Protein AF-A0A7K4D0A2-F1 (afdb_monomer)

Secondary structure (DSSP, 8-state):
-HHHHHHHHHHHHHHHHHHHHHHHHHHHHHTT--HHHHHS----HHHHHHHHHHHHHHHHHHHHHHHHHHHHHHHHHHHSTTHHHHHHHHHHHHHHHHHHTTTHHHHHHHHHHHHHHHHTT-HHHHHHHHHHHHHHHHHHHHHHHHHHHHHHHHHHHHHHHHH-GGGHHHHHHHHHHHHHHHHHHHH-SS-GGGGT-HHHHHHHHHHHHHHHHHHHHHHHHTS-----HHHHHHTTHHHHHHHHHHHHHHIIIII----GGGTHIIIIIHHHHHHHHHHHHHHHIIIIIHHHHHHHH-HHHHHHHHHHIIIIIHIIIIIHHHHHHTT---HHHHHHHHHHHHH-GGGHHHHHHHHHHHHHHHHH-TTTTSSPPTTHHHHHHHHHHHHHHHHHHHHHHHHHHH--

Foldseek 3Di:
DVVVVVVVVVVVVVVVVVVVQVVVQVVQVVVVHGPVNVVDDPDDVVNVVVVVVLVVVQPVLVVLLVVLVVVLVVVCVVQPPPVVLVVVLQVVLCVLLVQLQPLVVLQVVLLLVLLLCQLVVNQLLNLVSLLVSLLSNLLSSLLSLLVSVLCLVLCVVVCCVPPNPSNVVSSVCNNLLNVVSNLVSQLASHDCSSNVNSVVVSVLSNVLSVVLSVLSVCCCPPVVPSDDVSCVSCSSVVSSVVSSVVNVVCCCPPRHNRDCVLRCCLRPVLQCVLSVVLSVVSNCCSVPVLVVQCVPPNSVVSSVVVVCCSPQPCLLQRRLLSSLQSQSDAPLNLVVLVVVLVVVPPCNVRSVSSSVSNVVNNVVHPCNHVRDRPCSVVSVVSVVVSVVVVVVVVVVVVVVVVVD

Mean predicted aligned error: 8.61 Å

Radius of gyration: 24.45 Å; Cα contacts (8 Å, |Δi|>4): 359; chains: 1; bounding box: 59×52×66 Å

Solvent-accessible surface area (backbone atoms only — not comparable to full-atom values): 21238 Å² total; per-residue (Å²): 115,67,68,62,52,54,53,49,51,54,51,49,55,52,51,51,48,53,51,50,49,54,55,48,40,58,53,32,52,75,73,77,41,53,64,68,62,71,76,54,68,88,67,53,68,67,58,54,52,50,52,48,53,51,51,61,66,57,43,58,36,56,54,51,41,50,52,50,51,51,53,50,46,55,57,47,58,76,68,37,83,63,44,69,59,51,50,51,30,49,54,57,23,42,63,61,32,48,58,27,40,55,43,55,58,54,51,70,62,45,36,56,58,33,21,55,29,46,78,69,70,31,56,56,36,25,51,49,49,44,44,52,50,46,23,53,29,42,52,50,23,51,53,41,40,49,51,50,60,57,41,44,68,57,50,46,58,48,42,43,74,75,70,34,77,83,50,53,65,24,63,68,40,31,70,65,58,33,49,60,44,63,54,51,64,60,40,62,82,63,56,40,54,62,59,82,35,43,68,60,45,41,52,49,50,40,50,51,40,51,51,50,49,52,50,52,50,42,42,47,75,72,66,57,49,80,75,43,71,66,54,66,64,53,64,54,46,66,51,49,56,51,50,18,52,51,46,53,50,47,37,37,77,73,74,50,78,71,63,61,80,45,34,41,54,38,30,53,56,42,47,48,57,31,50,48,54,48,46,52,50,51,47,52,40,54,71,58,48,44,62,52,42,23,72,72,67,34,48,63,62,38,47,55,53,46,53,52,36,61,73,60,47,42,43,32,71,48,38,33,21,38,33,12,39,63,10,46,41,27,73,67,56,50,51,50,48,53,55,48,32,75,67,38,68,92,53,25,70,58,46,42,46,30,48,52,33,18,49,58,26,27,76,70,22,93,35,52,62,73,44,49,58,68,56,54,69,58,16,52,51,49,49,52,55,50,51,52,51,47,55,55,51,52,55,48,51,52,53,49,61,75,75,105

Nearest PDB structures (foldseek):
  5xjj-assembly1_A  TM=4.652E-01  e=1.166E-01  Camelina sativa
  7p5j-assembly1_B  TM=1.689E-01  e=1.251E+00  Homo sapiens
  3zx6-assembly1_B  TM=1.906E-01  e=3.285E+00  Archaeoglobus fulgidus DSM 4304
  3ja6-assembly1_I  TM=1.483E-01  e=9.349E+00  Escherichia coli

pLDDT: mean 83.58, std 8.36, range [47.5, 94.0]

Structure (mmCIF, N/CA/C/O backbone):
data_AF-A0A7K4D0A2-F1
#
_entry.id   AF-A0A7K4D0A2-F1
#
loop_
_atom_site.group_PDB
_atom_site.id
_atom_site.type_symbol
_atom_site.label_atom_id
_atom_site.label_alt_id
_atom_site.label_comp_id
_atom_site.label_asym_id
_atom_site.label_entity_id
_atom_site.label_seq_id
_atom_site.pdbx_PDB_ins_code
_atom_site.Cartn_x
_atom_site.Cartn_y
_atom_site.Cartn_z
_atom_site.occupancy
_atom_site.B_iso_or_equiv
_atom_site.auth_seq_id
_atom_site.auth_comp_id
_atom_site.auth_asym_id
_atom_site.auth_atom_id
_atom_site.pdbx_PDB_model_num
ATOM 1 N N . MET A 1 1 ? 16.036 22.983 -16.329 1.00 47.50 1 MET A N 1
ATOM 2 C CA . MET A 1 1 ? 14.743 22.277 -16.154 1.00 47.50 1 MET A CA 1
ATOM 3 C C . MET A 1 1 ? 14.294 22.188 -14.694 1.00 47.50 1 MET A C 1
ATOM 5 O O . MET A 1 1 ? 13.109 22.342 -14.450 1.00 47.50 1 MET A O 1
ATOM 9 N N . SER A 1 2 ? 15.194 22.014 -13.720 1.00 48.12 2 SER A N 1
ATOM 10 C CA . SER A 1 2 ? 14.838 21.781 -12.307 1.00 48.12 2 SER A CA 1
ATOM 11 C C . SER A 1 2 ? 14.124 22.952 -11.613 1.00 48.12 2 SER A C 1
ATOM 13 O O . SER A 1 2 ? 13.188 22.726 -10.860 1.00 48.12 2 SER A O 1
ATOM 15 N N . VAL A 1 3 ? 14.497 24.205 -11.907 1.00 61.94 3 VAL A N 1
ATOM 16 C CA . VAL A 1 3 ? 13.876 25.399 -11.290 1.00 61.94 3 VAL A CA 1
ATOM 17 C C . VAL A 1 3 ? 12.407 25.566 -11.700 1.00 61.94 3 VAL A C 1
ATOM 19 O O . VAL A 1 3 ? 11.573 25.885 -10.861 1.00 61.94 3 VAL A O 1
ATOM 22 N N . GLY A 1 4 ? 12.069 25.296 -12.966 1.00 61.69 4 GLY A N 1
ATOM 23 C CA . GLY A 1 4 ? 10.687 25.384 -13.454 1.00 61.69 4 GLY A CA 1
ATOM 24 C C . GLY A 1 4 ? 9.774 24.307 -12.865 1.00 61.69 4 GLY A C 1
ATOM 25 O O . GLY A 1 4 ? 8.624 24.590 -12.556 1.00 61.69 4 GLY A O 1
ATOM 26 N N . LEU A 1 5 ? 10.303 23.098 -12.642 1.00 58.91 5 LEU A N 1
ATOM 27 C CA . LEU A 1 5 ? 9.568 22.016 -11.982 1.00 58.91 5 LEU A CA 1
ATOM 28 C C . LEU A 1 5 ? 9.328 22.333 -10.500 1.00 58.91 5 LEU A C 1
ATOM 30 O O . LEU A 1 5 ? 8.214 22.167 -10.021 1.00 58.91 5 LEU A O 1
ATOM 34 N N . VAL A 1 6 ? 10.338 22.861 -9.799 1.00 70.44 6 VAL A N 1
ATOM 35 C CA . VAL A 1 6 ? 10.196 23.288 -8.397 1.00 70.44 6 VAL A CA 1
ATOM 36 C C . VAL A 1 6 ? 9.172 24.417 -8.267 1.00 70.44 6 VAL A C 1
ATOM 38 O O . VAL A 1 6 ? 8.282 24.328 -7.431 1.00 70.44 6 VAL A O 1
ATOM 41 N N . LEU A 1 7 ? 9.239 25.447 -9.117 1.00 66.31 7 LEU A N 1
ATOM 42 C CA . LEU A 1 7 ? 8.245 26.527 -9.125 1.00 66.31 7 LEU A CA 1
ATOM 43 C C . LEU A 1 7 ? 6.837 26.018 -9.460 1.00 66.31 7 LEU A C 1
ATOM 45 O O . LEU A 1 7 ? 5.875 26.453 -8.835 1.00 66.31 7 LEU A O 1
ATOM 49 N N . GLY A 1 8 ? 6.717 25.082 -10.406 1.00 74.62 8 GLY A N 1
ATOM 50 C CA . GLY A 1 8 ? 5.446 24.444 -10.747 1.00 74.62 8 GLY A CA 1
ATOM 51 C C . GLY A 1 8 ? 4.827 23.690 -9.569 1.00 74.62 8 GLY A C 1
ATOM 52 O O . GLY A 1 8 ? 3.644 23.874 -9.303 1.00 74.62 8 GLY A O 1
ATOM 53 N N . LEU A 1 9 ? 5.628 22.915 -8.828 1.00 68.69 9 LEU A N 1
ATOM 54 C CA . LEU A 1 9 ? 5.176 22.215 -7.618 1.00 68.69 9 LEU A CA 1
ATOM 55 C C . LEU A 1 9 ? 4.719 23.191 -6.525 1.00 68.69 9 LEU A C 1
ATOM 57 O O . LEU A 1 9 ? 3.661 22.997 -5.942 1.00 68.69 9 LEU A O 1
ATOM 61 N N . TYR A 1 10 ? 5.454 24.285 -6.298 1.00 76.69 10 TYR A N 1
ATOM 62 C CA . TYR A 1 10 ? 5.036 25.301 -5.325 1.00 76.69 10 TYR A CA 1
ATOM 63 C C . TYR A 1 10 ? 3.713 25.976 -5.702 1.00 76.69 10 TYR A C 1
ATOM 65 O O . TYR A 1 10 ? 2.901 26.257 -4.825 1.00 76.69 10 TYR A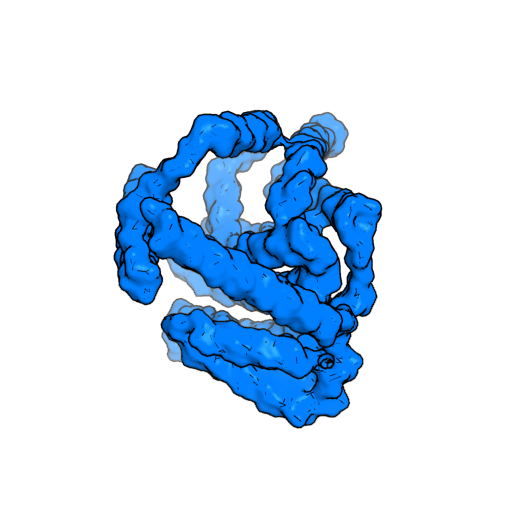 O 1
ATOM 73 N N . ILE A 1 11 ? 3.494 26.258 -6.991 1.00 81.00 11 ILE A N 1
ATOM 74 C CA . ILE A 1 11 ? 2.233 26.839 -7.468 1.00 81.00 11 ILE A CA 1
ATOM 75 C C . ILE A 1 11 ? 1.082 25.840 -7.293 1.00 81.00 11 ILE A C 1
ATOM 77 O O . ILE A 1 11 ? 0.007 26.248 -6.855 1.00 81.00 11 ILE A O 1
ATOM 81 N N . ASP A 1 12 ? 1.304 24.557 -7.596 1.00 79.06 12 ASP A N 1
ATOM 82 C CA . ASP A 1 12 ? 0.323 23.485 -7.384 1.00 79.06 12 ASP A CA 1
ATOM 83 C C . ASP A 1 12 ? -0.075 23.373 -5.906 1.00 79.06 12 ASP A C 1
ATOM 85 O O . ASP A 1 12 ? -1.257 23.481 -5.581 1.00 79.06 12 ASP A O 1
ATOM 89 N N . ASP A 1 13 ? 0.903 23.316 -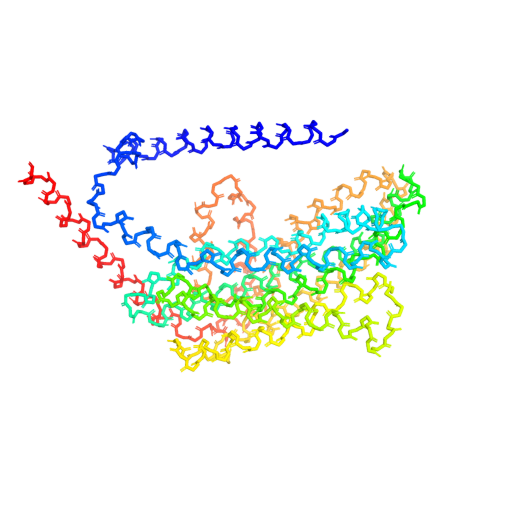4.998 1.00 73.31 13 ASP A N 1
ATOM 90 C CA . ASP A 1 13 ? 0.666 23.286 -3.550 1.00 73.31 13 ASP A CA 1
ATOM 91 C C . ASP A 1 13 ? -0.123 24.516 -3.072 1.00 73.31 13 ASP A C 1
ATOM 93 O O . ASP A 1 13 ? -1.029 24.408 -2.241 1.00 73.31 13 ASP A O 1
ATOM 97 N N . PHE A 1 14 ? 0.170 25.699 -3.621 1.00 81.75 14 PHE A N 1
ATOM 98 C CA . PHE A 1 14 ? -0.532 26.932 -3.262 1.00 81.75 14 PHE A CA 1
ATOM 99 C C . PHE A 1 14 ? -1.980 26.947 -3.770 1.00 81.75 14 PHE A C 1
ATOM 101 O O . PHE A 1 14 ? -2.896 27.359 -3.053 1.00 81.75 14 PHE A O 1
ATOM 108 N N . LEU A 1 15 ? -2.215 26.481 -5.000 1.00 80.38 15 LEU A N 1
ATOM 109 C CA . LEU A 1 15 ? -3.557 26.359 -5.572 1.00 80.38 15 LEU A CA 1
ATOM 110 C C . LEU A 1 15 ? -4.378 25.297 -4.838 1.00 80.38 15 LEU A C 1
ATOM 112 O O . LEU A 1 15 ? -5.542 25.547 -4.511 1.00 80.38 15 LEU A O 1
ATOM 116 N N . ALA A 1 16 ? -3.767 24.153 -4.527 1.00 79.44 16 ALA A N 1
ATOM 117 C CA . ALA A 1 16 ? -4.362 23.099 -3.720 1.00 79.44 16 ALA A CA 1
ATOM 118 C C . ALA A 1 16 ? -4.723 23.616 -2.323 1.00 79.44 16 ALA A C 1
ATOM 120 O O . ALA A 1 16 ? -5.842 23.387 -1.864 1.00 79.44 16 ALA A O 1
ATOM 121 N N . PHE A 1 17 ? -3.842 24.394 -1.683 1.00 80.31 17 PHE A N 1
ATOM 122 C CA . PHE A 1 17 ? -4.120 25.040 -0.400 1.00 80.31 17 PHE A CA 1
ATOM 123 C C . PHE A 1 17 ? -5.322 25.987 -0.480 1.00 80.31 17 PHE A C 1
ATOM 125 O O . PHE A 1 17 ? -6.214 25.917 0.363 1.00 80.31 17 PHE A O 1
A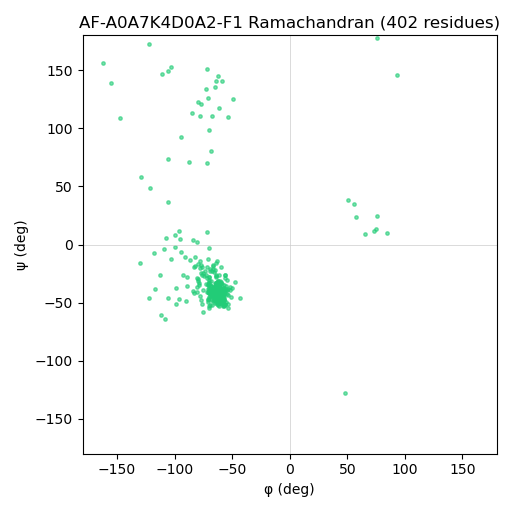TOM 132 N N . ILE A 1 18 ? -5.404 26.836 -1.509 1.00 80.81 18 ILE A N 1
ATOM 133 C CA . ILE A 1 18 ? -6.535 27.760 -1.692 1.00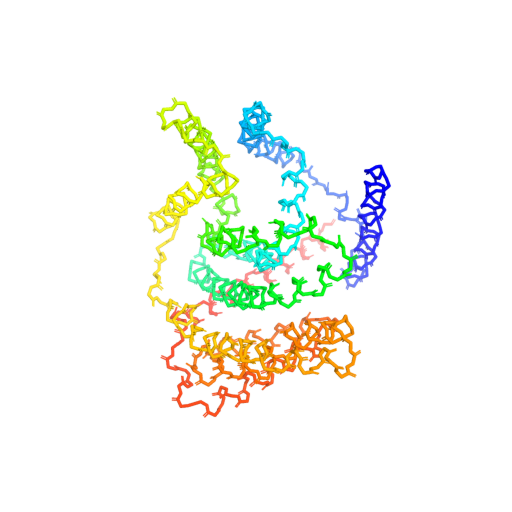 80.81 18 ILE A CA 1
ATOM 134 C C . ILE A 1 18 ? -7.845 26.995 -1.928 1.00 80.81 18 ILE A C 1
ATOM 136 O O . ILE A 1 18 ? -8.882 27.351 -1.362 1.00 80.81 18 ILE A O 1
ATOM 140 N N . LEU A 1 19 ? -7.822 25.952 -2.761 1.00 81.19 19 LEU A N 1
ATOM 141 C CA . LEU A 1 19 ? -8.987 25.105 -3.027 1.00 81.19 19 LEU A CA 1
ATOM 142 C C . LEU A 1 19 ? -9.444 24.365 -1.769 1.00 81.19 19 LEU A C 1
ATOM 144 O O . LEU A 1 19 ? -10.634 24.388 -1.448 1.00 81.19 19 LEU A O 1
ATOM 148 N N . ALA A 1 20 ? -8.505 23.771 -1.034 1.00 77.75 20 ALA A N 1
ATOM 149 C CA . ALA A 1 20 ? -8.765 23.101 0.231 1.00 77.75 20 ALA A CA 1
ATOM 150 C C . ALA A 1 20 ? -9.334 24.081 1.261 1.00 77.75 20 ALA A C 1
ATOM 152 O O . ALA A 1 20 ? -10.364 23.792 1.862 1.00 77.75 20 ALA A O 1
ATOM 153 N N . ALA A 1 21 ? -8.744 25.272 1.398 1.00 78.00 21 ALA A N 1
ATOM 154 C CA . ALA A 1 21 ? -9.234 26.316 2.289 1.00 78.00 21 ALA A CA 1
ATOM 155 C C . ALA A 1 21 ? -10.657 26.753 1.918 1.00 78.00 21 ALA A C 1
ATOM 157 O O . ALA A 1 21 ? -11.504 26.862 2.795 1.00 78.00 21 ALA A O 1
ATOM 158 N N . LYS A 1 22 ? -10.977 26.937 0.631 1.00 80.88 22 LYS A N 1
ATOM 159 C CA . LYS A 1 22 ? -12.343 27.284 0.197 1.00 80.88 22 LYS A CA 1
ATOM 160 C C . LYS A 1 22 ? -13.361 26.179 0.482 1.00 80.88 22 LYS A C 1
ATOM 162 O O . LYS A 1 22 ? -14.475 26.472 0.915 1.00 80.88 22 LYS A O 1
ATOM 167 N N . LEU A 1 23 ? -13.004 24.921 0.225 1.00 81.25 23 LEU A N 1
ATOM 168 C CA . LEU A 1 23 ? -13.862 23.774 0.534 1.00 81.25 23 LEU A CA 1
ATOM 169 C C . LEU A 1 23 ? -14.070 23.636 2.046 1.00 81.25 23 LEU A C 1
ATOM 171 O O . LEU A 1 23 ? -15.195 23.425 2.495 1.00 81.25 23 LEU A O 1
ATOM 175 N N . PHE A 1 24 ? -13.005 23.829 2.821 1.00 79.44 24 PHE A N 1
ATOM 176 C CA . PHE A 1 24 ? -13.026 23.784 4.276 1.00 79.44 24 PHE A CA 1
ATOM 177 C C . PHE A 1 24 ? -13.858 24.924 4.878 1.00 79.44 24 PHE A C 1
ATOM 179 O O . PHE A 1 24 ? -14.700 24.664 5.731 1.00 79.44 24 PHE A O 1
ATOM 186 N N . ASP A 1 25 ? -13.726 26.156 4.370 1.00 79.62 25 ASP A N 1
ATOM 187 C CA . ASP A 1 25 ? -14.543 27.311 4.778 1.00 79.62 25 ASP A CA 1
ATOM 188 C C . ASP A 1 25 ? -16.035 27.039 4.580 1.00 79.62 25 ASP A C 1
ATOM 190 O O . ASP A 1 25 ? -16.859 27.349 5.436 1.00 79.62 25 ASP A O 1
ATOM 194 N N . LYS A 1 26 ? -16.391 26.428 3.444 1.00 80.31 26 LYS A N 1
ATOM 195 C CA . LYS A 1 26 ? -17.780 26.109 3.111 1.00 80.31 26 LYS A CA 1
ATOM 196 C C . LYS A 1 26 ? -18.383 25.104 4.094 1.00 80.31 26 LYS A C 1
ATOM 198 O O . LYS A 1 26 ? -19.547 25.246 4.458 1.00 80.31 26 LYS A O 1
ATOM 203 N N . ILE A 1 27 ? -17.602 24.110 4.518 1.00 77.62 27 ILE A N 1
ATOM 204 C CA . ILE A 1 27 ? -18.029 23.119 5.513 1.00 77.62 27 ILE A CA 1
ATOM 205 C C . ILE A 1 27 ? -18.129 23.771 6.896 1.00 77.62 27 ILE A C 1
ATOM 207 O O . ILE A 1 27 ? -19.158 23.637 7.551 1.00 77.62 27 ILE A O 1
ATOM 211 N N . LEU A 1 28 ? -17.108 24.526 7.313 1.00 74.69 28 LEU A N 1
ATOM 212 C CA . LEU A 1 28 ? -17.071 25.196 8.617 1.00 74.69 28 LEU A CA 1
ATOM 213 C C . LEU A 1 28 ? -18.213 26.198 8.797 1.00 74.69 28 LEU A C 1
ATOM 215 O O . LEU A 1 28 ? -18.864 26.197 9.841 1.00 74.69 28 LEU A O 1
ATOM 219 N N . LYS A 1 29 ? -18.528 26.982 7.759 1.00 78.00 29 LYS A N 1
ATOM 220 C CA . LYS A 1 29 ? -19.689 27.883 7.755 1.00 78.00 29 LYS A CA 1
ATOM 221 C C . LYS A 1 29 ? -21.007 27.137 7.951 1.00 78.00 29 LYS A C 1
ATOM 223 O O . LYS A 1 29 ? -21.906 27.672 8.589 1.00 78.00 29 LYS A O 1
ATOM 228 N N . GLY A 1 30 ? -21.110 25.898 7.464 1.00 72.31 30 GLY A N 1
ATOM 229 C CA . GLY A 1 30 ? -22.259 25.022 7.715 1.00 72.31 30 GLY A CA 1
ATOM 230 C C . GLY A 1 30 ? -22.405 24.583 9.177 1.00 72.31 30 GLY A C 1
ATOM 231 O O . GLY A 1 30 ? -23.492 24.190 9.580 1.00 72.31 30 GLY A O 1
ATOM 232 N N . ILE A 1 31 ? -21.336 24.686 9.972 1.00 72.12 31 ILE A N 1
ATOM 233 C CA . ILE A 1 31 ? -21.274 24.315 11.397 1.00 72.12 31 ILE A CA 1
ATOM 234 C C . ILE A 1 31 ? -21.212 25.583 12.285 1.00 72.12 31 ILE A C 1
ATOM 236 O O . ILE A 1 31 ? -21.057 25.504 13.498 1.00 72.12 31 ILE A O 1
ATOM 240 N N . GLY A 1 32 ? -21.341 26.783 11.700 1.00 74.69 32 GLY A N 1
ATOM 241 C CA . GLY A 1 32 ? -21.268 28.057 12.430 1.00 74.69 32 GLY A CA 1
ATOM 242 C C . GLY A 1 32 ? -19.850 28.472 12.849 1.00 74.69 32 GLY A C 1
ATOM 243 O O . GLY A 1 32 ? -19.688 29.382 13.658 1.00 74.69 32 GLY A O 1
ATOM 244 N N . LEU A 1 33 ? -18.815 27.832 12.299 1.00 72.12 33 LEU A N 1
ATOM 245 C CA . LEU A 1 33 ? -17.411 28.120 12.588 1.00 72.12 33 LEU A CA 1
ATOM 246 C C . LEU A 1 33 ? -16.759 28.876 11.423 1.00 72.12 33 LEU A C 1
ATOM 248 O O . LEU A 1 33 ? -17.107 28.690 10.259 1.00 72.12 33 LEU A O 1
ATOM 252 N N . SER A 1 34 ? -15.780 29.729 11.729 1.00 72.94 34 SER A N 1
ATOM 253 C CA . SER A 1 34 ? -14.950 30.393 10.716 1.00 72.94 34 SER A CA 1
ATOM 254 C C . SER A 1 34 ? -13.574 29.732 10.632 1.00 72.94 34 SER A C 1
ATOM 256 O O . SER A 1 34 ? -13.074 29.229 11.639 1.00 72.94 34 SER A O 1
ATOM 258 N N . ILE A 1 35 ? -12.903 29.799 9.475 1.00 67.50 35 ILE A N 1
ATOM 259 C CA . ILE A 1 35 ? -11.492 29.375 9.364 1.00 67.50 35 ILE A CA 1
ATOM 260 C C . ILE A 1 35 ? -10.616 30.088 10.401 1.00 67.50 35 ILE A C 1
ATOM 262 O O . ILE A 1 35 ? -9.735 29.474 10.999 1.00 67.50 35 ILE A O 1
ATOM 266 N N . GLY A 1 36 ? -10.883 31.372 10.659 1.00 62.81 36 GLY A N 1
ATOM 267 C CA . GLY A 1 36 ? -10.155 32.150 11.662 1.00 62.81 36 GLY A CA 1
ATOM 268 C C . GLY A 1 36 ? -10.278 31.575 13.075 1.00 62.81 36 GLY A C 1
ATOM 269 O O . GLY A 1 36 ? -9.324 31.656 13.846 1.00 62.81 36 GLY A O 1
ATOM 270 N N . SER A 1 37 ? -11.405 30.935 13.391 1.00 63.34 37 SER A N 1
ATOM 271 C CA . SER A 1 37 ? -11.634 30.249 14.667 1.00 63.34 37 SER A CA 1
ATOM 272 C C . SER A 1 37 ? -10.787 28.976 14.798 1.00 63.34 37 SER A C 1
ATOM 274 O O . SER A 1 37 ? -10.364 28.641 15.898 1.00 63.34 37 SER A O 1
ATOM 276 N N . CYS A 1 38 ? -10.481 28.295 13.689 1.00 64.00 38 CYS A N 1
ATOM 277 C CA . CYS A 1 38 ? -9.589 27.128 13.671 1.00 64.00 38 CYS A CA 1
ATOM 278 C C . CYS A 1 38 ? -8.098 27.513 13.690 1.00 64.00 38 CYS A C 1
ATOM 280 O O . CYS A 1 38 ? -7.275 26.767 14.211 1.00 64.00 38 CYS A O 1
ATOM 282 N N . VAL A 1 39 ? -7.748 28.679 13.132 1.00 62.50 39 VAL A N 1
ATOM 283 C CA . VAL A 1 39 ? -6.366 29.202 13.065 1.00 62.50 39 VAL A CA 1
ATOM 284 C C . VAL A 1 39 ? -5.968 29.985 14.324 1.00 62.50 39 VAL A C 1
ATOM 286 O O . VAL A 1 39 ? -4.781 30.194 14.571 1.00 62.50 39 VAL A O 1
ATOM 289 N N . ARG A 1 40 ? -6.929 30.348 15.183 1.00 58.78 40 ARG A N 1
ATOM 290 C CA . ARG A 1 40 ? -6.682 30.862 16.539 1.00 58.78 40 ARG A CA 1
ATOM 291 C C . ARG A 1 40 ? -7.016 29.815 17.605 1.00 58.78 40 ARG A C 1
ATOM 293 O O . ARG A 1 40 ? -8.018 29.962 18.304 1.00 58.78 40 ARG A O 1
ATOM 300 N N . PRO A 1 41 ? -6.204 28.768 17.792 1.00 56.03 41 PRO A N 1
ATOM 301 C CA . PRO A 1 41 ? -6.380 27.929 18.956 1.00 56.03 41 PRO A CA 1
ATOM 302 C C . PRO A 1 41 ? -5.935 28.708 20.195 1.00 56.03 41 PRO A C 1
ATOM 304 O O . PRO A 1 41 ? -4.796 29.175 20.279 1.00 56.03 41 PRO A O 1
ATOM 307 N N . ASN A 1 42 ? -6.813 28.804 21.188 1.00 60.25 42 ASN A N 1
ATOM 308 C CA . ASN A 1 42 ? -6.429 29.185 22.543 1.00 60.25 42 ASN A CA 1
ATOM 309 C C . ASN A 1 42 ? -5.662 28.012 23.179 1.00 60.25 42 ASN A C 1
ATOM 311 O O . ASN A 1 42 ? -6.184 27.308 24.038 1.00 60.25 42 ASN A O 1
ATOM 315 N N . PHE A 1 43 ? -4.442 27.731 22.715 1.00 62.38 43 PHE A N 1
ATOM 316 C CA . PHE A 1 43 ? -3.615 26.708 23.346 1.00 62.38 43 PHE A CA 1
ATOM 317 C C . PHE A 1 43 ? -3.020 27.262 24.636 1.00 62.38 43 PHE A C 1
ATOM 319 O O . PHE A 1 43 ? -2.252 28.225 24.633 1.00 62.38 43 PHE A O 1
ATOM 326 N N . THR A 1 44 ? -3.319 26.608 25.754 1.00 76.75 44 THR A N 1
ATOM 327 C CA . THR A 1 44 ? -2.599 26.836 27.005 1.00 76.75 44 THR A CA 1
ATOM 328 C C . THR A 1 44 ? -1.116 26.530 26.787 1.00 76.75 44 THR A C 1
ATOM 330 O O . THR A 1 44 ? -0.771 25.541 26.138 1.00 76.75 44 THR A O 1
ATOM 333 N N . ARG A 1 45 ? -0.214 27.329 27.373 1.00 78.31 45 ARG A N 1
ATOM 334 C CA . ARG A 1 45 ? 1.249 27.118 27.307 1.00 78.31 45 ARG A CA 1
ATOM 335 C C . ARG A 1 45 ? 1.663 25.670 27.613 1.00 78.31 45 ARG A C 1
ATOM 337 O O . ARG A 1 45 ? 2.623 25.179 27.031 1.00 78.31 45 ARG A O 1
ATOM 344 N N . ALA A 1 46 ? 0.923 24.987 28.487 1.00 82.56 46 ALA A N 1
ATOM 345 C CA . ALA A 1 46 ? 1.104 23.569 28.785 1.00 82.56 46 ALA A CA 1
ATOM 346 C C . ALA A 1 46 ? 0.994 22.673 27.535 1.00 82.56 46 ALA A C 1
ATOM 348 O O . ALA A 1 46 ? 1.899 21.884 27.285 1.00 82.56 46 ALA A O 1
ATOM 349 N N . ILE A 1 47 ? -0.042 22.862 26.709 1.00 80.94 47 ILE A N 1
ATOM 350 C CA . ILE A 1 47 ? -0.269 22.100 25.469 1.00 80.94 47 ILE A CA 1
ATOM 351 C C . ILE A 1 47 ? 0.855 22.379 24.467 1.00 80.94 47 ILE A C 1
ATOM 353 O O . ILE A 1 47 ? 1.371 21.459 23.834 1.00 80.94 47 ILE A O 1
ATOM 357 N N . ALA A 1 48 ? 1.286 23.640 24.356 1.00 79.31 48 ALA A N 1
ATOM 358 C CA . ALA A 1 48 ? 2.388 24.021 23.474 1.00 79.31 48 ALA A CA 1
ATOM 359 C C . ALA A 1 48 ? 3.710 23.348 23.882 1.00 79.31 48 ALA A C 1
ATOM 361 O O . ALA A 1 48 ? 4.414 22.797 23.037 1.00 79.31 48 ALA A O 1
ATOM 362 N N . VAL A 1 49 ? 4.032 23.343 25.180 1.00 84.44 49 VAL A N 1
ATOM 363 C CA . VAL A 1 49 ? 5.227 22.666 25.709 1.00 84.44 49 VAL A CA 1
ATOM 364 C C . VAL A 1 49 ? 5.132 21.154 25.525 1.00 84.44 49 VAL A C 1
ATOM 366 O O . VAL A 1 49 ? 6.125 20.528 25.162 1.00 84.44 49 VAL A O 1
ATOM 369 N N . GLU A 1 50 ? 3.961 20.557 25.738 1.00 83.19 50 GLU A N 1
ATOM 370 C CA . GLU A 1 50 ? 3.744 19.124 25.534 1.00 83.19 50 GLU A CA 1
ATOM 371 C C . GLU A 1 50 ? 3.920 18.724 24.064 1.00 83.19 50 GLU A C 1
ATOM 373 O O . GLU A 1 50 ? 4.663 17.789 23.764 1.00 83.19 50 GLU A O 1
ATOM 378 N N . SER A 1 51 ? 3.337 19.500 23.149 1.00 80.31 51 SER A N 1
ATOM 379 C CA . SER A 1 51 ? 3.452 19.303 21.700 1.00 80.31 51 SER A CA 1
ATOM 380 C C . SER A 1 51 ? 4.899 19.457 21.231 1.00 80.31 51 SER A C 1
ATOM 382 O O . SER A 1 51 ? 5.411 18.624 20.482 1.00 80.31 51 SER A O 1
ATOM 384 N N . LEU A 1 52 ? 5.607 20.477 21.731 1.00 83.06 52 LEU A N 1
ATOM 385 C CA . LEU A 1 52 ? 7.023 20.689 21.433 1.00 83.06 52 LEU A CA 1
ATOM 386 C C . LEU A 1 52 ? 7.891 19.553 21.991 1.00 83.06 52 LEU A C 1
ATOM 388 O O . LEU A 1 52 ? 8.767 19.048 21.296 1.00 83.06 52 LEU A O 1
ATOM 392 N N . LYS A 1 53 ? 7.638 19.111 23.229 1.00 82.25 53 LYS A N 1
ATOM 393 C CA . LYS A 1 53 ? 8.351 17.990 23.857 1.00 82.25 53 LYS A CA 1
ATOM 394 C C . LYS A 1 53 ? 8.118 16.688 23.095 1.00 82.25 53 LYS A C 1
ATOM 396 O O . LYS A 1 53 ? 9.041 15.886 22.976 1.00 82.25 53 LYS A O 1
ATOM 401 N N . TYR A 1 54 ? 6.910 16.475 22.579 1.00 79.31 54 TYR A N 1
ATOM 402 C CA . TYR A 1 54 ? 6.594 15.342 21.718 1.00 79.31 54 TYR A CA 1
ATOM 403 C C . TYR A 1 54 ? 7.373 15.411 20.396 1.00 79.31 54 TYR A C 1
ATOM 405 O O . TYR A 1 54 ? 8.081 14.462 20.059 1.00 79.31 54 TYR A O 1
ATOM 413 N N . GLY A 1 55 ? 7.344 16.558 19.708 1.00 77.81 55 GLY A N 1
ATOM 414 C CA . GLY A 1 55 ? 8.099 16.780 18.470 1.00 77.81 55 GLY A CA 1
ATOM 415 C C . GLY A 1 55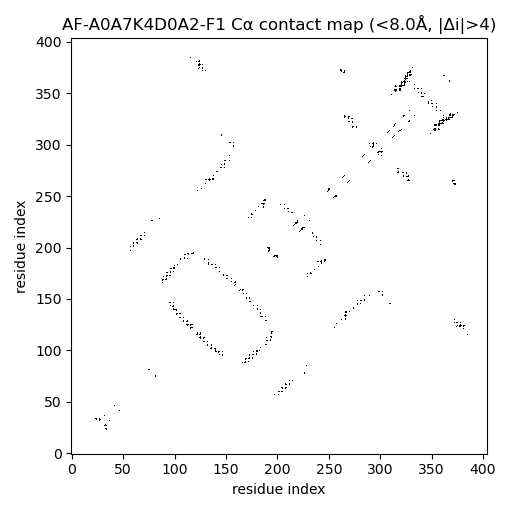 ? 9.611 16.601 18.651 1.00 77.81 55 GLY A C 1
ATOM 416 O O . GLY A 1 55 ? 10.253 15.868 17.895 1.00 77.81 55 GLY A O 1
ATOM 417 N N . LEU A 1 56 ? 10.174 17.177 19.716 1.00 80.81 56 LEU A N 1
ATOM 418 C CA . LEU A 1 56 ? 11.590 17.037 20.071 1.00 80.81 56 LEU A CA 1
ATOM 419 C C . LEU A 1 56 ? 11.985 15.591 20.378 1.00 80.81 56 LEU A C 1
ATOM 421 O O . LEU A 1 56 ? 13.107 15.203 20.074 1.00 80.81 56 LEU A O 1
ATOM 425 N N . LYS A 1 57 ? 11.085 14.772 20.935 1.00 76.44 57 LYS A N 1
ATOM 426 C CA . LYS A 1 57 ? 11.347 13.336 21.107 1.00 76.44 57 LYS A CA 1
ATOM 427 C C . LYS A 1 57 ? 11.403 12.607 19.767 1.00 76.44 57 LYS A C 1
ATOM 429 O O . LYS A 1 57 ? 12.233 11.729 19.605 1.00 76.44 57 LYS A O 1
ATOM 434 N N . THR A 1 58 ? 10.553 12.970 18.806 1.00 76.69 58 THR A N 1
ATOM 435 C CA . THR A 1 58 ? 10.509 12.322 17.480 1.00 76.69 58 THR A CA 1
ATOM 436 C C . THR A 1 58 ? 11.628 12.754 16.527 1.00 76.69 58 THR A C 1
ATOM 438 O O . THR A 1 58 ? 12.000 11.997 15.633 1.00 76.69 58 THR A O 1
ATOM 441 N N . MET A 1 59 ? 12.197 13.944 16.728 1.00 81.31 59 MET A N 1
ATOM 442 C CA . MET A 1 59 ? 13.161 14.569 15.816 1.00 81.31 59 MET A CA 1
ATOM 443 C C . MET A 1 59 ? 14.491 13.803 15.632 1.00 81.31 59 MET A C 1
ATOM 445 O O . MET A 1 59 ? 14.924 13.681 14.482 1.00 81.31 59 MET A O 1
ATOM 449 N N . PRO A 1 60 ? 15.146 13.251 16.678 1.00 81.88 60 PRO A N 1
ATOM 450 C CA . PRO A 1 60 ? 16.431 12.567 16.531 1.00 81.88 60 PRO A CA 1
ATOM 451 C C . PRO A 1 60 ? 16.388 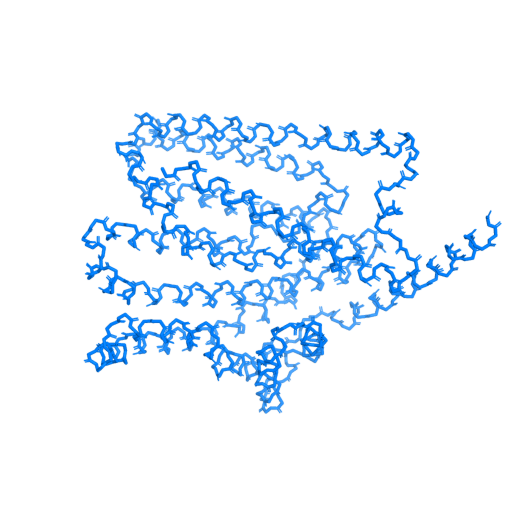11.395 15.552 1.00 81.88 60 PRO A C 1
ATOM 453 O O . PRO A 1 60 ? 17.326 11.224 14.781 1.00 81.88 60 PRO A O 1
ATOM 456 N N . ALA A 1 61 ? 15.289 10.632 15.532 1.00 78.00 61 ALA A N 1
ATOM 457 C CA . ALA A 1 61 ? 15.122 9.514 14.607 1.00 78.00 61 ALA A CA 1
ATOM 458 C C . ALA A 1 61 ? 15.134 9.975 13.141 1.00 78.00 61 ALA A C 1
ATOM 460 O O . ALA A 1 61 ? 15.833 9.388 12.316 1.00 78.00 61 ALA A O 1
ATOM 461 N N . GLY A 1 62 ? 14.426 11.068 12.834 1.00 81.38 62 GLY A N 1
ATOM 462 C CA . GLY A 1 62 ? 14.387 11.640 11.488 1.00 81.38 62 GLY A CA 1
ATOM 463 C C . GLY A 1 62 ? 15.733 12.218 11.046 1.00 81.38 62 GLY A C 1
ATOM 464 O O . GLY A 1 62 ? 16.196 11.935 9.943 1.00 81.38 62 GLY A O 1
ATOM 465 N N . ILE A 1 63 ? 16.401 12.984 11.916 1.00 86.06 63 ILE A N 1
ATOM 466 C CA . ILE A 1 63 ? 17.730 13.545 11.613 1.00 86.06 63 ILE A CA 1
ATOM 467 C C . ILE A 1 63 ? 18.743 12.429 11.386 1.00 86.06 63 ILE A C 1
ATOM 469 O O . ILE A 1 63 ? 19.472 12.453 10.398 1.00 86.06 63 ILE A O 1
ATOM 473 N N . TYR A 1 64 ? 18.775 11.441 12.278 1.00 89.00 64 TYR A N 1
ATOM 474 C CA . TYR A 1 64 ? 19.703 10.324 12.185 1.00 89.00 64 TYR A CA 1
ATOM 475 C C . TYR A 1 64 ? 19.498 9.516 10.898 1.00 89.00 64 TYR A C 1
ATOM 477 O O . TYR A 1 64 ? 20.466 9.246 10.187 1.00 89.00 64 TYR A O 1
ATOM 485 N N . GLY A 1 65 ? 18.244 9.199 10.551 1.00 87.19 65 GLY A N 1
ATOM 486 C CA . GLY A 1 65 ? 17.910 8.531 9.291 1.00 87.19 65 GLY A CA 1
ATOM 487 C C . GLY A 1 65 ? 18.388 9.317 8.067 1.00 87.19 65 GLY A C 1
ATOM 488 O O . GLY A 1 65 ? 19.008 8.744 7.173 1.00 87.19 65 GLY A O 1
ATOM 489 N N . ASN A 1 66 ? 18.201 10.641 8.059 1.00 87.75 66 ASN A N 1
ATOM 490 C CA . ASN A 1 66 ? 18.672 11.505 6.972 1.00 87.75 66 ASN A CA 1
ATOM 491 C C . ASN A 1 66 ? 20.202 11.550 6.867 1.00 87.75 66 ASN A C 1
ATOM 493 O O . ASN A 1 66 ? 20.738 11.505 5.761 1.00 87.75 66 ASN A O 1
ATOM 497 N N . VAL A 1 67 ? 20.916 11.602 7.996 1.00 92.75 67 VAL A N 1
ATOM 498 C CA . VAL A 1 67 ? 22.387 11.560 8.014 1.00 92.75 67 VAL A CA 1
ATOM 499 C C . VAL A 1 67 ? 22.893 10.235 7.443 1.00 92.75 67 VAL A C 1
ATOM 501 O O . VAL A 1 67 ? 23.757 10.241 6.569 1.00 92.75 67 VAL A O 1
ATOM 504 N N . LEU A 1 68 ? 22.330 9.099 7.866 1.00 90.00 68 LEU A N 1
ATOM 505 C CA . LEU A 1 68 ? 22.702 7.792 7.314 1.00 90.00 68 LEU A CA 1
ATOM 506 C C . LEU A 1 68 ? 22.335 7.652 5.832 1.00 90.00 68 LEU A C 1
ATOM 508 O O . LEU A 1 68 ? 23.105 7.078 5.060 1.00 90.00 68 LEU A O 1
ATOM 512 N N . GLY A 1 69 ? 21.195 8.202 5.415 1.00 87.00 69 GLY A N 1
ATOM 513 C CA . GLY A 1 69 ? 20.804 8.273 4.008 1.00 87.00 69 GLY A CA 1
ATOM 514 C C . GLY A 1 69 ? 21.808 9.075 3.178 1.00 87.00 69 GLY A C 1
ATOM 515 O O . GLY A 1 69 ? 22.225 8.626 2.111 1.00 87.00 69 GLY A O 1
ATOM 516 N N . PHE A 1 70 ? 22.272 10.213 3.698 1.00 90.12 70 PHE A N 1
ATOM 517 C CA . PHE A 1 70 ? 23.297 11.034 3.057 1.00 90.12 70 PHE A CA 1
ATOM 518 C C . PHE A 1 70 ? 24.654 10.318 2.971 1.00 90.12 70 PHE A C 1
ATOM 520 O O . PHE A 1 70 ? 25.284 10.322 1.915 1.00 90.12 70 PHE A O 1
ATOM 527 N N . LEU A 1 71 ? 25.084 9.631 4.033 1.00 92.25 71 LEU A N 1
ATOM 528 C CA . LEU A 1 71 ? 26.306 8.818 4.002 1.00 92.25 71 LEU A CA 1
ATOM 529 C C . LEU A 1 71 ? 26.200 7.670 2.989 1.00 92.25 71 LEU A C 1
ATOM 531 O O . LEU A 1 71 ? 27.119 7.453 2.201 1.00 92.25 71 LEU A O 1
ATOM 535 N N . SER A 1 72 ? 25.056 6.979 2.955 1.00 86.44 72 SER A N 1
ATOM 536 C CA . SER A 1 72 ? 24.771 5.938 1.957 1.00 86.44 72 SER A CA 1
ATOM 537 C C . SER A 1 72 ? 24.852 6.495 0.538 1.00 86.44 72 SER A C 1
ATOM 539 O O . SER A 1 72 ? 25.414 5.857 -0.353 1.00 86.44 72 SER A O 1
ATOM 541 N N . PHE A 1 73 ? 24.321 7.700 0.321 1.00 87.00 73 PHE A N 1
ATOM 542 C CA . PHE A 1 73 ? 24.418 8.405 -0.951 1.00 87.00 73 PHE A CA 1
ATOM 543 C C . PHE A 1 73 ? 25.876 8.669 -1.345 1.00 87.00 73 PHE A C 1
ATOM 545 O O . PHE A 1 73 ? 26.251 8.306 -2.456 1.00 87.00 73 PHE A O 1
ATOM 552 N N . LEU A 1 74 ? 26.706 9.220 -0.452 1.00 90.12 74 LEU A N 1
ATOM 553 C CA . LEU A 1 74 ? 28.117 9.511 -0.749 1.00 90.12 74 LEU A CA 1
ATOM 554 C C . LEU A 1 74 ? 28.897 8.256 -1.157 1.00 90.12 74 LEU A C 1
ATOM 556 O O . LEU A 1 74 ? 29.662 8.292 -2.120 1.00 90.12 74 LEU A O 1
ATOM 560 N N . VAL A 1 75 ? 28.664 7.141 -0.462 1.00 86.88 75 VAL A N 1
ATOM 561 C CA . VAL A 1 75 ? 29.269 5.841 -0.790 1.00 86.88 75 VAL A CA 1
ATOM 562 C C . VAL A 1 75 ? 28.773 5.328 -2.145 1.00 86.88 75 VAL A C 1
ATOM 564 O O . VAL A 1 75 ? 29.552 4.858 -2.966 1.00 86.88 75 VAL A O 1
ATOM 567 N N . THR A 1 76 ? 27.474 5.446 -2.423 1.00 84.19 76 THR A N 1
ATOM 568 C CA . THR A 1 76 ? 26.911 5.010 -3.713 1.00 84.19 76 THR A CA 1
ATOM 569 C C . THR A 1 76 ? 27.454 5.842 -4.869 1.00 84.19 76 THR A C 1
ATOM 571 O O . THR A 1 76 ? 27.785 5.304 -5.921 1.00 84.19 76 THR A O 1
ATOM 574 N N . PHE A 1 77 ? 27.547 7.155 -4.670 1.00 86.25 77 PHE A N 1
ATOM 575 C CA . PHE A 1 77 ? 28.021 8.100 -5.669 1.00 86.25 77 PHE A CA 1
ATOM 576 C C . PHE A 1 77 ? 29.486 7.854 -6.046 1.00 86.25 77 PHE A C 1
ATOM 578 O O . PHE A 1 77 ? 29.836 7.989 -7.215 1.00 86.25 77 PHE A O 1
ATOM 585 N N . SER A 1 78 ? 30.335 7.472 -5.086 1.00 85.75 78 SER A N 1
ATOM 586 C CA . SER A 1 78 ? 31.751 7.198 -5.351 1.00 85.75 78 SER A CA 1
ATOM 587 C C . SER A 1 78 ? 31.998 5.854 -6.040 1.00 85.75 78 SER A C 1
ATOM 589 O O . SER A 1 78 ? 32.996 5.715 -6.745 1.00 85.75 78 SER A O 1
ATOM 591 N N . ILE A 1 79 ? 31.104 4.877 -5.859 1.00 83.06 79 ILE A N 1
ATOM 592 C CA . ILE A 1 79 ? 31.297 3.503 -6.347 1.00 83.06 79 ILE A CA 1
ATOM 593 C C . ILE A 1 79 ? 30.557 3.240 -7.661 1.00 83.06 79 ILE A C 1
ATOM 595 O O . ILE A 1 79 ? 31.077 2.516 -8.505 1.00 83.06 79 ILE A O 1
ATOM 599 N N . LEU A 1 80 ? 29.352 3.791 -7.854 1.00 82.25 80 LEU A N 1
ATOM 600 C CA . LEU A 1 80 ? 28.517 3.472 -9.013 1.00 82.25 80 LEU A CA 1
ATOM 601 C C . LEU A 1 80 ? 28.887 4.346 -10.228 1.00 82.25 80 LEU A C 1
ATOM 603 O O . LEU A 1 80 ? 28.599 5.550 -10.232 1.00 82.25 80 LEU A O 1
ATOM 607 N N . PRO A 1 81 ? 29.446 3.774 -11.312 1.00 81.81 81 PRO A N 1
ATOM 608 C CA . PRO A 1 81 ? 29.739 4.538 -12.516 1.00 81.81 81 PRO A CA 1
ATOM 609 C C . PRO A 1 81 ? 28.446 5.064 -13.141 1.00 81.81 81 PRO A C 1
ATOM 611 O O . PRO A 1 81 ? 27.436 4.362 -13.193 1.00 81.81 81 PRO A O 1
ATOM 614 N N . GLN A 1 82 ? 28.480 6.296 -13.652 1.00 84.81 82 GLN A N 1
ATOM 615 C CA . GLN A 1 82 ? 27.311 6.946 -14.262 1.00 84.81 82 GLN A CA 1
ATOM 616 C C . GLN A 1 82 ? 26.092 7.009 -13.323 1.00 84.81 82 GLN A C 1
ATOM 618 O O . GLN A 1 82 ? 24.949 6.931 -13.776 1.00 84.81 82 GLN A O 1
ATOM 623 N N . TYR A 1 83 ? 26.329 7.190 -12.018 1.00 84.56 83 TYR A N 1
ATOM 624 C CA . TYR A 1 83 ? 25.287 7.301 -10.994 1.00 84.56 83 TYR A CA 1
ATOM 625 C C . TYR A 1 83 ? 24.107 8.191 -11.422 1.00 84.56 83 TYR A C 1
ATOM 627 O O . TYR A 1 83 ? 22.954 7.785 -11.313 1.00 84.56 83 TYR A O 1
ATOM 635 N N . ALA A 1 84 ? 24.381 9.375 -11.985 1.00 86.38 84 ALA A N 1
ATOM 636 C CA . ALA A 1 84 ? 23.342 10.308 -12.424 1.00 86.38 84 ALA A CA 1
ATOM 637 C C . ALA A 1 84 ? 22.412 9.727 -13.508 1.00 86.38 84 ALA A C 1
ATOM 639 O O . ALA A 1 84 ? 21.200 9.934 -13.449 1.00 86.38 84 ALA A O 1
ATOM 640 N N . ALA A 1 85 ? 22.954 8.972 -14.469 1.00 85.06 85 ALA A N 1
ATOM 641 C CA . ALA A 1 85 ? 22.162 8.339 -15.522 1.00 85.06 85 ALA A CA 1
ATOM 642 C C . ALA A 1 85 ? 21.267 7.233 -14.945 1.00 85.06 85 ALA A C 1
ATOM 644 O O . ALA A 1 85 ? 20.068 7.189 -15.228 1.00 85.06 85 ALA A O 1
ATOM 645 N N . TRP A 1 86 ? 21.824 6.398 -14.063 1.00 85.00 86 TRP A N 1
ATOM 646 C CA . TRP A 1 86 ? 21.071 5.347 -13.379 1.00 85.00 86 TRP A CA 1
ATOM 647 C C . TRP A 1 86 ? 19.980 5.899 -12.472 1.00 85.00 86 TRP A C 1
ATOM 649 O O . TRP A 1 86 ? 18.861 5.396 -12.502 1.00 85.00 86 TRP A O 1
ATOM 659 N N . MET A 1 87 ? 20.250 6.969 -11.726 1.00 86.19 87 MET A N 1
ATOM 660 C CA . MET A 1 87 ? 19.227 7.629 -10.916 1.00 86.19 87 MET A CA 1
ATOM 661 C C . MET A 1 87 ? 18.119 8.245 -11.766 1.00 86.19 87 MET A C 1
ATOM 663 O O . MET A 1 87 ? 16.955 8.167 -11.377 1.00 86.19 87 MET A O 1
ATOM 667 N N . GLY A 1 88 ? 18.446 8.788 -12.943 1.00 85.38 88 GLY A N 1
ATOM 668 C CA . GLY A 1 88 ? 17.445 9.216 -13.920 1.00 85.38 88 GLY A CA 1
ATOM 669 C C . GLY A 1 88 ? 16.535 8.060 -14.348 1.00 85.38 88 GLY A C 1
ATOM 670 O O . GLY A 1 88 ? 15.314 8.170 -14.263 1.00 85.38 88 GLY A O 1
ATOM 671 N N . MET A 1 89 ? 17.114 6.916 -14.722 1.00 85.69 89 MET A N 1
ATOM 672 C CA . MET A 1 89 ? 16.359 5.718 -15.119 1.00 85.69 89 MET A CA 1
ATOM 673 C C . MET A 1 89 ? 15.523 5.133 -13.972 1.00 85.69 89 MET A C 1
ATOM 675 O O . MET A 1 89 ? 14.363 4.782 -14.179 1.00 85.69 89 MET A O 1
ATOM 679 N N . ILE A 1 90 ? 16.079 5.066 -12.759 1.00 87.88 90 ILE A N 1
ATOM 680 C CA . ILE A 1 90 ? 15.366 4.615 -11.557 1.00 87.88 90 ILE A CA 1
ATOM 681 C C . ILE A 1 90 ? 14.212 5.563 -11.238 1.00 87.88 90 ILE A C 1
ATOM 683 O O . ILE A 1 90 ? 13.125 5.094 -10.927 1.00 87.88 90 ILE A O 1
ATOM 687 N N . SER A 1 91 ? 14.409 6.881 -11.325 1.00 86.75 91 SER A N 1
ATOM 688 C CA . SER A 1 91 ? 13.345 7.862 -11.083 1.00 86.75 91 SER A CA 1
ATOM 689 C C . SER A 1 91 ? 12.196 7.701 -12.077 1.00 86.75 91 SER A C 1
ATOM 691 O O . SER A 1 91 ? 11.037 7.718 -11.672 1.00 86.75 91 SER A O 1
ATOM 693 N N . LEU A 1 92 ? 12.507 7.473 -13.354 1.00 83.94 92 LEU A N 1
ATOM 694 C CA . LEU A 1 92 ? 11.500 7.203 -14.377 1.00 83.94 92 LEU A CA 1
ATOM 695 C C . LEU A 1 92 ? 10.737 5.908 -14.091 1.00 83.94 92 LEU A C 1
ATOM 697 O O . LEU A 1 92 ? 9.509 5.908 -14.111 1.00 83.94 92 LEU A O 1
ATOM 701 N N . ALA A 1 93 ? 11.444 4.826 -13.763 1.00 86.50 93 ALA A N 1
ATOM 702 C CA . ALA A 1 93 ? 10.827 3.556 -13.392 1.00 86.50 93 ALA A CA 1
ATOM 703 C C . ALA A 1 93 ? 9.967 3.681 -12.119 1.00 86.50 93 ALA A C 1
ATOM 705 O O . ALA A 1 93 ? 8.873 3.121 -12.056 1.00 86.50 93 ALA A O 1
ATOM 706 N N . ARG A 1 94 ? 10.413 4.481 -11.141 1.00 87.94 94 ARG A N 1
ATOM 707 C CA . ARG A 1 94 ? 9.677 4.771 -9.903 1.00 87.94 94 ARG A CA 1
ATOM 708 C C . ARG A 1 94 ? 8.372 5.520 -10.128 1.00 87.94 94 ARG A C 1
ATOM 710 O O . ARG A 1 94 ? 7.460 5.334 -9.336 1.00 87.94 94 ARG A O 1
ATOM 717 N N . ASN A 1 95 ? 8.228 6.306 -11.194 1.00 84.19 95 ASN A N 1
ATOM 718 C CA . ASN A 1 95 ? 6.929 6.908 -11.514 1.00 84.19 95 ASN A CA 1
ATOM 719 C C . ASN A 1 95 ? 5.877 5.833 -11.828 1.00 84.19 95 ASN A C 1
ATOM 721 O O . ASN A 1 95 ? 4.719 5.979 -11.448 1.00 84.19 95 ASN A O 1
ATOM 725 N N . PHE A 1 96 ? 6.285 4.728 -12.459 1.00 83.88 96 PHE A N 1
ATOM 726 C CA . PHE A 1 96 ? 5.404 3.587 -12.700 1.00 83.88 96 PHE A CA 1
ATOM 727 C C . PHE A 1 96 ? 5.214 2.752 -11.437 1.00 83.88 96 PHE A C 1
ATOM 729 O O . PHE A 1 96 ? 4.081 2.446 -11.075 1.00 83.88 96 PHE A O 1
ATOM 736 N N . THR A 1 97 ? 6.292 2.402 -10.728 1.00 88.88 97 THR A N 1
ATOM 737 C CA . THR A 1 97 ? 6.160 1.556 -9.532 1.00 88.88 97 THR A CA 1
ATOM 738 C C . THR A 1 97 ? 5.498 2.279 -8.364 1.00 88.88 97 THR A C 1
ATOM 740 O O . THR A 1 97 ? 4.785 1.646 -7.600 1.00 88.88 97 THR A O 1
ATOM 743 N N . GLY A 1 98 ? 5.616 3.603 -8.259 1.00 85.44 98 GLY A N 1
ATOM 744 C CA . GLY A 1 98 ? 4.932 4.408 -7.246 1.00 85.44 98 GLY A CA 1
ATOM 745 C C . GLY A 1 98 ? 3.407 4.322 -7.340 1.00 85.44 98 GLY A C 1
ATOM 746 O O . GLY A 1 98 ? 2.724 4.417 -6.322 1.00 85.44 98 GLY A O 1
ATOM 747 N N . MET A 1 99 ? 2.860 4.033 -8.528 1.00 86.06 99 MET A N 1
ATOM 748 C CA . MET A 1 99 ? 1.427 3.771 -8.684 1.00 86.06 99 MET A CA 1
ATOM 749 C C . MET A 1 99 ? 0.984 2.521 -7.910 1.00 86.06 99 MET A C 1
ATOM 751 O O . MET A 1 99 ? -0.124 2.494 -7.384 1.00 86.06 99 MET A O 1
ATOM 755 N N . ILE A 1 100 ? 1.855 1.514 -7.770 1.00 89.31 100 ILE A N 1
ATOM 756 C CA . ILE A 1 100 ? 1.594 0.283 -6.998 1.00 89.31 100 ILE A CA 1
ATOM 757 C C . ILE A 1 100 ? 1.361 0.610 -5.516 1.00 89.31 100 ILE A C 1
ATOM 759 O O . ILE A 1 100 ? 0.567 -0.055 -4.850 1.00 89.31 100 ILE A O 1
ATOM 763 N N . ASN A 1 101 ? 2.007 1.667 -5.019 1.00 84.81 101 ASN A N 1
ATOM 764 C CA . ASN A 1 101 ? 1.940 2.113 -3.630 1.00 84.81 101 ASN A CA 1
ATOM 765 C C . ASN A 1 101 ? 0.892 3.216 -3.384 1.00 84.81 101 ASN A C 1
ATOM 767 O O . ASN A 1 101 ? 0.743 3.692 -2.262 1.00 84.81 101 ASN A O 1
ATOM 771 N N . LEU A 1 102 ? 0.087 3.598 -4.385 1.00 82.88 102 LEU A N 1
ATOM 772 C CA . LEU A 1 102 ? -1.065 4.489 -4.164 1.00 82.88 102 LEU A CA 1
ATOM 773 C C . LEU A 1 102 ? -2.005 4.007 -3.041 1.00 82.88 102 LEU A C 1
ATOM 775 O O . LEU A 1 102 ? -2.445 4.843 -2.243 1.00 82.88 102 LEU A O 1
ATOM 779 N N . PRO A 1 103 ? -2.280 2.693 -2.886 1.00 83.50 103 PRO A N 1
ATOM 780 C CA . PRO A 1 103 ? -3.063 2.182 -1.762 1.00 83.50 103 PRO A CA 1
ATOM 781 C C . PRO A 1 103 ? -2.407 2.414 -0.394 1.00 83.50 103 PRO A C 1
ATOM 783 O O . PRO A 1 103 ? -3.090 2.317 0.621 1.00 83.50 103 PRO A O 1
ATOM 786 N N . GLY A 1 104 ? -1.121 2.776 -0.326 1.00 78.25 104 GLY A N 1
ATOM 787 C CA . GLY A 1 104 ? -0.461 3.225 0.902 1.00 78.25 104 GLY A CA 1
ATOM 788 C C . GLY A 1 104 ? -1.155 4.427 1.557 1.00 78.25 104 GLY A C 1
ATOM 789 O O . GLY A 1 104 ? -1.137 4.553 2.777 1.00 78.25 104 GLY A O 1
ATOM 790 N N . THR A 1 105 ? -1.874 5.252 0.788 1.00 78.31 105 THR A N 1
ATOM 791 C CA . THR A 1 105 ? -2.712 6.346 1.325 1.00 78.31 105 THR A CA 1
ATOM 792 C C . THR A 1 105 ? -3.906 5.856 2.153 1.00 78.31 105 THR A C 1
ATOM 794 O O . THR A 1 105 ? -4.395 6.566 3.033 1.00 78.31 105 THR A O 1
ATOM 797 N N . ILE A 1 106 ? -4.368 4.620 1.929 1.00 81.06 106 ILE A N 1
ATOM 798 C CA . ILE A 1 106 ? -5.414 4.002 2.755 1.00 81.06 106 ILE A CA 1
ATOM 799 C C . ILE A 1 106 ? -4.890 3.844 4.178 1.00 81.06 106 ILE A C 1
ATOM 801 O O . ILE A 1 106 ? -5.592 4.194 5.124 1.00 81.06 106 ILE A O 1
ATOM 805 N N . LYS A 1 107 ? -3.633 3.417 4.339 1.00 79.88 107 LYS A N 1
ATOM 806 C CA . LYS A 1 107 ? -3.000 3.280 5.653 1.00 79.88 107 LYS A CA 1
ATOM 807 C C . LYS A 1 107 ? -3.020 4.595 6.427 1.00 79.88 107 LYS A C 1
ATOM 809 O O . LYS A 1 107 ? -3.501 4.628 7.553 1.00 79.88 107 LYS A O 1
ATOM 814 N N . SER A 1 108 ? -2.555 5.691 5.822 1.00 76.44 108 SER A N 1
ATOM 815 C CA . SER A 1 108 ? -2.493 6.987 6.514 1.00 76.44 108 SER A CA 1
ATOM 816 C C . SER A 1 108 ? -3.863 7.478 6.981 1.00 76.44 108 SER A C 1
ATOM 818 O O . SER A 1 108 ? -3.954 8.101 8.032 1.00 76.44 108 SER A O 1
ATOM 820 N N . ASN A 1 109 ? -4.927 7.170 6.235 1.00 80.69 109 ASN A N 1
ATOM 821 C CA . ASN A 1 109 ? -6.290 7.547 6.610 1.00 80.69 109 ASN A CA 1
ATOM 822 C C . ASN A 1 109 ? -6.886 6.615 7.676 1.00 80.69 109 ASN A C 1
ATOM 824 O O . ASN A 1 109 ? -7.655 7.065 8.521 1.00 80.69 109 ASN A O 1
ATOM 828 N N . THR A 1 110 ? -6.518 5.331 7.656 1.00 84.12 110 THR A N 1
ATOM 829 C CA . THR A 1 110 ? -7.037 4.330 8.602 1.00 84.12 110 THR A CA 1
ATOM 830 C C . THR A 1 110 ? -6.311 4.387 9.947 1.00 84.12 110 THR A C 1
ATOM 832 O O . THR A 1 110 ? -6.931 4.126 10.976 1.00 84.12 110 THR A O 1
ATOM 835 N N . ASP A 1 111 ? -5.040 4.810 9.967 1.00 85.75 111 ASP A N 1
ATOM 836 C CA . ASP A 1 111 ? -4.251 4.969 11.195 1.00 85.75 111 ASP A CA 1
ATOM 837 C C . ASP A 1 111 ? -4.963 5.894 12.216 1.00 85.75 111 ASP A C 1
ATOM 839 O O . ASP A 1 111 ? -4.941 5.604 13.414 1.00 85.75 111 ASP A O 1
ATOM 843 N N . PHE A 1 112 ? -5.678 6.938 11.765 1.00 85.06 112 PHE A N 1
ATOM 844 C CA . PHE A 1 112 ? -6.471 7.813 12.644 1.00 85.06 112 PHE A CA 1
ATOM 845 C C . PHE A 1 112 ? -7.637 7.076 13.309 1.00 85.06 112 PHE A C 1
ATOM 847 O O . PHE A 1 112 ? -7.854 7.208 14.513 1.00 85.06 112 PHE A O 1
ATOM 854 N N . SER A 1 113 ? -8.378 6.279 12.536 1.00 87.69 113 SER A N 1
ATOM 855 C CA . SER A 1 113 ? -9.500 5.490 13.052 1.00 87.69 113 SER A CA 1
ATOM 856 C C . SER A 1 113 ? -9.024 4.402 14.010 1.00 87.69 113 SER A C 1
ATOM 858 O O . SER A 1 113 ? -9.654 4.188 15.042 1.00 87.69 113 SER A O 1
ATOM 860 N N . VAL A 1 114 ? -7.892 3.760 13.701 1.00 89.19 114 VAL A N 1
ATOM 861 C CA . VAL A 1 114 ? -7.239 2.776 14.575 1.00 89.19 114 VAL A CA 1
ATOM 862 C C . VAL A 1 114 ? -6.762 3.436 15.868 1.00 89.19 114 VAL A C 1
ATOM 864 O O . VAL A 1 114 ? -6.996 2.905 16.950 1.00 89.19 114 VAL A O 1
ATOM 867 N N . SER A 1 115 ? -6.123 4.603 15.781 1.00 87.75 115 SER A N 1
ATOM 868 C CA . SER A 1 115 ? -5.680 5.374 16.945 1.00 87.75 115 SER A CA 1
ATOM 869 C C . SER A 1 115 ? -6.836 5.717 17.870 1.00 87.75 115 SER A C 1
ATOM 871 O O . SER A 1 115 ? -6.769 5.463 19.074 1.00 87.75 115 SER A O 1
ATOM 873 N N . GLU A 1 116 ? -7.923 6.233 17.309 1.00 87.38 116 GLU A N 1
ATOM 874 C CA . GLU A 1 116 ? -9.105 6.593 18.072 1.00 87.38 116 GLU A CA 1
ATOM 875 C C . GLU A 1 116 ? -9.735 5.381 18.764 1.00 87.38 116 GLU A C 1
ATOM 877 O O . GLU A 1 116 ? -10.021 5.437 19.963 1.00 87.38 116 GLU A O 1
ATOM 882 N N . SER A 1 117 ? -9.929 4.272 18.048 1.00 89.38 117 SER A N 1
ATOM 883 C CA . SER A 1 117 ? -10.512 3.070 18.641 1.00 89.38 117 SER A CA 1
ATOM 884 C C . SER A 1 117 ? -9.601 2.472 19.716 1.00 89.38 117 SER A C 1
ATOM 886 O O . SER A 1 117 ? -10.083 2.092 20.783 1.00 89.38 117 SER A O 1
ATOM 888 N N . MET A 1 118 ? -8.283 2.447 19.498 1.00 88.38 118 MET A N 1
ATOM 889 C CA . MET A 1 118 ? -7.325 1.894 20.459 1.00 88.38 118 MET A CA 1
ATOM 890 C C . MET A 1 118 ? -7.194 2.741 21.721 1.00 88.38 118 MET A C 1
ATOM 892 O O . MET A 1 118 ? -7.220 2.194 22.823 1.00 88.38 118 MET A O 1
ATOM 896 N N . ASN A 1 119 ? -7.109 4.064 21.581 1.00 87.56 119 ASN A N 1
ATOM 897 C CA . ASN A 1 119 ? -6.991 4.971 22.722 1.00 87.56 119 ASN A CA 1
ATOM 898 C C . ASN A 1 119 ? -8.259 4.986 23.596 1.00 87.56 119 ASN A C 1
ATOM 900 O O . ASN A 1 119 ? -8.178 5.310 24.776 1.00 87.56 119 ASN A O 1
ATOM 904 N N . ASN A 1 120 ? -9.406 4.566 23.049 1.00 87.75 120 ASN A N 1
ATOM 905 C CA . ASN A 1 120 ? -10.662 4.372 23.782 1.00 87.75 120 ASN A CA 1
ATOM 906 C C . ASN A 1 120 ? -10.904 2.911 24.230 1.00 87.75 120 ASN A C 1
ATOM 908 O O . ASN A 1 120 ? -12.015 2.558 24.630 1.00 87.75 120 ASN A O 1
ATOM 912 N N . GLY A 1 121 ? -9.898 2.031 24.144 1.00 87.19 121 GLY A N 1
ATOM 913 C CA . GLY A 1 121 ? -9.987 0.634 24.595 1.00 87.19 121 GLY A CA 1
ATOM 914 C C . GLY A 1 121 ? -10.833 -0.292 23.707 1.00 87.19 121 GLY A C 1
ATOM 915 O O . GLY A 1 121 ? -11.140 -1.417 24.106 1.00 87.19 121 GLY A O 1
ATOM 916 N N . LYS A 1 122 ? -11.212 0.142 22.499 1.00 90.94 122 LYS A N 1
ATOM 917 C CA . LYS A 1 122 ? -11.990 -0.634 21.515 1.00 90.94 122 LYS A CA 1
ATOM 918 C C . LYS A 1 122 ? -11.062 -1.469 20.628 1.00 90.94 122 LYS A C 1
ATOM 920 O O . LYS A 1 122 ? -10.805 -1.172 19.455 1.00 90.94 122 LYS A O 1
ATOM 925 N N . TYR A 1 123 ? -10.477 -2.509 21.220 1.00 89.00 123 TYR A N 1
ATOM 926 C CA . TYR A 1 123 ? -9.473 -3.345 20.555 1.00 89.00 123 TYR A CA 1
ATOM 927 C C . TYR A 1 123 ? -10.051 -4.216 19.429 1.00 89.00 123 TYR A C 1
ATOM 929 O O . TYR A 1 123 ? -9.329 -4.524 18.483 1.00 89.00 123 TYR A O 1
ATOM 937 N N . ARG A 1 124 ? -11.330 -4.617 19.478 1.00 89.62 124 ARG A N 1
ATOM 938 C CA . ARG A 1 124 ? -11.915 -5.454 18.412 1.00 89.62 124 ARG A CA 1
ATOM 939 C C . ARG A 1 124 ? -12.199 -4.623 17.168 1.00 89.62 124 ARG A C 1
ATOM 941 O O . ARG A 1 124 ? -11.907 -5.071 16.064 1.00 89.62 124 ARG A O 1
ATOM 948 N N . LEU A 1 125 ? -12.677 -3.395 17.354 1.00 89.81 125 LEU A N 1
ATOM 949 C CA . LEU A 1 125 ? -12.830 -2.418 16.282 1.00 89.81 125 LEU A CA 1
ATOM 950 C C . LEU A 1 125 ? -11.489 -2.106 15.610 1.00 89.81 125 LEU A C 1
ATOM 952 O O . LEU A 1 125 ? -11.380 -2.141 14.388 1.00 89.81 125 LEU A O 1
ATOM 956 N N . SER A 1 126 ? -10.450 -1.894 16.416 1.00 90.31 126 SER A N 1
ATOM 957 C CA . SER A 1 126 ? -9.092 -1.637 15.924 1.00 90.31 126 SER A CA 1
ATOM 958 C C . SER A 1 126 ? -8.544 -2.816 15.104 1.00 90.31 126 SER A C 1
ATOM 960 O O . SER A 1 126 ? -7.963 -2.622 14.039 1.00 90.31 126 SER A O 1
ATOM 962 N N . HIS A 1 127 ? -8.785 -4.053 15.557 1.00 89.81 127 HIS A N 1
ATOM 963 C CA . HIS A 1 127 ? -8.414 -5.268 14.821 1.00 89.81 127 HIS A CA 1
ATOM 964 C C . HIS A 1 127 ? -9.158 -5.377 13.483 1.00 89.81 127 HIS A C 1
ATOM 966 O O . HIS A 1 127 ? -8.536 -5.679 12.463 1.00 89.81 127 HIS A O 1
ATOM 972 N N . TYR A 1 128 ? -10.456 -5.063 13.466 1.00 90.19 128 TYR A N 1
ATOM 973 C CA . TYR A 1 128 ? -11.257 -5.035 12.243 1.00 90.19 128 TYR A CA 1
ATOM 974 C C . TYR A 1 128 ? -10.771 -3.968 11.250 1.00 90.19 128 TYR A C 1
ATOM 976 O O . TYR A 1 128 ? -10.679 -4.252 10.056 1.00 90.19 128 TYR A O 1
ATOM 984 N N . TYR A 1 129 ? -10.397 -2.774 11.721 1.00 90.31 129 TYR A N 1
ATOM 985 C CA . TYR A 1 129 ? -9.825 -1.731 10.865 1.00 90.31 129 TYR A CA 1
ATOM 986 C C . TYR A 1 129 ? -8.513 -2.165 10.215 1.00 90.31 129 TYR A C 1
ATOM 988 O O . TYR A 1 129 ? -8.393 -2.044 9.000 1.00 90.31 129 TYR A O 1
ATOM 996 N N . ILE A 1 130 ? -7.585 -2.758 10.972 1.00 89.88 130 ILE A N 1
ATOM 997 C CA . ILE A 1 130 ? -6.329 -3.293 10.417 1.00 89.88 130 ILE A CA 1
ATOM 998 C C . ILE A 1 130 ? -6.617 -4.402 9.389 1.00 89.88 130 ILE A C 1
ATOM 1000 O O . ILE A 1 130 ? -6.006 -4.447 8.322 1.00 89.88 130 ILE A O 1
ATOM 1004 N N . ALA A 1 131 ? -7.573 -5.292 9.673 1.00 90.38 131 ALA A N 1
ATOM 1005 C CA . ALA A 1 131 ? -7.955 -6.364 8.756 1.00 90.38 131 ALA A CA 1
ATOM 1006 C C . ALA A 1 131 ? -8.547 -5.831 7.438 1.00 90.38 131 ALA A C 1
ATOM 1008 O O . ALA A 1 131 ? -8.173 -6.293 6.357 1.00 90.38 131 ALA A O 1
ATOM 1009 N N . MET A 1 132 ? -9.447 -4.846 7.518 1.00 88.69 132 MET A N 1
ATOM 1010 C CA . MET A 1 132 ? -10.041 -4.203 6.344 1.00 88.69 132 MET A CA 1
ATOM 1011 C C . MET A 1 132 ? -9.014 -3.387 5.563 1.00 88.69 132 MET A C 1
ATOM 1013 O O . MET A 1 132 ? -8.994 -3.461 4.334 1.00 88.69 132 MET A O 1
ATOM 1017 N N . GLU A 1 133 ? -8.132 -2.664 6.250 1.00 89.62 133 GLU A N 1
ATOM 1018 C CA . GLU A 1 133 ? -7.030 -1.936 5.629 1.00 89.62 133 GLU A CA 1
ATOM 1019 C C . GLU A 1 133 ? -6.155 -2.886 4.805 1.00 89.62 133 GLU A C 1
ATOM 1021 O O . GLU A 1 133 ? -5.951 -2.660 3.614 1.00 89.62 133 GLU A O 1
ATOM 1026 N N . LEU A 1 134 ? -5.699 -3.992 5.402 1.00 90.38 134 LEU A N 1
ATOM 1027 C CA . LEU A 1 134 ? -4.851 -4.974 4.724 1.00 90.38 134 LEU A CA 1
ATOM 1028 C C . LEU A 1 134 ? -5.556 -5.637 3.544 1.00 90.38 134 LEU A C 1
ATOM 1030 O O . LEU A 1 134 ? -4.938 -5.802 2.496 1.00 90.38 134 LEU A O 1
ATOM 1034 N N . LYS A 1 135 ? -6.844 -5.975 3.678 1.00 90.12 135 LYS A N 1
ATOM 1035 C CA . LYS A 1 135 ? -7.660 -6.518 2.581 1.00 90.12 135 LYS A CA 1
ATOM 1036 C C . LYS A 1 135 ? -7.675 -5.570 1.384 1.00 90.12 135 LYS A C 1
ATOM 1038 O O . LYS A 1 135 ? -7.396 -5.991 0.263 1.00 90.12 135 LYS A O 1
ATOM 1043 N N . TRP A 1 136 ? -7.991 -4.296 1.612 1.00 88.25 136 TRP A N 1
ATOM 1044 C CA . TRP A 1 136 ? -8.102 -3.303 0.544 1.00 88.25 136 TRP A CA 1
ATOM 1045 C C . TRP A 1 136 ? -6.750 -2.905 -0.042 1.00 88.25 136 TRP A C 1
ATOM 1047 O O . TRP A 1 136 ? -6.628 -2.803 -1.263 1.00 88.25 136 TRP A O 1
ATOM 1057 N N . ARG A 1 137 ? -5.728 -2.738 0.804 1.00 90.38 137 ARG A N 1
ATOM 1058 C CA . ARG A 1 137 ? -4.352 -2.476 0.367 1.00 90.38 137 ARG A CA 1
ATOM 1059 C C . ARG A 1 137 ? -3.827 -3.625 -0.476 1.00 90.38 137 ARG A C 1
ATOM 1061 O O . ARG A 1 137 ? -3.393 -3.386 -1.593 1.00 90.38 137 ARG A O 1
ATOM 1068 N N . TYR A 1 138 ? -3.945 -4.865 -0.001 1.00 91.25 138 TYR A N 1
ATOM 1069 C CA . TYR A 1 138 ? -3.514 -6.040 -0.757 1.00 91.25 138 TYR A CA 1
ATOM 1070 C C . TYR A 1 138 ? -4.223 -6.135 -2.105 1.00 91.25 138 TYR A C 1
ATOM 1072 O O . TYR A 1 138 ? -3.573 -6.232 -3.144 1.00 91.25 138 TYR A O 1
ATOM 1080 N N . PHE A 1 139 ? -5.554 -6.042 -2.087 1.00 90.44 139 PHE A N 1
ATOM 1081 C CA . PHE A 1 139 ? -6.374 -6.093 -3.287 1.00 90.44 139 PHE A CA 1
ATOM 1082 C C . PHE A 1 139 ? -5.929 -5.070 -4.340 1.00 90.44 139 PHE A C 1
ATOM 1084 O O . PHE A 1 139 ? -5.634 -5.448 -5.474 1.00 90.44 139 PHE A O 1
ATOM 1091 N N . LEU A 1 140 ? -5.857 -3.789 -3.968 1.00 90.81 140 LEU A N 1
ATOM 1092 C CA . LEU A 1 140 ? -5.528 -2.714 -4.901 1.00 90.81 140 LEU A CA 1
ATOM 1093 C C . LEU A 1 140 ? -4.062 -2.758 -5.332 1.00 90.81 140 LEU A C 1
ATOM 1095 O O . LEU A 1 140 ? -3.780 -2.572 -6.513 1.00 90.81 140 LEU A O 1
ATOM 1099 N N . THR A 1 141 ? -3.135 -3.034 -4.413 1.00 91.88 141 THR A N 1
ATOM 1100 C CA . THR A 1 141 ? -1.705 -3.086 -4.725 1.00 91.88 141 THR A CA 1
ATOM 1101 C C . THR A 1 141 ? -1.402 -4.224 -5.690 1.00 91.88 141 THR A C 1
ATOM 1103 O O . THR A 1 141 ? -0.736 -3.995 -6.695 1.00 91.88 141 THR A O 1
ATOM 1106 N N . VAL A 1 142 ? -1.927 -5.432 -5.457 1.00 92.19 142 VAL A N 1
ATOM 1107 C CA . VAL A 1 142 ? -1.697 -6.571 -6.361 1.00 92.19 142 VAL A CA 1
ATOM 1108 C C . VAL A 1 142 ? -2.398 -6.360 -7.706 1.00 92.19 142 VAL A C 1
ATOM 1110 O O . VAL A 1 142 ? -1.817 -6.655 -8.748 1.00 92.19 142 VAL A O 1
ATOM 1113 N N . TYR A 1 143 ? -3.607 -5.792 -7.713 1.00 92.75 143 TYR A N 1
ATOM 1114 C CA . TYR A 1 143 ? -4.298 -5.408 -8.947 1.00 92.75 143 TYR A CA 1
ATOM 1115 C C . TYR A 1 143 ? -3.477 -4.414 -9.794 1.00 92.75 143 TYR A C 1
ATOM 1117 O O . TYR A 1 143 ? -3.294 -4.627 -10.999 1.00 92.75 143 TYR A O 1
ATOM 1125 N N . LEU A 1 144 ? -2.949 -3.352 -9.174 1.00 91.94 144 LEU A N 1
ATOM 1126 C CA . LEU A 1 144 ? -2.112 -2.357 -9.850 1.00 91.94 144 LEU A CA 1
ATOM 1127 C C . LEU A 1 144 ? -0.772 -2.956 -10.275 1.00 91.94 144 LEU A C 1
ATOM 1129 O O . LEU A 1 144 ? -0.310 -2.692 -11.380 1.00 91.94 144 LEU A O 1
ATOM 1133 N N . TRP A 1 145 ? -0.180 -3.816 -9.450 1.00 92.25 145 TRP A N 1
ATOM 1134 C CA . TRP A 1 145 ? 1.061 -4.515 -9.762 1.00 92.25 145 TRP A CA 1
ATOM 1135 C C . TRP A 1 145 ? 0.935 -5.406 -11.002 1.00 92.25 145 TRP A C 1
ATOM 1137 O O . TRP A 1 145 ? 1.733 -5.270 -11.928 1.00 92.25 145 TRP A O 1
ATOM 1147 N N . ILE A 1 146 ? -0.101 -6.251 -11.066 1.00 91.38 146 ILE A N 1
ATOM 1148 C CA . ILE A 1 146 ? -0.403 -7.096 -12.233 1.00 91.38 146 ILE A CA 1
ATOM 1149 C C . ILE A 1 146 ? -0.609 -6.230 -13.475 1.00 91.38 146 ILE A C 1
ATOM 1151 O O . ILE A 1 146 ? -0.039 -6.503 -14.532 1.00 91.38 146 ILE A O 1
ATOM 1155 N N . THR A 1 147 ? -1.405 -5.169 -13.334 1.00 89.50 147 THR A N 1
ATOM 1156 C CA . THR A 1 147 ? -1.676 -4.209 -14.406 1.00 89.50 147 THR A CA 1
ATOM 1157 C C . THR A 1 147 ? -0.379 -3.616 -14.947 1.00 89.50 147 THR A C 1
ATOM 1159 O O . THR A 1 147 ? -0.138 -3.661 -16.149 1.00 89.50 147 THR A O 1
ATOM 1162 N N . ILE A 1 148 ? 0.489 -3.114 -14.072 1.00 88.19 148 ILE A N 1
ATOM 1163 C CA . ILE A 1 148 ? 1.737 -2.463 -14.469 1.00 88.19 148 ILE A CA 1
ATOM 1164 C C . ILE A 1 148 ? 2.685 -3.470 -15.107 1.00 88.19 148 ILE A C 1
ATOM 1166 O O . ILE A 1 148 ? 3.156 -3.209 -16.209 1.00 88.19 148 ILE A O 1
ATOM 1170 N N . ILE A 1 149 ? 2.914 -4.636 -14.491 1.00 87.06 149 ILE A N 1
ATOM 1171 C CA . ILE A 1 149 ? 3.836 -5.641 -15.037 1.00 87.06 149 ILE A CA 1
ATOM 1172 C C . ILE A 1 149 ? 3.423 -6.091 -16.438 1.00 87.06 149 ILE A C 1
ATOM 1174 O O . ILE A 1 149 ? 4.269 -6.183 -17.327 1.00 87.06 149 ILE A O 1
ATOM 1178 N N . ILE A 1 150 ? 2.133 -6.331 -16.662 1.00 82.12 150 ILE A N 1
ATOM 1179 C CA . ILE A 1 150 ? 1.645 -6.785 -17.967 1.00 82.12 150 ILE A CA 1
ATOM 1180 C C . ILE A 1 150 ? 1.646 -5.650 -18.999 1.00 82.12 150 ILE A C 1
ATOM 1182 O O . ILE A 1 150 ? 1.807 -5.904 -20.191 1.00 82.12 150 ILE A O 1
ATOM 1186 N N . MET A 1 151 ? 1.524 -4.395 -18.563 1.00 79.62 151 MET A N 1
ATOM 1187 C CA . MET A 1 151 ? 1.633 -3.236 -19.450 1.00 79.62 151 MET A CA 1
ATOM 1188 C C . MET A 1 151 ? 3.083 -2.891 -19.814 1.00 79.62 151 MET A C 1
ATOM 1190 O O . MET A 1 151 ? 3.282 -2.152 -20.772 1.00 79.62 151 MET A O 1
ATOM 1194 N N . ILE A 1 152 ? 4.106 -3.425 -19.130 1.00 80.12 152 ILE A N 1
ATOM 1195 C CA . ILE A 1 152 ? 5.517 -3.117 -19.435 1.00 80.12 152 ILE A CA 1
ATOM 1196 C C . ILE A 1 152 ? 5.894 -3.462 -20.887 1.00 80.12 152 ILE A C 1
ATOM 1198 O O . ILE A 1 152 ? 6.421 -2.577 -21.555 1.00 80.12 152 ILE A O 1
ATOM 1202 N N . PRO A 1 153 ? 5.629 -4.668 -21.434 1.00 69.94 153 PRO A N 1
ATOM 1203 C CA . PRO A 1 153 ? 5.949 -4.988 -22.833 1.00 69.94 153 PRO A CA 1
ATOM 1204 C C . PRO A 1 153 ? 5.214 -4.102 -23.846 1.00 69.94 153 PRO A C 1
ATOM 1206 O O . PRO A 1 153 ? 5.766 -3.745 -24.885 1.00 69.94 153 PRO A O 1
ATOM 1209 N N . ILE A 1 154 ? 3.981 -3.716 -23.517 1.00 74.12 154 ILE A N 1
ATOM 1210 C CA . ILE A 1 154 ? 3.146 -2.818 -24.318 1.00 74.12 154 ILE A CA 1
ATOM 1211 C C . ILE A 1 154 ? 3.746 -1.407 -24.333 1.00 74.12 154 ILE A C 1
ATOM 1213 O O . ILE A 1 154 ? 3.999 -0.836 -25.394 1.00 74.12 154 ILE A O 1
ATOM 1217 N N . ALA A 1 155 ? 4.040 -0.874 -23.147 1.00 70.00 155 ALA A N 1
ATOM 1218 C CA . ALA A 1 155 ? 4.682 0.418 -22.973 1.00 70.00 155 ALA A CA 1
ATOM 1219 C C . ALA A 1 155 ? 6.079 0.433 -23.603 1.00 70.00 155 ALA A C 1
ATOM 1221 O O . ALA A 1 155 ? 6.462 1.440 -24.183 1.00 70.00 155 ALA A O 1
ATOM 1222 N N . LEU A 1 156 ? 6.815 -0.681 -23.555 1.00 68.94 156 LEU A N 1
ATOM 1223 C CA . LEU A 1 156 ? 8.107 -0.864 -24.215 1.00 68.94 156 LEU A CA 1
ATOM 1224 C C . LEU A 1 156 ? 8.008 -0.681 -25.727 1.00 68.94 156 LEU A C 1
ATOM 1226 O O . LEU A 1 156 ? 8.785 0.096 -26.273 1.00 68.94 156 LEU A O 1
ATOM 1230 N N . GLY A 1 157 ? 7.055 -1.339 -26.394 1.00 66.44 157 GLY A N 1
ATOM 1231 C CA . GLY A 1 157 ? 6.860 -1.185 -27.840 1.00 66.44 157 GLY A CA 1
ATOM 1232 C C . GLY A 1 157 ? 6.598 0.272 -28.224 1.00 66.44 157 GLY A C 1
ATOM 1233 O O . GLY A 1 157 ? 7.346 0.866 -29.003 1.00 66.44 157 GLY A O 1
ATOM 1234 N N . SER A 1 158 ? 5.617 0.891 -27.563 1.00 67.56 158 SER A N 1
ATOM 1235 C CA . SER A 1 158 ? 5.239 2.273 -27.851 1.00 67.56 158 SER A CA 1
ATOM 1236 C C . SER A 1 158 ? 6.322 3.284 -27.452 1.00 67.56 158 SER A C 1
ATOM 1238 O O . SER A 1 158 ? 6.609 4.202 -28.213 1.00 67.56 158 SER A O 1
ATOM 1240 N N . MET A 1 159 ? 6.985 3.132 -26.302 1.00 68.62 159 MET A N 1
ATOM 1241 C CA . MET A 1 159 ? 8.019 4.076 -25.855 1.00 68.62 159 MET A CA 1
ATOM 1242 C C . MET A 1 159 ? 9.313 3.962 -26.656 1.00 68.62 159 MET A C 1
ATOM 1244 O O . MET A 1 159 ? 9.944 4.987 -26.902 1.00 68.62 159 MET A O 1
ATOM 1248 N N . LEU A 1 160 ? 9.702 2.764 -27.105 1.00 71.12 160 LEU A N 1
ATOM 1249 C CA . LEU A 1 160 ? 10.854 2.605 -27.998 1.00 71.12 160 LEU A CA 1
ATOM 1250 C C . LEU A 1 160 ? 10.639 3.334 -29.326 1.00 71.12 160 LEU A C 1
ATOM 1252 O O . LEU A 1 160 ? 11.597 3.892 -29.861 1.00 71.12 160 LEU A O 1
ATOM 1256 N N . SER A 1 161 ? 9.397 3.374 -29.821 1.00 68.31 161 SER A N 1
ATOM 1257 C CA . SER A 1 161 ? 9.050 4.115 -31.037 1.00 68.31 161 SER A CA 1
ATOM 1258 C C . SER A 1 161 ? 9.145 5.642 -30.873 1.00 68.31 161 SER A C 1
ATOM 1260 O O . SER A 1 161 ? 9.504 6.331 -31.824 1.00 68.31 161 SER A O 1
ATOM 1262 N N . ILE A 1 162 ? 8.889 6.172 -29.667 1.00 69.62 162 ILE A N 1
ATOM 1263 C CA . ILE A 1 162 ? 8.821 7.622 -29.391 1.00 69.62 162 ILE A CA 1
ATOM 1264 C C . ILE A 1 162 ? 10.144 8.182 -28.850 1.00 69.62 162 ILE A C 1
ATOM 1266 O O . ILE A 1 162 ? 10.608 9.232 -29.283 1.00 69.62 162 ILE A O 1
ATOM 1270 N N . PHE A 1 163 ? 10.739 7.505 -27.868 1.00 69.38 163 PHE A N 1
ATOM 1271 C CA . PHE A 1 163 ? 11.848 8.021 -27.058 1.00 69.38 163 PHE A CA 1
ATOM 1272 C C . PHE A 1 163 ? 13.195 7.342 -27.360 1.00 69.38 163 PHE A C 1
ATOM 1274 O O . PHE A 1 163 ? 14.233 7.732 -26.817 1.00 69.38 163 PHE A O 1
ATOM 1281 N N . GLY A 1 164 ? 13.195 6.335 -28.239 1.00 72.12 164 GLY A N 1
ATOM 1282 C CA . GLY A 1 164 ? 14.388 5.612 -28.668 1.00 72.12 164 GLY A CA 1
ATOM 1283 C C . GLY A 1 164 ? 14.928 4.610 -27.640 1.00 72.12 164 GLY A C 1
ATOM 1284 O O . GLY A 1 164 ? 14.433 4.458 -26.523 1.00 72.12 164 GLY A O 1
ATOM 1285 N N . LYS A 1 165 ? 15.997 3.900 -28.024 1.00 78.38 165 LYS A N 1
ATOM 1286 C CA . LYS A 1 165 ? 16.563 2.762 -27.266 1.00 78.38 165 LYS A CA 1
ATOM 1287 C C . LYS A 1 165 ? 17.123 3.126 -25.884 1.00 78.38 165 LYS A C 1
ATOM 1289 O O . LYS A 1 165 ? 17.299 2.240 -25.052 1.00 78.38 165 LYS A O 1
ATOM 1294 N N . ASN A 1 166 ? 17.359 4.409 -25.615 1.00 74.50 166 ASN A N 1
ATOM 1295 C CA . ASN A 1 166 ? 17.944 4.892 -24.359 1.00 74.50 166 ASN A CA 1
ATOM 1296 C C . ASN A 1 166 ? 17.034 4.671 -23.136 1.00 74.50 166 ASN A C 1
ATOM 1298 O O . ASN A 1 166 ? 17.515 4.693 -22.007 1.00 74.50 166 ASN A O 1
ATOM 1302 N N . TRP A 1 167 ? 15.738 4.427 -23.351 1.00 73.25 167 TRP A N 1
ATOM 1303 C CA . TRP A 1 167 ? 14.748 4.196 -22.291 1.00 73.25 167 TRP A CA 1
ATOM 1304 C C . TRP A 1 167 ? 14.572 2.724 -21.913 1.00 73.25 167 TRP A C 1
ATOM 1306 O O . TRP A 1 167 ? 13.967 2.415 -20.885 1.00 73.25 167 TRP A O 1
ATOM 1316 N N . LEU A 1 168 ? 15.139 1.812 -22.708 1.00 79.38 168 LEU A N 1
ATOM 1317 C CA . LEU A 1 168 ? 15.034 0.372 -22.492 1.00 79.38 168 LEU A CA 1
ATOM 1318 C C . LEU A 1 168 ? 15.494 -0.065 -21.086 1.00 79.38 168 LEU A C 1
ATOM 1320 O O . LEU A 1 168 ? 14.785 -0.863 -20.467 1.00 79.38 168 LEU A O 1
ATOM 1324 N N . PRO A 1 169 ? 16.604 0.464 -20.524 1.00 81.31 169 PRO A N 1
ATOM 1325 C CA . PRO A 1 169 ? 17.044 0.042 -19.199 1.00 81.31 169 PRO A CA 1
ATOM 1326 C C . PRO A 1 169 ? 16.072 0.460 -18.089 1.00 81.31 169 PRO A C 1
ATOM 1328 O O . PRO A 1 169 ? 15.831 -0.330 -17.185 1.00 81.31 169 PRO A O 1
ATOM 1331 N N . ALA A 1 170 ? 15.459 1.649 -18.165 1.00 80.06 170 ALA A N 1
ATOM 1332 C CA . ALA A 1 170 ? 14.493 2.108 -17.160 1.00 80.06 170 ALA A CA 1
ATOM 1333 C C . ALA A 1 170 ? 13.276 1.173 -17.080 1.00 80.06 170 ALA A C 1
ATOM 1335 O O . ALA A 1 170 ? 12.844 0.788 -15.997 1.00 80.06 170 ALA A O 1
ATOM 1336 N N . LEU A 1 171 ? 12.770 0.744 -18.235 1.00 77.88 171 LEU A N 1
ATOM 1337 C CA . LEU A 1 171 ? 11.635 -0.173 -18.323 1.00 77.88 171 LEU A CA 1
ATOM 1338 C C . LEU A 1 171 ? 11.992 -1.578 -17.810 1.00 77.88 171 LEU A C 1
ATOM 1340 O O . LEU A 1 171 ? 11.184 -2.207 -17.129 1.00 77.88 171 LEU A O 1
ATOM 1344 N N . GLY A 1 172 ? 13.227 -2.035 -18.047 1.00 82.31 172 GLY A N 1
ATOM 1345 C CA . GLY A 1 172 ? 13.751 -3.283 -17.481 1.00 82.31 172 GLY A CA 1
ATOM 1346 C C . GLY A 1 172 ? 13.890 -3.273 -15.951 1.00 82.31 172 GLY A C 1
ATOM 1347 O O . GLY A 1 172 ? 13.879 -4.337 -15.334 1.00 82.31 172 GLY A O 1
ATOM 1348 N N . LEU A 1 173 ? 13.973 -2.094 -15.321 1.00 87.50 173 LEU A N 1
ATOM 1349 C CA . LEU A 1 173 ? 14.041 -1.956 -13.861 1.00 87.50 173 LEU A CA 1
ATOM 1350 C C . LEU A 1 173 ? 12.668 -2.010 -13.180 1.00 87.50 173 LEU A C 1
ATOM 1352 O O . LEU A 1 173 ? 12.616 -2.263 -11.977 1.00 87.50 173 LEU A O 1
ATOM 1356 N N . ILE A 1 174 ? 1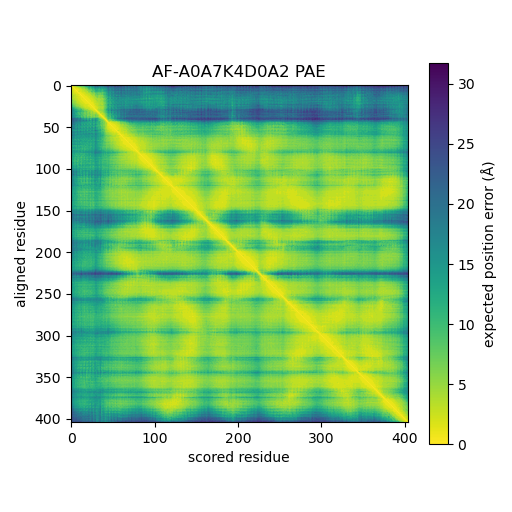1.562 -1.804 -13.905 1.00 88.31 174 ILE A N 1
ATOM 1357 C CA . ILE A 1 174 ? 10.214 -1.750 -13.312 1.00 88.31 174 ILE A CA 1
ATOM 1358 C C . ILE A 1 174 ? 9.851 -3.047 -12.573 1.00 88.31 174 ILE A C 1
ATOM 1360 O O . ILE A 1 174 ? 9.448 -2.942 -11.413 1.00 88.31 174 ILE A O 1
ATOM 1364 N N . PRO A 1 175 ? 10.015 -4.264 -13.141 1.00 88.19 175 PRO A N 1
ATOM 1365 C CA . PRO A 1 175 ? 9.683 -5.489 -12.414 1.00 88.19 175 PRO A CA 1
ATOM 1366 C C . PRO A 1 175 ? 10.478 -5.604 -11.112 1.00 88.19 175 PRO A C 1
ATOM 1368 O O . PRO A 1 175 ? 9.928 -5.983 -10.083 1.00 88.19 175 PRO A O 1
ATOM 1371 N N . LEU A 1 176 ? 11.746 -5.193 -11.127 1.00 88.12 176 LEU A N 1
ATOM 1372 C CA . LEU A 1 176 ? 12.611 -5.252 -9.957 1.00 88.12 176 LEU A CA 1
ATOM 1373 C C . LEU A 1 176 ? 12.203 -4.245 -8.873 1.00 88.12 176 LEU A C 1
ATOM 1375 O O . LEU A 1 176 ? 12.086 -4.606 -7.706 1.00 88.12 176 LEU A O 1
ATOM 1379 N N . LEU A 1 177 ? 11.952 -2.995 -9.267 1.00 89.56 177 LEU A N 1
ATOM 1380 C CA . LEU A 1 177 ? 11.513 -1.922 -8.371 1.00 89.56 177 LEU A CA 1
ATOM 1381 C C . LEU A 1 177 ? 10.091 -2.139 -7.849 1.00 89.56 177 LEU A C 1
ATOM 1383 O O . LEU A 1 177 ? 9.734 -1.588 -6.816 1.00 89.56 177 LEU A O 1
ATOM 1387 N N . SER A 1 178 ? 9.284 -2.951 -8.534 1.00 90.44 178 SER A N 1
ATOM 1388 C CA . SER A 1 178 ? 7.928 -3.274 -8.097 1.00 90.44 178 SER A CA 1
ATOM 1389 C C . SER A 1 178 ? 7.886 -4.223 -6.896 1.00 90.44 178 SER A C 1
ATOM 1391 O O . SER A 1 178 ? 6.927 -4.183 -6.130 1.00 90.44 178 SER A O 1
ATOM 1393 N N . ILE A 1 179 ? 8.919 -5.055 -6.703 1.00 89.69 179 ILE A N 1
ATOM 1394 C CA . ILE A 1 179 ? 8.955 -6.053 -5.623 1.00 89.69 179 ILE A CA 1
ATOM 1395 C C . ILE A 1 179 ? 8.911 -5.378 -4.239 1.00 89.69 179 ILE A C 1
ATOM 1397 O O . ILE A 1 179 ? 8.029 -5.739 -3.458 1.00 89.69 179 ILE A O 1
ATOM 1401 N N . PRO A 1 180 ? 9.776 -4.388 -3.921 1.00 88.00 180 PRO A N 1
ATOM 1402 C CA . PRO A 1 180 ? 9.675 -3.649 -2.663 1.00 88.00 180 PRO A CA 1
ATOM 1403 C C . PRO A 1 180 ? 8.296 -3.019 -2.432 1.00 88.00 180 PRO A C 1
ATOM 1405 O O . PRO A 1 180 ? 7.787 -3.077 -1.318 1.00 88.00 180 PRO A O 1
ATOM 1408 N N . GLU A 1 181 ? 7.655 -2.474 -3.473 1.00 88.69 181 GLU A N 1
ATOM 1409 C CA . GLU A 1 181 ? 6.334 -1.833 -3.348 1.00 88.69 181 GLU A CA 1
ATOM 1410 C C . GLU A 1 181 ? 5.233 -2.838 -2.973 1.00 88.69 181 GLU A C 1
ATOM 1412 O O . GLU A 1 181 ? 4.353 -2.533 -2.170 1.00 88.69 181 GLU A O 1
ATOM 1417 N N . VAL A 1 182 ? 5.299 -4.068 -3.497 1.00 89.81 182 VAL A N 1
ATOM 1418 C CA . VAL A 1 182 ? 4.373 -5.150 -3.120 1.00 89.81 182 VAL A CA 1
ATOM 1419 C C . VAL A 1 182 ? 4.652 -5.650 -1.702 1.00 89.81 182 VAL A C 1
ATOM 1421 O O . VAL A 1 182 ? 3.722 -5.926 -0.947 1.00 89.81 182 VAL A O 1
ATOM 1424 N N . ILE A 1 183 ? 5.919 -5.739 -1.295 1.00 88.38 183 ILE A N 1
ATOM 1425 C CA . ILE A 1 183 ? 6.277 -6.108 0.084 1.00 88.38 183 ILE A CA 1
ATOM 1426 C C . ILE A 1 183 ? 5.771 -5.046 1.074 1.00 88.38 183 ILE A C 1
ATOM 1428 O O . ILE A 1 183 ? 5.319 -5.385 2.171 1.00 88.38 183 ILE A O 1
ATOM 1432 N N . ASN A 1 184 ? 5.748 -3.776 0.660 1.00 86.75 184 ASN A N 1
ATOM 1433 C CA . ASN A 1 184 ? 5.317 -2.641 1.476 1.00 86.75 184 ASN A CA 1
ATOM 1434 C C . ASN A 1 184 ? 3.861 -2.736 1.979 1.00 86.75 184 ASN A C 1
ATOM 1436 O O . ASN A 1 184 ? 3.497 -2.125 2.987 1.00 86.75 184 ASN A O 1
ATOM 1440 N N . ILE A 1 185 ? 3.023 -3.573 1.349 1.00 86.19 185 ILE A N 1
ATOM 1441 C CA . ILE A 1 185 ? 1.674 -3.908 1.845 1.00 86.19 185 ILE A CA 1
ATOM 1442 C C . ILE A 1 185 ? 1.724 -4.330 3.321 1.00 86.19 185 ILE A C 1
ATOM 1444 O O . ILE A 1 185 ? 0.838 -3.985 4.102 1.00 86.19 185 ILE A O 1
ATOM 1448 N N . PHE A 1 186 ? 2.780 -5.046 3.705 1.00 84.38 186 PHE A N 1
ATOM 1449 C CA . PHE A 1 186 ? 2.912 -5.669 5.013 1.00 84.38 186 PHE A CA 1
ATOM 1450 C C . PHE A 1 186 ? 3.845 -4.922 5.971 1.00 84.38 186 PHE A C 1
ATOM 1452 O O . PHE A 1 186 ? 3.822 -5.243 7.159 1.00 84.38 186 PHE A O 1
ATOM 1459 N N . GLU A 1 187 ? 4.635 -3.950 5.491 1.00 77.62 187 GLU A N 1
ATOM 1460 C CA . GLU A 1 187 ? 5.769 -3.351 6.222 1.00 77.62 187 GLU A CA 1
ATOM 1461 C C . GLU A 1 187 ? 5.369 -2.831 7.608 1.00 77.62 187 GLU A C 1
ATOM 1463 O O . GLU A 1 187 ? 6.055 -3.089 8.598 1.00 77.62 187 GLU A O 1
ATOM 1468 N N . LYS A 1 188 ? 4.223 -2.147 7.692 1.00 81.25 188 LYS A N 1
ATOM 1469 C CA . LYS A 1 188 ? 3.725 -1.581 8.943 1.00 81.25 188 LYS A CA 1
ATOM 1470 C C . LYS A 1 188 ? 2.191 -1.594 8.977 1.00 81.25 188 LYS A C 1
ATOM 1472 O O . LYS A 1 188 ? 1.578 -0.801 8.263 1.00 81.25 188 LYS A O 1
ATOM 1477 N N . PRO A 1 189 ? 1.558 -2.454 9.793 1.00 74.19 189 PRO A N 1
ATOM 1478 C CA . PRO A 1 189 ? 0.095 -2.544 9.884 1.00 74.19 189 PRO A CA 1
ATOM 1479 C C . PRO A 1 189 ? -0.564 -1.353 10.592 1.00 74.19 189 PRO A C 1
ATOM 1481 O O . PRO A 1 189 ? -1.759 -1.166 10.441 1.00 74.19 189 PRO A O 1
ATOM 1484 N N . MET A 1 190 ? 0.184 -0.571 11.380 1.00 78.69 190 MET A N 1
ATOM 1485 C CA . MET A 1 190 ? -0.319 0.650 12.021 1.00 78.69 190 MET A CA 1
ATOM 1486 C C . MET A 1 190 ? 0.823 1.561 12.483 1.00 78.69 190 MET A C 1
ATOM 1488 O O . MET A 1 190 ? 1.934 1.096 12.749 1.00 78.69 190 MET A O 1
ATOM 1492 N N . SER A 1 191 ? 0.567 2.859 12.631 1.00 80.06 191 SER A N 1
ATOM 1493 C CA . SER A 1 191 ? 1.521 3.788 13.249 1.00 80.06 191 SER A CA 1
ATOM 1494 C C . SER A 1 191 ? 1.539 3.699 14.783 1.00 80.06 191 SER A C 1
ATOM 1496 O O . SER A 1 191 ? 0.612 4.159 15.445 1.00 80.06 191 SER A O 1
ATOM 1498 N N . PHE A 1 192 ? 2.624 3.180 15.379 1.00 80.25 192 PHE A N 1
ATOM 1499 C CA . PHE A 1 192 ? 2.778 3.133 16.847 1.00 80.25 192 PHE A CA 1
ATOM 1500 C C . PHE A 1 192 ? 2.797 4.526 17.482 1.00 80.25 192 PHE A C 1
ATOM 1502 O O . PHE A 1 192 ? 2.299 4.719 18.590 1.00 80.25 192 PHE A O 1
ATOM 1509 N N . THR A 1 193 ? 3.307 5.515 16.751 1.00 74.56 193 THR A N 1
ATOM 1510 C CA . THR A 1 193 ? 3.272 6.930 17.132 1.00 74.56 193 THR A CA 1
ATOM 1511 C C . THR A 1 193 ? 1.842 7.417 17.376 1.00 74.56 193 THR A C 1
ATOM 1513 O O . THR A 1 193 ? 1.597 8.125 18.351 1.00 74.56 193 THR A O 1
ATOM 1516 N N . GLN A 1 194 ? 0.888 6.981 16.547 1.00 75.19 194 GLN A N 1
ATOM 1517 C CA . GLN A 1 194 ? -0.512 7.388 16.664 1.00 75.19 194 GLN A CA 1
ATOM 1518 C C . GLN A 1 194 ? -1.252 6.663 17.793 1.00 75.19 194 GLN A C 1
ATOM 1520 O O . GLN A 1 194 ? -2.273 7.148 18.265 1.00 75.19 194 GLN A O 1
ATOM 1525 N N . VAL A 1 195 ? -0.729 5.544 18.290 1.00 75.25 195 VAL A N 1
ATOM 1526 C CA . VAL A 1 195 ? -1.347 4.769 19.382 1.00 75.25 195 VAL A CA 1
ATOM 1527 C C . VAL A 1 195 ? -0.589 4.965 20.690 1.00 75.25 195 VAL A C 1
ATOM 1529 O O . VAL A 1 195 ? -0.400 4.052 21.479 1.00 75.25 195 VAL A O 1
ATOM 1532 N N . ASN A 1 196 ? -0.102 6.189 20.911 1.00 76.75 196 ASN A N 1
ATOM 1533 C CA . ASN A 1 196 ? 0.590 6.598 22.136 1.00 76.75 196 ASN A CA 1
ATOM 1534 C C . ASN A 1 196 ? 1.842 5.771 22.485 1.00 76.75 196 ASN A C 1
ATOM 1536 O O . ASN A 1 196 ? 2.316 5.777 23.621 1.00 76.75 196 ASN A O 1
ATOM 1540 N N . HIS A 1 197 ? 2.454 5.143 21.481 1.00 79.69 197 HIS A N 1
ATOM 1541 C CA . HIS A 1 197 ? 3.679 4.359 21.604 1.00 79.69 197 HIS A CA 1
ATOM 1542 C C . HIS A 1 197 ? 4.822 4.881 20.698 1.00 79.69 197 HIS A C 1
ATOM 1544 O O . HIS A 1 197 ? 5.494 4.092 20.025 1.00 79.69 197 HIS A O 1
ATOM 1550 N N . PRO A 1 198 ? 5.121 6.200 20.688 1.00 78.94 198 PRO A N 1
ATOM 1551 C CA . PRO A 1 198 ? 6.102 6.792 19.771 1.00 78.94 198 PRO A CA 1
ATOM 1552 C C . PRO A 1 198 ? 7.536 6.292 19.996 1.00 78.94 198 PRO A C 1
ATOM 1554 O O . PRO A 1 198 ? 8.335 6.282 19.064 1.00 78.94 198 PRO A O 1
ATOM 1557 N N . GLY A 1 199 ? 7.871 5.849 21.214 1.00 82.38 199 GLY A N 1
ATOM 1558 C CA . GLY A 1 199 ? 9.208 5.342 21.533 1.00 82.38 199 GLY A CA 1
ATOM 1559 C C . GLY A 1 199 ? 9.568 4.064 20.772 1.00 82.38 199 GLY A C 1
ATOM 1560 O O . GLY A 1 199 ? 10.704 3.929 20.326 1.00 82.38 199 GLY A O 1
ATOM 1561 N N . TYR A 1 200 ? 8.604 3.157 20.565 1.00 84.06 200 TYR A N 1
ATOM 1562 C CA . TYR A 1 200 ? 8.836 1.955 19.760 1.00 84.06 200 TYR A CA 1
ATOM 1563 C C . TYR A 1 200 ? 9.078 2.316 18.299 1.00 84.06 200 TYR A C 1
ATOM 1565 O O . TYR A 1 200 ? 10.016 1.807 17.699 1.00 84.06 200 TYR A O 1
ATOM 1573 N N . ASP A 1 201 ? 8.284 3.236 17.750 1.00 83.00 201 ASP A N 1
ATOM 1574 C CA . ASP A 1 201 ? 8.412 3.652 16.353 1.00 83.00 201 ASP A CA 1
ATOM 1575 C C . ASP A 1 201 ? 9.780 4.284 16.065 1.00 83.00 201 ASP A C 1
ATOM 1577 O O . ASP A 1 201 ? 10.464 3.929 15.108 1.00 83.00 201 ASP A O 1
ATOM 1581 N N . GLN A 1 202 ? 10.219 5.180 16.951 1.00 84.75 202 GLN A N 1
ATOM 1582 C CA . GLN A 1 202 ? 11.522 5.832 16.845 1.00 84.75 202 GLN A CA 1
ATOM 1583 C C . GLN A 1 202 ? 12.674 4.839 16.993 1.00 84.75 202 GLN A C 1
ATOM 1585 O O . GLN A 1 202 ? 13.617 4.882 16.207 1.00 84.75 202 GLN A O 1
ATOM 1590 N N . ALA A 1 203 ? 12.607 3.942 17.982 1.00 87.56 203 ALA A N 1
ATOM 1591 C CA . ALA A 1 203 ? 13.649 2.947 18.207 1.00 87.56 203 ALA A CA 1
ATOM 1592 C C . ALA A 1 203 ? 13.781 1.998 17.010 1.00 87.56 203 ALA A C 1
ATOM 1594 O O . ALA A 1 203 ? 14.892 1.732 16.555 1.00 87.56 203 ALA A O 1
ATOM 1595 N N . ILE A 1 204 ? 12.655 1.534 16.464 1.00 88.12 204 ILE A N 1
ATOM 1596 C CA . ILE A 1 204 ? 12.638 0.671 15.285 1.00 88.12 204 ILE A CA 1
ATOM 1597 C C . ILE A 1 204 ? 13.179 1.420 14.066 1.00 88.12 204 ILE A C 1
ATOM 1599 O O . ILE A 1 204 ? 14.039 0.881 13.380 1.00 88.12 204 ILE A O 1
ATOM 1603 N N . GLY A 1 205 ? 12.754 2.664 13.825 1.00 87.31 205 GLY A N 1
ATOM 1604 C CA . GLY A 1 205 ? 13.242 3.465 12.698 1.00 87.31 205 GLY A CA 1
ATOM 1605 C C . GLY A 1 205 ? 14.745 3.766 12.767 1.00 87.31 205 GLY A C 1
ATOM 1606 O O . GLY A 1 205 ? 15.444 3.686 11.753 1.00 87.31 205 GLY A O 1
ATOM 1607 N N . LEU A 1 206 ? 15.265 4.047 13.968 1.00 89.94 206 LEU A N 1
ATOM 1608 C CA . LEU A 1 206 ? 16.702 4.198 14.215 1.00 89.94 206 LEU A CA 1
ATOM 1609 C C . LEU A 1 206 ? 17.449 2.899 13.901 1.00 89.94 206 LEU A C 1
ATOM 1611 O O . LEU A 1 206 ? 18.376 2.914 13.094 1.00 89.94 206 LEU A O 1
ATOM 1615 N N . LEU A 1 207 ? 17.008 1.775 14.476 1.00 91.25 207 LEU A N 1
ATOM 1616 C CA . LEU A 1 207 ? 17.608 0.461 14.236 1.00 91.25 207 LEU A CA 1
ATOM 1617 C C . LEU A 1 207 ? 17.549 0.071 12.758 1.00 91.25 207 LEU A C 1
ATOM 1619 O O . LEU A 1 207 ? 18.543 -0.411 12.222 1.00 91.25 207 LEU A O 1
ATOM 1623 N N . GLN A 1 208 ? 16.425 0.310 12.083 1.00 90.31 208 GLN A N 1
ATOM 1624 C CA . GLN A 1 208 ? 16.253 0.023 10.661 1.00 90.31 208 GLN A CA 1
ATOM 1625 C C . GLN A 1 208 ? 17.243 0.819 9.827 1.00 90.31 208 GLN A C 1
ATOM 1627 O O . GLN A 1 208 ? 17.908 0.244 8.968 1.00 90.31 208 GLN A O 1
ATOM 1632 N N . SER A 1 209 ? 17.404 2.109 10.115 1.00 90.19 209 SER A N 1
ATOM 1633 C CA . SER A 1 209 ? 18.356 2.965 9.406 1.00 90.19 209 SER A CA 1
ATOM 1634 C C . SER A 1 209 ? 19.800 2.514 9.643 1.00 90.19 209 SER A C 1
ATOM 1636 O O . SER A 1 209 ? 20.559 2.370 8.684 1.00 90.19 209 SER A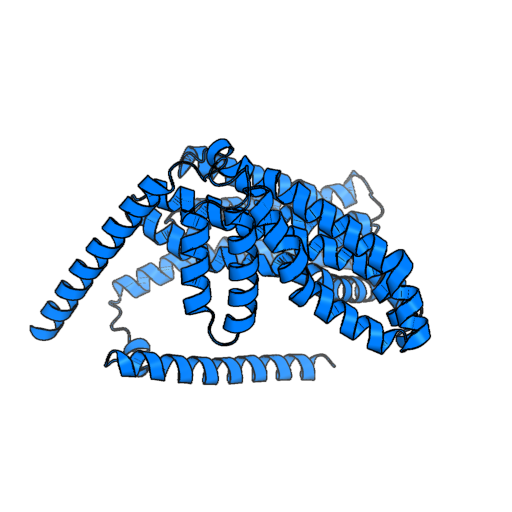 O 1
ATOM 1638 N N . THR A 1 210 ? 20.176 2.218 10.895 1.00 92.25 210 THR A N 1
ATOM 1639 C CA . THR A 1 210 ? 21.525 1.733 11.232 1.00 92.25 210 THR A CA 1
ATOM 1640 C C . THR A 1 210 ? 21.818 0.396 10.560 1.00 92.25 210 THR A C 1
ATOM 1642 O O . THR A 1 210 ? 22.845 0.257 9.902 1.00 92.25 210 THR A O 1
ATOM 1645 N N . ILE A 1 211 ? 20.918 -0.583 10.684 1.00 92.50 211 ILE A N 1
ATOM 1646 C CA . ILE A 1 211 ? 21.104 -1.917 10.105 1.00 92.50 211 ILE A CA 1
ATOM 1647 C C . ILE A 1 211 ? 21.112 -1.845 8.575 1.00 92.50 211 ILE A C 1
ATOM 1649 O O . ILE A 1 211 ? 21.959 -2.486 7.964 1.00 92.50 211 ILE A O 1
ATOM 1653 N N . SER A 1 212 ? 20.254 -1.028 7.952 1.00 90.38 212 SER A N 1
ATOM 1654 C CA . SER A 1 212 ? 20.271 -0.816 6.494 1.00 90.38 212 SER A CA 1
ATOM 1655 C C . SER A 1 212 ? 21.617 -0.271 6.021 1.00 90.38 212 SER A C 1
ATOM 1657 O O . SER A 1 212 ? 22.176 -0.763 5.042 1.00 90.38 212 SER A O 1
ATOM 1659 N N . PHE A 1 213 ? 22.164 0.721 6.731 1.00 90.31 213 PHE A N 1
ATOM 1660 C CA . PHE A 1 213 ? 23.467 1.294 6.406 1.00 90.31 213 PHE A CA 1
ATOM 1661 C C . PHE A 1 213 ? 24.601 0.280 6.593 1.00 90.31 213 PHE A C 1
ATOM 1663 O O . PHE A 1 213 ? 25.419 0.098 5.695 1.00 90.31 213 PHE A O 1
ATOM 1670 N N . LEU A 1 214 ? 24.637 -0.426 7.726 1.00 91.69 214 LEU A N 1
ATOM 1671 C CA . LEU A 1 214 ? 25.662 -1.439 7.995 1.00 91.69 214 LEU A CA 1
ATOM 1672 C C . LEU A 1 214 ? 25.593 -2.602 7.004 1.00 91.69 214 LEU A C 1
ATOM 1674 O O . LEU A 1 214 ? 26.628 -3.058 6.525 1.00 91.69 214 LEU A O 1
ATOM 1678 N N . TRP A 1 215 ? 24.387 -3.047 6.657 1.00 90.75 215 TRP A N 1
ATOM 1679 C CA . TRP A 1 215 ? 24.160 -4.058 5.630 1.00 90.75 215 TRP A CA 1
ATOM 1680 C C . TRP A 1 215 ? 24.682 -3.597 4.270 1.00 90.75 215 TRP A C 1
ATOM 1682 O O . TRP A 1 215 ? 25.375 -4.345 3.582 1.00 90.75 215 TRP A O 1
ATOM 1692 N N . TYR A 1 216 ? 24.424 -2.339 3.911 1.00 87.25 216 TYR A N 1
ATOM 1693 C CA . TYR A 1 216 ? 24.947 -1.758 2.683 1.00 87.25 216 TYR A CA 1
ATOM 1694 C C . TYR A 1 216 ? 26.482 -1.734 2.657 1.00 87.25 216 TYR A C 1
ATOM 1696 O O . TYR A 1 216 ? 27.089 -2.181 1.684 1.00 87.25 216 TYR A O 1
ATOM 1704 N N . MET A 1 217 ? 27.115 -1.300 3.750 1.00 87.62 217 MET A N 1
ATOM 1705 C CA . MET A 1 217 ? 28.574 -1.303 3.889 1.00 87.62 217 MET A CA 1
ATOM 1706 C C . MET A 1 217 ? 29.151 -2.724 3.842 1.00 87.62 217 MET A C 1
ATOM 1708 O O . MET A 1 217 ? 30.171 -2.954 3.198 1.00 87.62 217 MET A O 1
ATOM 1712 N N . PHE A 1 218 ? 28.490 -3.694 4.474 1.00 88.81 218 PHE A N 1
ATOM 1713 C CA . PHE A 1 218 ? 28.895 -5.099 4.452 1.00 88.81 218 PHE A CA 1
ATOM 1714 C C . PHE A 1 218 ? 28.900 -5.675 3.027 1.00 88.81 218 PHE A C 1
ATOM 1716 O O . PHE A 1 218 ? 29.887 -6.288 2.615 1.00 88.81 218 PHE A O 1
ATOM 1723 N N . LEU A 1 219 ? 27.839 -5.431 2.248 1.00 87.00 219 LEU A N 1
ATOM 1724 C CA . LEU A 1 219 ? 27.747 -5.898 0.860 1.00 87.00 219 LEU A CA 1
ATOM 1725 C C . LEU A 1 219 ? 28.864 -5.329 -0.026 1.00 87.00 219 LEU A C 1
ATOM 1727 O O . LEU A 1 219 ? 29.392 -6.040 -0.882 1.00 87.00 219 LEU A O 1
ATOM 1731 N N . ILE A 1 220 ? 29.242 -4.071 0.202 1.00 83.75 220 ILE A N 1
ATOM 1732 C CA . ILE A 1 220 ? 30.301 -3.397 -0.553 1.00 83.75 220 ILE A CA 1
ATOM 1733 C C . ILE A 1 220 ? 31.685 -3.888 -0.131 1.00 83.75 220 ILE A C 1
ATOM 1735 O O . ILE A 1 220 ? 32.449 -4.358 -0.966 1.00 83.75 220 ILE A O 1
ATOM 1739 N N . TYR A 1 221 ? 32.034 -3.753 1.149 1.00 84.50 221 TYR A N 1
ATOM 1740 C CA . TYR A 1 221 ? 33.425 -3.874 1.593 1.00 84.50 221 TYR A CA 1
ATOM 1741 C C . TYR A 1 221 ? 33.831 -5.301 1.954 1.00 84.50 221 TYR A C 1
ATOM 1743 O O . TYR A 1 221 ? 35.006 -5.638 1.845 1.00 84.50 221 TYR A O 1
ATOM 1751 N N . VAL A 1 222 ? 32.883 -6.136 2.388 1.00 83.69 222 VAL A N 1
ATOM 1752 C CA . VAL A 1 222 ? 33.178 -7.510 2.824 1.00 83.69 222 VAL A CA 1
ATOM 1753 C C . VAL A 1 222 ? 32.881 -8.501 1.713 1.00 83.69 222 VAL A C 1
ATOM 1755 O O . VAL A 1 222 ? 33.729 -9.317 1.367 1.00 83.69 222 VAL A O 1
ATOM 1758 N N . VAL A 1 223 ? 31.682 -8.423 1.135 1.00 81.38 223 VAL A N 1
ATOM 1759 C CA . VAL A 1 223 ? 31.272 -9.359 0.078 1.00 81.38 223 VAL A CA 1
ATOM 1760 C C . VAL A 1 223 ? 31.867 -8.957 -1.282 1.00 81.38 223 VAL A C 1
ATOM 1762 O O . VAL A 1 223 ? 31.928 -9.783 -2.188 1.00 81.38 223 VAL A O 1
ATOM 1765 N N . ASN A 1 224 ? 32.354 -7.714 -1.418 1.00 75.44 224 ASN A N 1
ATOM 1766 C CA . ASN A 1 224 ? 32.915 -7.161 -2.655 1.00 75.44 224 ASN A CA 1
ATOM 1767 C C . ASN A 1 224 ? 31.971 -7.364 -3.849 1.00 75.44 224 ASN A C 1
ATOM 1769 O O . ASN A 1 224 ? 32.369 -7.704 -4.966 1.00 75.44 224 ASN A O 1
ATOM 1773 N N . VAL A 1 225 ? 30.672 -7.216 -3.579 1.00 70.56 225 VAL A N 1
ATOM 1774 C CA . VAL A 1 225 ? 29.654 -7.326 -4.609 1.00 70.56 225 VAL A CA 1
ATOM 1775 C C . VAL A 1 225 ? 29.843 -6.141 -5.535 1.00 70.56 225 VAL A C 1
ATOM 1777 O O . VAL A 1 225 ? 29.554 -5.005 -5.156 1.00 70.56 225 VAL A O 1
ATOM 1780 N N . ASN A 1 226 ? 30.294 -6.408 -6.763 1.00 65.44 226 ASN A N 1
ATOM 1781 C CA . ASN A 1 226 ? 30.219 -5.425 -7.834 1.00 65.44 226 ASN A CA 1
ATOM 1782 C C . ASN A 1 226 ? 28.758 -4.966 -7.909 1.00 65.44 226 ASN A C 1
ATOM 1784 O O . ASN A 1 226 ? 27.871 -5.757 -8.245 1.00 65.44 226 ASN A O 1
ATOM 1788 N N . LEU A 1 227 ? 28.508 -3.718 -7.503 1.00 61.94 227 LEU A N 1
ATOM 1789 C CA . LEU A 1 227 ? 27.176 -3.140 -7.363 1.00 61.94 227 LEU A CA 1
ATOM 1790 C C . LEU A 1 227 ? 26.547 -2.982 -8.747 1.00 61.94 227 LEU A C 1
ATOM 1792 O O . LEU A 1 227 ? 26.528 -1.911 -9.347 1.00 61.94 227 LEU A O 1
ATOM 1796 N N . THR A 1 228 ? 26.006 -4.078 -9.266 1.00 70.00 228 THR A N 1
ATOM 1797 C CA . THR A 1 228 ? 25.008 -4.010 -10.324 1.00 70.00 228 THR A CA 1
ATOM 1798 C C . THR A 1 228 ? 23.794 -3.269 -9.766 1.00 70.00 228 THR A C 1
ATOM 1800 O O . THR A 1 228 ? 23.444 -3.408 -8.591 1.00 70.00 228 THR A O 1
ATOM 1803 N N . ILE A 1 229 ? 23.122 -2.481 -10.605 1.00 71.06 229 ILE A N 1
ATOM 1804 C CA . ILE A 1 229 ? 21.908 -1.740 -10.222 1.00 71.06 229 ILE A CA 1
ATOM 1805 C C . ILE A 1 229 ? 20.853 -2.682 -9.634 1.00 71.06 229 ILE A C 1
ATOM 1807 O O . ILE A 1 229 ? 20.115 -2.311 -8.725 1.00 71.06 229 ILE A O 1
ATOM 1811 N N . THR A 1 230 ? 20.839 -3.934 -10.089 1.00 71.12 230 THR A N 1
ATOM 1812 C CA . THR A 1 230 ? 19.982 -4.986 -9.552 1.00 71.12 230 THR A CA 1
ATOM 1813 C C . THR A 1 230 ? 20.229 -5.234 -8.063 1.00 71.12 230 THR A C 1
ATOM 1815 O O . THR A 1 230 ? 19.287 -5.242 -7.274 1.00 71.12 230 THR A O 1
ATOM 1818 N N . LEU A 1 231 ? 21.492 -5.379 -7.655 1.00 73.50 231 LEU A N 1
ATOM 1819 C CA . LEU A 1 231 ? 21.865 -5.576 -6.252 1.00 73.50 231 LEU A CA 1
ATOM 1820 C C . LEU A 1 231 ? 21.637 -4.309 -5.424 1.00 73.50 231 LEU A C 1
ATOM 1822 O O . LEU A 1 231 ? 21.212 -4.407 -4.276 1.00 73.50 231 LEU A O 1
ATOM 1826 N N . PHE A 1 232 ? 21.814 -3.127 -6.020 1.00 76.00 232 PHE A N 1
ATOM 1827 C CA . PHE A 1 232 ? 21.474 -1.859 -5.373 1.00 76.00 232 PHE A CA 1
ATOM 1828 C C . PHE A 1 232 ? 19.979 -1.739 -5.036 1.00 76.00 232 PHE A C 1
ATOM 1830 O O . PHE A 1 232 ? 19.637 -1.175 -4.003 1.00 76.00 232 PHE A O 1
ATOM 1837 N N . ILE A 1 233 ? 19.092 -2.275 -5.876 1.00 75.81 233 ILE A N 1
ATOM 1838 C CA . ILE A 1 233 ? 17.641 -2.247 -5.638 1.00 75.81 233 ILE A CA 1
ATOM 1839 C C . ILE A 1 233 ? 17.218 -3.345 -4.655 1.00 75.81 233 ILE A C 1
ATOM 1841 O O . ILE A 1 233 ? 16.394 -3.109 -3.775 1.00 75.81 233 ILE A O 1
ATOM 1845 N N . LEU A 1 234 ? 17.787 -4.546 -4.775 1.00 80.31 234 LEU A N 1
ATOM 1846 C CA . LEU A 1 234 ? 17.395 -5.693 -3.952 1.00 80.31 234 LEU A CA 1
ATOM 1847 C C . LEU A 1 234 ? 17.971 -5.665 -2.531 1.00 80.31 234 LEU A C 1
ATOM 1849 O O . LEU A 1 234 ? 17.420 -6.331 -1.654 1.00 80.31 234 LEU A O 1
ATOM 1853 N N . LYS A 1 235 ? 19.049 -4.909 -2.273 1.00 82.88 235 LYS A N 1
ATOM 1854 C CA . LYS A 1 235 ? 19.719 -4.871 -0.958 1.00 82.88 235 LYS A CA 1
ATOM 1855 C C . LYS A 1 235 ? 18.793 -4.489 0.199 1.00 82.88 235 LYS A C 1
ATOM 1857 O O . LYS A 1 235 ? 19.048 -4.908 1.324 1.00 82.88 235 LYS A O 1
ATOM 1862 N N . ASP A 1 236 ? 17.751 -3.704 -0.073 1.00 82.94 236 ASP A N 1
ATOM 1863 C CA . ASP A 1 236 ? 16.851 -3.181 0.957 1.00 82.94 236 ASP A CA 1
ATOM 1864 C C . ASP A 1 236 ? 15.769 -4.202 1.344 1.00 82.94 236 ASP A C 1
ATOM 1866 O O . ASP A 1 236 ? 15.218 -4.126 2.441 1.00 82.94 236 ASP A O 1
ATOM 1870 N N . ILE A 1 237 ? 15.506 -5.208 0.498 1.00 88.25 237 ILE A N 1
ATOM 1871 C CA . ILE A 1 237 ? 14.437 -6.193 0.714 1.00 88.25 237 ILE A CA 1
ATOM 1872 C C . ILE A 1 237 ? 14.649 -7.026 1.987 1.00 88.25 237 ILE A C 1
ATOM 1874 O O . ILE A 1 237 ? 13.712 -7.105 2.783 1.00 88.25 237 ILE A O 1
ATOM 1878 N N . PRO A 1 238 ? 15.829 -7.631 2.250 1.00 89.25 238 PRO A N 1
ATOM 1879 C CA . PRO A 1 238 ? 16.038 -8.399 3.479 1.00 89.25 238 PRO A CA 1
ATOM 1880 C C . PRO A 1 238 ? 15.792 -7.567 4.739 1.00 89.25 238 PRO A C 1
ATOM 1882 O O . PRO A 1 238 ? 15.219 -8.061 5.710 1.00 89.25 238 PRO A O 1
ATOM 1885 N N . ILE A 1 239 ? 16.184 -6.291 4.704 1.00 89.62 239 ILE A N 1
ATOM 1886 C CA . ILE A 1 239 ? 16.020 -5.375 5.829 1.00 89.62 239 ILE A CA 1
ATOM 1887 C C . ILE A 1 239 ? 14.542 -5.026 6.012 1.00 89.62 239 ILE A C 1
ATOM 1889 O O . ILE A 1 239 ? 14.028 -5.154 7.120 1.00 89.62 239 ILE A O 1
ATOM 1893 N N . GLN A 1 240 ? 13.833 -4.679 4.934 1.00 88.75 240 GLN A N 1
ATOM 1894 C CA . GLN A 1 240 ? 12.389 -4.428 4.968 1.00 88.75 240 GLN A CA 1
ATOM 1895 C C . GLN A 1 240 ? 11.612 -5.632 5.511 1.00 88.75 240 GLN A C 1
ATOM 1897 O O . GLN A 1 240 ? 10.800 -5.475 6.416 1.00 88.75 240 GLN A O 1
ATOM 1902 N N . VAL A 1 241 ? 11.893 -6.846 5.026 1.00 90.56 241 VAL A N 1
ATOM 1903 C CA . VAL A 1 241 ? 11.218 -8.074 5.483 1.00 90.56 241 VAL A CA 1
ATOM 1904 C C . VAL A 1 241 ? 11.535 -8.374 6.952 1.00 90.56 241 VAL A C 1
ATOM 1906 O O . VAL A 1 241 ? 10.639 -8.739 7.716 1.00 90.56 241 VAL A O 1
ATOM 1909 N N . GLY A 1 242 ? 12.790 -8.192 7.374 1.00 90.62 242 GLY A N 1
ATOM 1910 C CA . GLY A 1 242 ? 13.190 -8.378 8.768 1.00 90.62 242 GLY A CA 1
ATOM 1911 C C . GLY A 1 242 ? 12.471 -7.408 9.707 1.00 90.62 242 GLY A C 1
ATOM 1912 O O . GLY A 1 242 ? 11.888 -7.820 10.710 1.00 90.62 242 GLY A O 1
ATOM 1913 N N . PHE A 1 243 ? 12.443 -6.123 9.355 1.00 89.38 243 PHE A N 1
ATOM 1914 C CA . PHE A 1 243 ? 11.779 -5.100 10.159 1.00 89.38 243 PHE A CA 1
ATOM 1915 C C . PHE A 1 243 ? 10.259 -5.200 10.118 1.00 89.38 243 PHE A C 1
ATOM 1917 O O . PHE A 1 243 ? 9.613 -4.978 11.139 1.00 89.38 243 PHE A O 1
ATOM 1924 N N . MET A 1 244 ? 9.678 -5.610 8.995 1.00 90.56 244 MET A N 1
ATOM 1925 C CA . MET A 1 244 ? 8.271 -5.982 8.905 1.00 90.56 244 MET A CA 1
ATOM 1926 C C . MET A 1 244 ? 7.922 -7.038 9.960 1.00 90.56 244 MET A C 1
ATOM 1928 O O . MET A 1 244 ? 6.998 -6.840 10.748 1.00 90.56 244 MET A O 1
ATOM 1932 N N . ALA A 1 245 ? 8.691 -8.128 10.049 1.00 90.31 245 ALA A N 1
ATOM 1933 C CA . ALA A 1 245 ? 8.463 -9.157 11.063 1.00 90.31 245 ALA A CA 1
ATOM 1934 C C . ALA A 1 245 ? 8.545 -8.585 12.490 1.00 90.31 245 ALA A C 1
ATOM 1936 O O . ALA A 1 245 ? 7.679 -8.874 13.315 1.00 90.31 245 ALA A O 1
ATOM 1937 N N . VAL A 1 246 ? 9.524 -7.717 12.769 1.00 90.88 246 VAL A N 1
ATOM 1938 C CA . VAL A 1 246 ? 9.656 -7.037 14.070 1.00 90.88 246 VAL A CA 1
ATOM 1939 C C . VAL A 1 246 ? 8.421 -6.188 14.399 1.00 90.88 246 VAL A C 1
ATOM 1941 O O . VAL A 1 246 ? 7.908 -6.286 15.514 1.00 90.88 246 VAL A O 1
ATOM 1944 N N . HIS A 1 247 ? 7.897 -5.407 13.447 1.00 89.12 247 HIS A N 1
ATOM 1945 C CA . HIS A 1 247 ? 6.676 -4.617 13.649 1.00 89.12 247 HIS A CA 1
ATOM 1946 C C . HIS A 1 247 ? 5.481 -5.505 14.004 1.00 89.12 247 HIS A C 1
ATOM 1948 O O . HIS A 1 247 ? 4.759 -5.218 14.959 1.00 89.12 247 HIS A O 1
ATOM 1954 N N . TRP A 1 248 ? 5.295 -6.606 13.277 1.00 89.12 248 TRP A N 1
ATOM 1955 C CA . TRP A 1 248 ? 4.216 -7.560 13.530 1.00 89.12 248 TRP A CA 1
ATOM 1956 C C . TRP A 1 248 ? 4.352 -8.271 14.882 1.00 89.12 248 TRP A C 1
ATOM 1958 O O . TRP A 1 248 ? 3.354 -8.443 15.583 1.00 89.12 248 TRP A O 1
ATOM 1968 N N . ILE A 1 249 ? 5.574 -8.633 15.283 1.00 89.75 249 ILE A N 1
ATOM 1969 C CA . ILE A 1 249 ? 5.870 -9.230 16.593 1.00 89.75 249 ILE A CA 1
ATOM 1970 C C . ILE A 1 249 ? 5.530 -8.242 17.713 1.00 89.75 249 ILE A C 1
ATOM 1972 O O . ILE A 1 249 ? 4.799 -8.588 18.641 1.00 89.75 249 ILE A O 1
ATOM 1976 N N . ILE A 1 250 ? 6.020 -7.001 17.629 1.00 89.50 250 ILE A N 1
ATOM 1977 C CA . ILE A 1 250 ? 5.752 -5.975 18.646 1.00 89.50 250 ILE A CA 1
ATOM 1978 C C . ILE A 1 250 ? 4.254 -5.699 18.734 1.00 89.50 250 ILE A C 1
ATOM 1980 O O . ILE A 1 250 ? 3.705 -5.664 19.834 1.00 89.50 250 ILE A O 1
ATOM 1984 N N . LEU A 1 251 ? 3.576 -5.579 17.595 1.00 87.06 251 LEU A N 1
ATOM 1985 C CA . LEU A 1 251 ? 2.136 -5.387 17.566 1.00 87.06 251 LEU A CA 1
ATOM 1986 C C . LEU A 1 251 ? 1.401 -6.528 18.274 1.00 87.06 251 LEU A C 1
ATOM 1988 O O . LEU A 1 251 ? 0.640 -6.261 19.201 1.00 87.06 251 LEU A O 1
ATOM 1992 N N . HIS A 1 252 ? 1.686 -7.781 17.907 1.00 87.38 252 HIS A N 1
ATOM 1993 C CA . HIS A 1 252 ? 1.018 -8.952 18.473 1.00 87.38 252 HIS A CA 1
ATOM 1994 C C . HIS A 1 252 ? 1.253 -9.112 19.984 1.00 87.38 252 HIS A C 1
ATOM 1996 O O . HIS A 1 252 ? 0.314 -9.412 20.720 1.00 87.38 252 HIS A O 1
ATOM 2002 N N . PHE A 1 253 ? 2.489 -8.912 20.455 1.00 86.25 253 PHE A N 1
ATOM 2003 C CA . PHE A 1 253 ? 2.856 -9.193 21.848 1.00 86.25 253 PHE A CA 1
ATOM 2004 C C . PHE A 1 253 ? 2.736 -7.999 22.798 1.00 86.25 253 PHE A C 1
ATOM 2006 O O . PHE A 1 253 ? 2.596 -8.211 24.002 1.00 86.25 253 PHE A O 1
ATOM 2013 N N . LYS A 1 254 ? 2.847 -6.757 22.311 1.00 85.19 254 LYS A N 1
ATOM 2014 C CA . LYS A 1 254 ? 2.904 -5.559 23.170 1.00 85.19 254 LYS A CA 1
ATOM 2015 C C . LYS A 1 254 ? 1.699 -4.640 23.048 1.00 85.19 254 LYS A C 1
ATOM 2017 O O . LYS A 1 254 ? 1.429 -3.924 24.005 1.00 85.19 254 LYS A O 1
ATOM 2022 N N . ILE A 1 255 ? 1.006 -4.636 21.910 1.00 84.06 255 ILE A N 1
ATOM 2023 C CA . ILE A 1 255 ? -0.048 -3.653 21.628 1.00 84.06 255 ILE A CA 1
ATOM 2024 C C . ILE A 1 255 ? -1.417 -4.331 21.596 1.00 84.06 255 ILE A C 1
ATOM 2026 O O . ILE A 1 255 ? -2.286 -4.005 22.401 1.00 84.06 255 ILE A O 1
ATOM 2030 N N . MET A 1 256 ? -1.619 -5.290 20.689 1.00 84.00 256 MET A N 1
ATOM 2031 C CA . MET A 1 256 ? -2.858 -6.057 20.622 1.00 84.00 256 MET A CA 1
ATOM 2032 C C . MET A 1 256 ? -2.643 -7.430 19.971 1.00 84.00 256 MET A C 1
ATOM 2034 O O . MET A 1 256 ? -1.982 -7.524 18.934 1.00 84.00 256 MET A O 1
ATOM 2038 N N . PRO A 1 257 ? -3.255 -8.504 20.497 1.00 80.25 257 PRO A N 1
ATOM 2039 C CA . PRO A 1 257 ? -3.127 -9.826 19.901 1.00 80.25 257 PRO A CA 1
ATOM 2040 C C . PRO A 1 257 ? -3.878 -9.887 18.565 1.00 80.25 257 PRO A C 1
ATOM 2042 O O . PRO A 1 257 ? -5.091 -10.100 18.517 1.00 80.25 257 PRO A O 1
ATOM 2045 N N . ILE A 1 258 ? -3.153 -9.727 17.456 1.00 82.94 258 ILE A N 1
ATOM 2046 C CA . ILE A 1 258 ? -3.723 -9.896 16.116 1.00 82.94 258 ILE A CA 1
ATOM 2047 C C . ILE A 1 258 ? -3.819 -11.377 15.777 1.00 82.94 258 ILE A C 1
ATOM 2049 O O . ILE A 1 258 ? -2.816 -12.091 15.740 1.00 82.94 258 ILE A O 1
ATOM 2053 N N . ARG A 1 259 ? -5.034 -11.831 15.464 1.00 84.25 259 ARG A N 1
ATOM 2054 C CA . ARG A 1 259 ? -5.288 -13.179 14.951 1.00 84.25 259 ARG A CA 1
ATOM 2055 C C . ARG A 1 259 ? -5.320 -13.147 13.428 1.00 84.25 259 ARG A C 1
ATOM 2057 O O . ARG A 1 259 ? -6.361 -12.906 12.829 1.00 84.25 259 ARG A O 1
ATOM 2064 N N . PHE A 1 260 ? -4.176 -13.394 12.795 1.00 83.62 260 PHE A N 1
ATOM 2065 C CA . PHE A 1 260 ? -4.047 -13.358 11.331 1.00 83.62 260 PHE A CA 1
ATOM 2066 C C . PHE A 1 260 ? -5.045 -14.292 10.622 1.00 83.62 260 PHE A C 1
ATOM 2068 O O . PHE A 1 260 ? -5.661 -13.927 9.623 1.00 83.62 260 PHE A O 1
ATOM 2075 N N . ARG A 1 261 ? -5.295 -15.474 11.203 1.00 84.81 261 ARG A N 1
ATOM 2076 C CA . ARG A 1 261 ? -6.261 -16.464 10.694 1.00 84.81 261 ARG A CA 1
ATOM 2077 C C . ARG A 1 261 ? -7.684 -15.913 10.533 1.00 84.81 261 ARG A C 1
ATOM 2079 O O . ARG A 1 261 ? -8.434 -16.438 9.715 1.00 84.81 261 ARG A O 1
ATOM 2086 N N . ASP A 1 262 ? -8.059 -14.890 11.296 1.00 84.50 262 ASP A N 1
ATOM 2087 C CA . ASP A 1 262 ? -9.435 -14.389 11.344 1.00 84.50 262 ASP A CA 1
ATOM 2088 C C . ASP A 1 262 ? -9.826 -13.555 10.119 1.00 84.50 262 ASP A C 1
ATOM 2090 O O . ASP A 1 262 ? -11.015 -13.432 9.834 1.00 84.50 262 ASP A O 1
ATOM 2094 N N . PHE A 1 263 ? -8.845 -13.042 9.369 1.00 88.12 263 PHE A N 1
ATOM 2095 C CA . PHE A 1 263 ? -9.078 -12.257 8.153 1.00 88.12 263 PHE A CA 1
ATOM 2096 C C . PHE A 1 263 ? -8.260 -12.728 6.944 1.00 88.12 263 PHE A C 1
ATOM 2098 O O . PHE A 1 263 ? -8.607 -12.386 5.816 1.00 88.12 263 PHE A O 1
ATOM 2105 N N . ALA A 1 264 ? -7.216 -13.546 7.133 1.00 89.50 264 ALA A N 1
ATOM 2106 C CA . ALA A 1 264 ? -6.305 -13.936 6.054 1.00 89.50 264 ALA A CA 1
ATOM 2107 C C . ALA A 1 264 ? -6.996 -14.600 4.854 1.00 89.50 264 ALA A C 1
ATOM 2109 O O . ALA A 1 264 ? -6.591 -14.384 3.711 1.00 89.50 264 ALA A O 1
ATOM 2110 N N . MET A 1 265 ? -8.057 -15.376 5.102 1.00 89.62 265 MET A N 1
ATOM 2111 C CA . MET A 1 265 ? -8.815 -16.020 4.030 1.00 89.62 265 MET A CA 1
ATOM 2112 C C . MET A 1 265 ? -9.419 -14.978 3.086 1.00 89.62 265 MET A C 1
ATOM 2114 O O . MET A 1 265 ? -9.216 -15.042 1.879 1.00 89.62 265 MET A O 1
ATOM 2118 N N . GLN A 1 266 ? -10.112 -13.986 3.637 1.00 88.12 266 GLN A N 1
ATOM 2119 C CA . GLN A 1 266 ? -10.808 -12.973 2.853 1.00 88.12 266 GLN A CA 1
ATOM 2120 C C . GLN A 1 266 ? -9.875 -11.871 2.337 1.00 88.12 266 GLN A C 1
ATOM 2122 O O . GLN A 1 266 ? -10.119 -11.322 1.265 1.00 88.12 266 GLN A O 1
ATOM 2127 N N . ALA A 1 267 ? -8.811 -11.558 3.082 1.00 87.62 267 ALA A N 1
ATOM 2128 C CA . ALA A 1 267 ? -7.857 -10.509 2.738 1.00 87.62 267 ALA A CA 1
ATOM 2129 C C . ALA A 1 267 ? -6.808 -10.946 1.708 1.00 87.62 267 ALA A C 1
ATOM 2131 O O . ALA A 1 267 ? -6.441 -10.135 0.865 1.00 87.62 267 ALA A O 1
ATOM 2132 N N . PHE A 1 268 ? -6.341 -12.200 1.754 1.00 90.00 268 PHE A N 1
ATOM 2133 C CA . PHE A 1 268 ? -5.220 -12.662 0.922 1.00 90.00 268 PHE A CA 1
ATOM 2134 C C . PHE A 1 268 ? -5.577 -13.844 0.032 1.00 90.00 268 PHE A C 1
ATOM 2136 O O . PHE A 1 268 ? -5.263 -13.822 -1.149 1.00 90.00 268 PHE A O 1
ATOM 2143 N N . ILE A 1 269 ? -6.254 -14.867 0.560 1.00 91.50 269 ILE A N 1
ATOM 2144 C CA . ILE A 1 269 ? -6.456 -16.121 -0.185 1.00 91.50 269 ILE A CA 1
ATOM 2145 C C . ILE A 1 269 ? -7.527 -15.963 -1.267 1.00 91.50 269 ILE A C 1
ATOM 2147 O O . ILE A 1 269 ? -7.289 -16.282 -2.429 1.00 91.50 269 ILE A O 1
ATOM 2151 N N . LEU A 1 270 ? -8.705 -15.452 -0.904 1.00 91.12 270 LEU A N 1
ATOM 2152 C CA . LEU A 1 270 ? -9.818 -15.299 -1.842 1.00 91.12 270 LEU A CA 1
ATOM 2153 C C . LEU A 1 270 ? -9.514 -14.346 -3.004 1.00 91.12 270 LEU A C 1
ATOM 2155 O O . LEU A 1 270 ? -9.919 -14.679 -4.116 1.00 91.12 270 LEU A O 1
ATOM 2159 N N . PRO A 1 271 ? -8.787 -13.224 -2.822 1.00 91.56 271 PRO A N 1
ATOM 2160 C CA . PRO A 1 271 ? -8.427 -12.351 -3.937 1.00 91.56 271 PRO A CA 1
ATOM 2161 C C . PRO A 1 271 ? -7.448 -12.962 -4.947 1.00 91.56 271 PRO A C 1
ATOM 2163 O O . PRO A 1 271 ? -7.454 -12.528 -6.097 1.00 91.56 271 PRO A O 1
ATOM 2166 N N . ILE A 1 272 ? -6.648 -13.977 -4.583 1.00 92.56 272 ILE A N 1
ATOM 2167 C CA . ILE A 1 272 ? -5.671 -14.595 -5.504 1.00 92.56 272 ILE A CA 1
ATOM 2168 C C . ILE A 1 272 ? -6.353 -15.149 -6.756 1.00 92.56 272 ILE A C 1
ATOM 2170 O O . ILE A 1 272 ? -5.819 -14.996 -7.851 1.00 92.56 272 ILE A O 1
ATOM 2174 N N . ILE A 1 273 ? -7.533 -15.763 -6.628 1.00 91.19 273 ILE A N 1
ATOM 2175 C CA . ILE A 1 273 ? -8.221 -16.379 -7.772 1.00 91.19 273 ILE A CA 1
ATOM 2176 C C . ILE A 1 273 ? -8.754 -15.309 -8.750 1.00 91.19 273 ILE A C 1
ATOM 2178 O O . ILE A 1 273 ? -8.364 -15.352 -9.919 1.00 91.19 273 ILE A O 1
ATOM 2182 N N . PRO A 1 274 ? -9.569 -14.313 -8.329 1.00 92.75 274 PRO A N 1
ATOM 2183 C CA . PRO A 1 274 ? -9.947 -13.175 -9.169 1.00 92.75 274 PRO A CA 1
ATOM 2184 C C . PRO A 1 274 ? -8.757 -12.465 -9.812 1.00 92.75 274 PRO A C 1
ATOM 2186 O O . PRO A 1 274 ? -8.797 -12.163 -11.003 1.00 92.75 274 PRO A O 1
ATOM 2189 N N . LEU A 1 275 ? -7.697 -12.211 -9.039 1.00 93.38 275 LEU A N 1
ATOM 2190 C CA . LEU A 1 275 ? -6.510 -11.506 -9.520 1.00 93.38 275 LEU A CA 1
ATOM 2191 C C . LEU A 1 275 ? -5.694 -12.364 -10.494 1.00 93.38 275 LEU A C 1
ATOM 2193 O O . LEU A 1 275 ? -5.173 -11.834 -11.467 1.00 93.38 275 LEU A O 1
ATOM 2197 N N . GLY A 1 276 ? -5.637 -13.681 -10.297 1.00 93.50 276 GLY A N 1
ATOM 2198 C CA . GLY A 1 276 ? -5.016 -14.623 -11.228 1.00 93.50 276 GLY A CA 1
ATOM 2199 C C . GLY A 1 276 ? -5.771 -14.720 -12.554 1.00 93.50 276 GLY A C 1
ATOM 2200 O O . GLY A 1 276 ? -5.154 -14.680 -13.616 1.00 93.50 276 GLY A O 1
ATOM 2201 N N . ILE A 1 277 ? -7.109 -14.764 -12.515 1.00 93.94 277 ILE A N 1
ATOM 2202 C CA . ILE A 1 277 ? -7.952 -14.708 -13.722 1.00 93.94 277 ILE A CA 1
ATOM 2203 C C . ILE A 1 277 ? -7.751 -13.372 -14.443 1.00 93.94 277 ILE A C 1
ATOM 2205 O O . ILE A 1 277 ? -7.590 -13.344 -15.662 1.00 93.94 277 ILE A O 1
ATOM 2209 N N . TYR A 1 278 ? -7.713 -12.270 -13.694 1.00 93.69 278 TYR A N 1
ATOM 2210 C CA . TYR A 1 278 ? -7.419 -10.950 -14.239 1.00 93.69 278 TYR A CA 1
ATOM 2211 C C . TYR A 1 278 ? -6.026 -10.890 -14.879 1.00 93.69 278 TYR A C 1
ATOM 2213 O O . TYR A 1 278 ? -5.897 -10.400 -15.995 1.00 93.69 278 TYR A O 1
ATOM 2221 N N . ALA A 1 279 ? -4.997 -11.453 -14.239 1.00 93.06 279 ALA A N 1
ATOM 2222 C CA . ALA A 1 279 ? -3.652 -11.538 -14.803 1.00 93.06 279 ALA A CA 1
ATOM 2223 C C . ALA A 1 279 ? -3.632 -12.336 -16.113 1.00 93.06 279 ALA A C 1
ATOM 2225 O O . ALA A 1 279 ? -3.054 -11.880 -17.097 1.00 93.06 279 ALA A O 1
ATOM 2226 N N . ALA A 1 280 ? -4.308 -13.488 -16.156 1.00 92.50 280 ALA A N 1
ATOM 2227 C CA . ALA A 1 280 ? -4.433 -14.287 -17.371 1.00 92.50 280 ALA A CA 1
ATOM 2228 C C . ALA A 1 280 ? -5.158 -13.515 -18.484 1.00 92.50 280 ALA A C 1
ATOM 2230 O O . ALA A 1 280 ? -4.706 -13.512 -19.627 1.00 92.50 280 ALA A O 1
ATOM 2231 N N . PHE A 1 281 ? -6.240 -12.808 -18.150 1.00 92.06 281 PHE A N 1
ATOM 2232 C CA . PHE A 1 281 ? -6.973 -11.968 -19.096 1.00 92.06 281 PHE A CA 1
ATOM 2233 C C . PHE A 1 281 ? -6.104 -10.833 -19.650 1.00 92.06 281 PHE A C 1
ATOM 2235 O O . PHE A 1 281 ? -6.020 -10.661 -20.865 1.00 92.06 281 PHE A O 1
ATOM 2242 N N . CYS A 1 282 ? -5.409 -10.096 -18.782 1.00 90.38 282 CYS A N 1
ATOM 2243 C CA . CYS A 1 282 ? -4.488 -9.035 -19.178 1.00 90.38 282 CYS A CA 1
ATOM 2244 C C . CYS A 1 282 ? -3.357 -9.572 -20.062 1.00 90.38 282 CYS A C 1
ATOM 2246 O O . CYS A 1 282 ? -2.997 -8.935 -21.050 1.00 90.38 282 CYS A O 1
ATOM 2248 N N . TRP A 1 283 ? -2.810 -10.746 -19.736 1.00 89.44 283 TRP A N 1
ATOM 2249 C CA . TRP A 1 283 ? -1.765 -11.387 -20.529 1.00 89.44 283 TRP A CA 1
ATOM 2250 C C . TRP A 1 283 ? -2.274 -11.774 -21.923 1.00 89.44 283 TRP A C 1
ATOM 2252 O O . TRP A 1 283 ? -1.657 -11.406 -22.920 1.00 89.44 283 TRP A O 1
ATOM 2262 N N . LEU A 1 284 ? -3.439 -12.427 -22.015 1.00 90.62 284 LEU A N 1
ATOM 2263 C CA . LEU A 1 284 ? -4.076 -12.757 -23.296 1.00 90.62 284 LEU A CA 1
ATOM 2264 C C . LEU A 1 284 ? -4.371 -11.499 -24.121 1.00 90.62 284 LEU A C 1
ATOM 2266 O O . LEU A 1 284 ? -4.100 -11.467 -25.322 1.00 90.62 284 LEU A O 1
ATOM 2270 N N . PHE A 1 285 ? -4.884 -10.446 -23.483 1.00 89.81 285 PHE A N 1
ATOM 2271 C CA . PHE A 1 285 ? -5.125 -9.169 -24.144 1.00 89.81 285 PHE A CA 1
ATOM 2272 C C . PHE A 1 285 ? -3.824 -8.573 -24.691 1.00 89.81 285 PHE A C 1
ATOM 2274 O O . PHE A 1 285 ? -3.778 -8.173 -25.852 1.00 89.81 285 PHE A O 1
ATOM 2281 N N . GLY A 1 286 ? -2.759 -8.547 -23.888 1.00 86.69 286 GLY A N 1
ATOM 2282 C CA . GLY A 1 286 ? -1.469 -7.993 -24.292 1.00 86.69 286 GLY A CA 1
ATOM 2283 C C . GLY A 1 286 ? -0.791 -8.770 -25.419 1.00 86.69 286 GLY A C 1
ATOM 2284 O O . GLY A 1 286 ? -0.180 -8.161 -26.291 1.00 86.69 286 GLY A O 1
ATOM 2285 N N . VAL A 1 287 ? -0.933 -10.098 -25.446 1.00 86.56 287 VAL A N 1
ATOM 2286 C CA . VAL A 1 287 ? -0.334 -10.947 -26.488 1.00 86.56 287 VAL A CA 1
ATOM 2287 C C . VAL A 1 287 ? -1.125 -10.893 -27.795 1.00 86.56 287 VAL A C 1
ATOM 2289 O O . VAL A 1 287 ? -0.526 -10.787 -28.862 1.00 86.56 287 VAL A O 1
ATOM 2292 N N . TYR A 1 288 ? -2.458 -10.963 -27.737 1.00 89.25 288 TYR A N 1
ATOM 2293 C CA . TYR A 1 288 ? -3.281 -11.149 -28.939 1.00 89.25 288 TYR A CA 1
ATOM 2294 C C . TYR A 1 288 ? -4.012 -9.885 -29.386 1.00 89.25 288 TYR A C 1
ATOM 2296 O O . TYR A 1 288 ? -4.016 -9.564 -30.571 1.00 89.25 288 TYR A O 1
ATOM 2304 N N . ILE A 1 289 ? -4.639 -9.159 -28.460 1.00 88.31 289 ILE A N 1
ATOM 2305 C CA . ILE A 1 289 ? -5.521 -8.034 -28.799 1.00 88.31 289 ILE A CA 1
ATOM 2306 C C . ILE A 1 289 ? -4.706 -6.760 -29.014 1.00 88.31 289 ILE A C 1
ATOM 2308 O O . ILE A 1 289 ? -4.975 -6.009 -29.952 1.00 88.31 289 ILE A O 1
ATOM 2312 N N . PHE A 1 290 ? -3.681 -6.532 -28.192 1.00 86.44 290 PHE A N 1
ATOM 2313 C CA . PHE A 1 290 ? -2.885 -5.314 -28.262 1.00 86.44 290 PHE A CA 1
ATOM 2314 C C . PHE A 1 290 ? -2.157 -5.121 -29.600 1.00 86.44 290 PHE A C 1
ATOM 2316 O O . PHE A 1 290 ? -2.311 -4.053 -30.195 1.00 86.44 290 PHE A O 1
ATOM 2323 N N . PRO A 1 291 ? -1.449 -6.125 -30.156 1.00 86.44 291 PRO A N 1
ATOM 2324 C CA . PRO A 1 291 ? -0.789 -5.965 -31.450 1.00 86.44 291 PRO A CA 1
ATOM 2325 C C . PRO A 1 291 ? -1.780 -5.739 -32.596 1.00 86.44 291 PRO A C 1
ATOM 2327 O O . PRO A 1 291 ? -1.479 -5.005 -33.536 1.00 86.44 291 PRO A O 1
ATOM 2330 N N . LEU A 1 292 ? -2.972 -6.342 -32.526 1.00 87.81 292 LEU A N 1
ATOM 2331 C CA . LEU A 1 292 ? -4.033 -6.127 -33.513 1.00 87.81 292 LEU A CA 1
ATOM 2332 C C . LEU A 1 292 ? -4.578 -4.696 -33.437 1.00 87.81 292 LEU A C 1
ATOM 2334 O O . LEU A 1 292 ? -4.658 -4.018 -34.458 1.00 87.81 292 LEU A O 1
ATOM 2338 N N . GLY A 1 293 ? -4.893 -4.212 -32.233 1.00 85.75 293 GLY A N 1
ATOM 2339 C CA . GLY A 1 293 ? -5.362 -2.843 -32.016 1.00 85.75 293 GLY A CA 1
ATOM 2340 C C . GLY A 1 293 ? -4.327 -1.792 -32.419 1.00 85.75 293 GLY A C 1
ATOM 2341 O O . GLY A 1 293 ? -4.666 -0.824 -33.101 1.00 85.75 293 GLY A O 1
ATOM 2342 N N . GLY A 1 294 ? -3.054 -2.032 -32.089 1.00 85.12 294 GLY A N 1
ATOM 2343 C CA . GLY A 1 294 ? -1.936 -1.183 -32.495 1.00 85.12 294 GLY A CA 1
ATOM 2344 C C . GLY A 1 294 ? -1.775 -1.089 -34.016 1.00 85.12 294 GLY A C 1
ATOM 2345 O O . GLY A 1 294 ? -1.526 -0.004 -34.532 1.00 85.12 294 GLY A O 1
ATOM 2346 N N . ARG A 1 295 ? -2.002 -2.185 -34.756 1.00 86.50 295 ARG A N 1
ATOM 2347 C CA . ARG A 1 295 ? -1.992 -2.177 -36.232 1.00 86.50 295 ARG A CA 1
ATOM 2348 C C . ARG A 1 295 ? -3.178 -1.431 -36.846 1.00 86.50 295 ARG A C 1
ATOM 2350 O O . ARG A 1 295 ? -3.027 -0.863 -37.920 1.00 86.50 295 ARG A O 1
ATOM 2357 N N . LEU A 1 296 ? -4.343 -1.455 -36.198 1.00 90.56 296 LEU A N 1
ATOM 2358 C CA . LEU A 1 296 ? -5.577 -0.875 -36.741 1.00 90.56 296 LEU A CA 1
ATOM 2359 C C . LEU A 1 296 ? -5.699 0.634 -36.493 1.00 90.56 296 LEU A C 1
ATOM 2361 O O . LEU A 1 296 ? -6.151 1.360 -37.371 1.00 90.56 296 LEU A O 1
ATOM 2365 N N . ILE A 1 297 ? -5.340 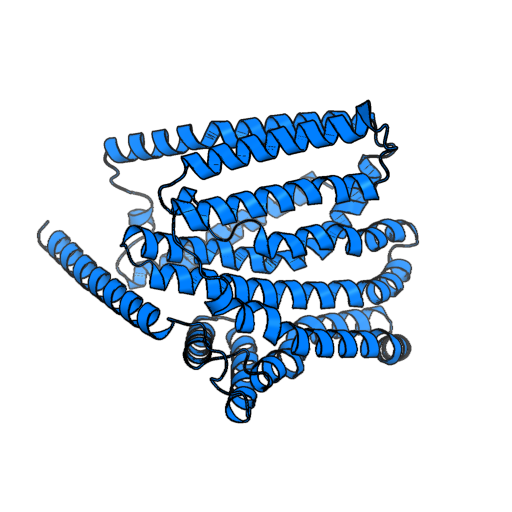1.097 -35.292 1.00 88.38 297 ILE A N 1
ATOM 2366 C CA . ILE A 1 297 ? -5.615 2.471 -34.820 1.00 88.38 297 ILE A CA 1
ATOM 2367 C C . ILE A 1 297 ? -4.302 3.234 -34.532 1.00 88.38 297 ILE A C 1
ATOM 2369 O O . ILE A 1 297 ? -4.305 4.437 -34.279 1.00 88.38 297 ILE A O 1
ATOM 2373 N N . GLY A 1 298 ? -3.159 2.546 -34.600 1.00 84.56 298 GLY A N 1
ATOM 2374 C CA . GLY A 1 298 ? -1.855 3.043 -34.171 1.00 84.56 298 GLY A CA 1
ATOM 2375 C C . GLY A 1 298 ? -1.547 2.653 -32.724 1.00 84.56 298 GLY A C 1
ATOM 2376 O O . GLY A 1 298 ? -2.434 2.595 -31.869 1.00 84.56 298 GLY A O 1
ATOM 2377 N N . GLU A 1 299 ? -0.270 2.399 -32.431 1.00 80.56 299 GLU A N 1
ATOM 2378 C CA . GLU A 1 299 ? 0.167 1.912 -31.116 1.00 80.56 299 GLU A CA 1
ATOM 2379 C C . GLU A 1 299 ? -0.132 2.905 -29.985 1.00 80.56 299 GLU A C 1
ATOM 2381 O O . GLU A 1 299 ? -0.610 2.505 -28.927 1.00 80.56 299 GLU A O 1
ATOM 2386 N N . ILE A 1 300 ? 0.087 4.206 -30.214 1.00 82.12 300 ILE A N 1
ATOM 2387 C CA . ILE A 1 300 ? -0.069 5.239 -29.179 1.00 82.12 300 ILE A CA 1
ATOM 2388 C C . ILE A 1 300 ? -1.546 5.462 -28.808 1.00 82.12 300 ILE A C 1
ATOM 2390 O O . ILE A 1 300 ? -1.868 5.361 -27.621 1.00 82.12 300 ILE A O 1
ATOM 2394 N N . PRO A 1 301 ? -2.476 5.718 -29.757 1.00 85.31 301 PRO A N 1
ATOM 2395 C CA . PRO A 1 301 ? -3.890 5.862 -29.412 1.00 85.31 301 PRO A CA 1
ATOM 2396 C C . PRO A 1 301 ? -4.455 4.598 -28.758 1.00 85.31 301 PRO A C 1
ATOM 2398 O O . PRO A 1 301 ? -5.195 4.686 -27.777 1.00 85.31 301 PRO A O 1
ATOM 2401 N N . PHE A 1 302 ? -4.063 3.417 -29.251 1.00 86.81 302 PHE A N 1
ATOM 2402 C CA . PHE A 1 302 ? -4.526 2.155 -28.684 1.00 86.81 302 PHE A CA 1
ATOM 2403 C C . PHE A 1 302 ? -3.971 1.902 -27.273 1.00 86.81 302 PHE A C 1
ATOM 2405 O O . PHE A 1 302 ? -4.701 1.406 -26.413 1.00 86.81 302 PHE A O 1
ATOM 2412 N N . ALA A 1 303 ? -2.727 2.301 -26.988 1.00 83.44 303 ALA A N 1
ATOM 2413 C CA . ALA A 1 303 ? -2.152 2.259 -25.644 1.00 83.44 303 ALA A CA 1
ATOM 2414 C C . ALA A 1 303 ? -2.922 3.140 -24.653 1.00 83.44 303 ALA A C 1
ATOM 2416 O O . ALA A 1 303 ? -3.235 2.681 -23.557 1.00 83.44 303 ALA A O 1
ATOM 2417 N N . ILE A 1 304 ? -3.304 4.361 -25.039 1.00 84.31 304 ILE A N 1
ATOM 2418 C CA . ILE A 1 304 ? -4.088 5.265 -24.177 1.00 84.31 304 ILE A CA 1
ATOM 2419 C C . ILE A 1 304 ? -5.457 4.654 -23.847 1.00 84.31 304 ILE A C 1
ATOM 2421 O O . ILE A 1 304 ? -5.857 4.616 -22.681 1.00 84.31 304 ILE A O 1
ATOM 2425 N N . ILE A 1 305 ? -6.156 4.123 -24.857 1.00 88.00 305 ILE A N 1
ATOM 2426 C CA . ILE A 1 305 ? -7.447 3.442 -24.670 1.00 88.00 305 ILE A CA 1
ATOM 2427 C C . ILE A 1 305 ? -7.277 2.218 -23.764 1.00 88.00 305 ILE A C 1
ATOM 2429 O O . ILE A 1 305 ? -8.073 2.007 -22.849 1.00 88.00 305 ILE A O 1
ATOM 2433 N N . THR A 1 306 ? -6.220 1.434 -23.985 1.00 87.75 306 THR A N 1
ATOM 2434 C CA . THR A 1 306 ? -5.905 0.251 -23.178 1.00 87.75 306 THR A CA 1
ATOM 2435 C C . THR A 1 306 ? -5.686 0.633 -21.718 1.00 87.75 306 THR A C 1
ATOM 2437 O O . THR A 1 306 ? -6.322 0.046 -20.851 1.00 87.75 306 THR A O 1
ATOM 2440 N N . ILE A 1 307 ? -4.875 1.655 -21.431 1.00 85.62 307 ILE A N 1
ATOM 2441 C CA . ILE A 1 307 ? -4.632 2.136 -20.063 1.00 85.62 307 ILE A CA 1
ATOM 2442 C C . ILE A 1 307 ? -5.949 2.537 -19.386 1.00 85.62 307 ILE A C 1
ATOM 2444 O O . ILE A 1 307 ? -6.213 2.111 -18.261 1.00 85.62 307 ILE A O 1
ATOM 2448 N N . ALA A 1 308 ? -6.809 3.296 -20.073 1.00 87.38 308 ALA A N 1
ATOM 2449 C CA . ALA A 1 308 ? -8.106 3.694 -19.529 1.00 87.38 308 ALA A CA 1
ATOM 2450 C C . ALA A 1 308 ? -9.021 2.484 -19.253 1.00 87.38 308 ALA A C 1
ATOM 2452 O O . ALA A 1 308 ? -9.669 2.415 -18.206 1.00 87.38 308 ALA A O 1
ATOM 2453 N N . MET A 1 309 ? -9.052 1.499 -20.155 1.00 89.94 309 MET A N 1
ATOM 2454 C CA . MET A 1 309 ? -9.836 0.278 -19.953 1.00 89.94 309 MET A CA 1
ATOM 2455 C C . MET A 1 309 ? -9.317 -0.555 -18.783 1.00 89.94 309 MET A C 1
ATOM 2457 O O . MET A 1 309 ? -10.107 -0.972 -17.937 1.00 89.94 309 MET A O 1
ATOM 2461 N N . VAL A 1 310 ? -8.004 -0.772 -18.715 1.00 88.56 310 VAL A N 1
ATOM 2462 C CA . VAL A 1 310 ? -7.366 -1.615 -17.700 1.00 88.56 310 VAL A CA 1
ATOM 2463 C C . VAL A 1 310 ? -7.533 -1.007 -16.308 1.00 88.56 310 VAL A C 1
ATOM 2465 O O . VAL A 1 310 ? -7.836 -1.743 -15.372 1.00 88.56 310 VAL A O 1
ATOM 2468 N N . LEU A 1 311 ? -7.395 0.320 -16.175 1.00 86.88 311 LEU A N 1
ATOM 2469 C CA . LEU A 1 311 ? -7.481 1.031 -14.892 1.00 86.88 311 LEU A CA 1
ATOM 2470 C C . LEU A 1 311 ? -8.910 1.258 -14.390 1.00 86.88 311 LEU A C 1
ATOM 2472 O O . LEU A 1 311 ? -9.136 1.234 -13.183 1.00 86.88 311 LEU A O 1
ATOM 2476 N N . PHE A 1 312 ? -9.875 1.491 -15.283 1.00 87.62 312 PHE A N 1
ATOM 2477 C CA . PHE A 1 312 ? -11.216 1.926 -14.871 1.00 87.62 312 PHE A CA 1
ATOM 2478 C C . PHE A 1 312 ? -12.320 0.934 -15.227 1.00 87.62 312 PHE A C 1
ATOM 2480 O O . PHE A 1 312 ? -13.235 0.726 -14.435 1.00 87.62 312 PHE A O 1
ATOM 2487 N N . VAL A 1 313 ? -12.251 0.292 -16.393 1.00 90.56 313 VAL A N 1
ATOM 2488 C CA . VAL A 1 313 ? -13.349 -0.539 -16.909 1.00 90.56 313 VAL A CA 1
ATOM 2489 C C . VAL A 1 313 ? -13.218 -1.990 -16.447 1.00 90.56 313 VAL A C 1
ATOM 2491 O O . VAL A 1 313 ? -14.167 -2.576 -15.927 1.00 90.56 313 VAL A O 1
ATOM 2494 N N . TRP A 1 314 ? -12.039 -2.589 -16.587 1.00 91.06 314 TRP A N 1
ATOM 2495 C CA . TRP A 1 314 ? -11.814 -3.991 -16.231 1.00 91.06 314 TRP A CA 1
ATOM 2496 C C . TRP A 1 314 ? -11.969 -4.300 -14.738 1.00 91.06 314 TRP A C 1
ATOM 2498 O O . TRP A 1 314 ? -12.485 -5.377 -14.426 1.00 91.06 314 TRP A O 1
ATOM 2508 N N . PRO A 1 315 ? -11.641 -3.399 -13.792 1.00 89.38 315 PRO A N 1
ATOM 2509 C CA . PRO A 1 315 ? -11.943 -3.631 -12.384 1.00 89.38 315 PRO A CA 1
ATOM 2510 C C . PRO A 1 315 ? -13.437 -3.782 -12.135 1.00 89.38 315 PRO A C 1
ATOM 2512 O O . PRO A 1 315 ? -13.830 -4.620 -11.330 1.00 89.38 315 PRO A O 1
ATOM 2515 N N . ILE A 1 316 ? -14.266 -3.010 -12.845 1.00 91.25 316 ILE A N 1
ATOM 2516 C CA . ILE A 1 316 ? -15.728 -3.045 -12.726 1.00 91.25 316 ILE A CA 1
ATOM 2517 C C . ILE A 1 316 ? -16.292 -4.341 -13.310 1.00 91.25 316 ILE A C 1
ATOM 2519 O O . ILE A 1 316 ? -17.203 -4.919 -12.726 1.00 91.25 316 ILE A O 1
ATOM 2523 N N . ILE A 1 317 ? -15.779 -4.786 -14.459 1.00 92.38 317 ILE A N 1
ATOM 2524 C CA . ILE A 1 317 ? -16.372 -5.898 -15.221 1.00 92.38 317 ILE A CA 1
ATOM 2525 C C . ILE A 1 317 ? -15.814 -7.260 -14.795 1.00 92.38 317 ILE A C 1
ATOM 2527 O O . ILE A 1 317 ? -16.541 -8.249 -14.788 1.00 92.38 317 ILE A O 1
ATOM 2531 N N . ILE A 1 318 ? -14.530 -7.325 -14.444 1.00 92.12 318 ILE A N 1
ATOM 2532 C CA . ILE A 1 318 ? -13.818 -8.581 -14.194 1.00 92.12 318 ILE A CA 1
ATOM 2533 C C . ILE A 1 318 ? -13.556 -8.723 -12.701 1.00 92.12 318 ILE A C 1
ATOM 2535 O O . ILE A 1 318 ? -14.091 -9.612 -12.045 1.00 92.12 318 ILE A O 1
ATOM 2539 N N . VAL A 1 319 ? -12.754 -7.822 -12.141 1.00 91.88 319 VAL A N 1
ATOM 2540 C CA . VAL A 1 319 ? -12.169 -8.029 -10.814 1.00 91.88 319 VAL A CA 1
ATOM 2541 C C . VAL A 1 319 ? -13.228 -7.968 -9.706 1.00 91.88 319 VAL A C 1
ATOM 2543 O O . VAL A 1 319 ? -13.343 -8.895 -8.907 1.00 91.88 319 VAL A O 1
ATOM 2546 N N . CYS A 1 320 ? -14.032 -6.905 -9.671 1.00 91.75 320 CYS A N 1
ATOM 2547 C CA . CYS A 1 320 ? -15.057 -6.678 -8.651 1.00 91.75 320 CYS A CA 1
ATOM 2548 C C . CYS A 1 320 ? -16.153 -7.768 -8.647 1.00 91.75 320 CYS A C 1
ATOM 2550 O O . CYS A 1 320 ? -16.453 -8.305 -7.575 1.00 91.75 320 CYS A O 1
ATOM 2552 N N . PRO A 1 321 ? -16.709 -8.183 -9.805 1.00 93.44 321 PRO A N 1
ATOM 2553 C CA . PRO A 1 321 ? -17.639 -9.305 -9.872 1.00 93.44 321 PRO A CA 1
ATOM 2554 C C . PRO A 1 321 ? -17.015 -10.620 -9.431 1.00 93.44 321 PRO A C 1
ATOM 2556 O O . PRO A 1 321 ? -17.619 -11.324 -8.629 1.00 93.44 321 PRO A O 1
ATOM 2559 N N . LEU A 1 322 ? -15.802 -10.951 -9.888 1.00 93.25 322 LEU A N 1
ATOM 2560 C CA . LEU A 1 322 ? -15.140 -12.192 -9.477 1.00 93.25 322 LEU A CA 1
ATOM 2561 C C . LEU A 1 322 ? -14.906 -12.214 -7.962 1.00 93.25 322 LEU A C 1
ATOM 2563 O O . LEU A 1 322 ? -15.221 -13.208 -7.314 1.00 93.25 322 LEU A O 1
ATOM 2567 N N . MET A 1 323 ? -14.473 -11.101 -7.369 1.00 91.25 323 MET A N 1
ATOM 2568 C CA . MET A 1 323 ? -14.388 -10.954 -5.910 1.00 91.25 323 MET A CA 1
ATOM 2569 C C . MET A 1 323 ? -15.742 -11.222 -5.222 1.00 91.25 323 MET A C 1
ATOM 2571 O O . MET A 1 323 ? -15.791 -11.891 -4.189 1.00 91.25 323 MET A O 1
ATOM 2575 N N . GLY A 1 324 ? -16.848 -10.756 -5.818 1.00 89.69 324 GLY A N 1
ATOM 2576 C CA . GLY A 1 324 ? -18.231 -11.090 -5.443 1.00 89.69 324 GLY A CA 1
ATOM 2577 C C . GLY A 1 324 ? -18.528 -12.590 -5.475 1.00 89.69 324 GLY A C 1
ATOM 2578 O O . GLY A 1 324 ? -18.986 -13.154 -4.482 1.00 89.69 324 GLY A O 1
ATOM 2579 N N . ILE A 1 325 ? -18.235 -13.242 -6.603 1.00 92.12 325 ILE A N 1
ATOM 2580 C CA . ILE A 1 325 ? -18.508 -14.667 -6.840 1.00 92.12 325 ILE A CA 1
ATOM 2581 C C . ILE A 1 325 ? -17.708 -15.555 -5.885 1.00 92.12 325 ILE A C 1
ATOM 2583 O O . ILE A 1 325 ? -18.257 -16.515 -5.350 1.00 92.12 325 ILE A O 1
ATOM 2587 N N . PHE A 1 326 ? -16.439 -15.243 -5.632 1.00 90.56 326 PHE A N 1
ATOM 2588 C CA . PHE A 1 326 ? -15.579 -16.067 -4.779 1.00 90.56 326 PHE A CA 1
ATOM 2589 C C . PHE A 1 326 ? -15.786 -15.835 -3.274 1.00 90.56 326 PHE A C 1
ATOM 2591 O O . PHE A 1 326 ? -15.125 -16.473 -2.459 1.00 90.56 326 PHE A O 1
ATOM 2598 N N . GLY A 1 327 ? -16.725 -14.966 -2.883 1.00 83.62 327 GLY A N 1
ATOM 2599 C CA . GLY A 1 327 ? -17.046 -14.731 -1.475 1.00 83.62 327 GLY A CA 1
ATOM 2600 C C . GLY A 1 327 ? -16.003 -13.885 -0.743 1.00 83.62 327 GLY A C 1
ATOM 2601 O O . GLY A 1 327 ? -15.903 -13.964 0.477 1.00 83.62 327 GLY A O 1
ATOM 2602 N N . ALA A 1 328 ? -15.237 -13.050 -1.458 1.00 86.75 328 ALA A N 1
ATOM 2603 C CA . ALA A 1 328 ? -14.321 -12.085 -0.837 1.00 86.75 328 ALA A CA 1
ATOM 2604 C C . ALA A 1 328 ? -15.065 -10.932 -0.128 1.00 86.75 328 ALA A C 1
ATOM 2606 O O . ALA A 1 328 ? -14.456 -10.077 0.517 1.00 86.75 328 ALA A O 1
ATOM 2607 N N . TRP A 1 329 ? -16.394 -10.912 -0.217 1.00 86.56 329 TRP A N 1
ATOM 2608 C CA . TRP A 1 329 ? -17.282 -9.971 0.450 1.00 86.56 329 TRP A CA 1
ATOM 2609 C C . TRP A 1 329 ? -18.092 -10.674 1.534 1.00 86.56 329 TRP A C 1
ATOM 2611 O O . TRP A 1 329 ? -18.457 -11.838 1.397 1.00 86.56 329 TRP A O 1
ATOM 2621 N N . ASP A 1 330 ? -18.371 -9.939 2.599 1.00 85.62 330 ASP A N 1
ATOM 2622 C CA . ASP A 1 330 ? -19.384 -10.265 3.596 1.00 85.62 330 ASP A CA 1
ATOM 2623 C C . ASP A 1 330 ? -20.389 -9.108 3.671 1.00 85.62 330 ASP A C 1
ATOM 2625 O O . ASP A 1 330 ? -20.197 -8.060 3.042 1.00 85.62 330 ASP A O 1
ATOM 2629 N N . ASP A 1 331 ? -21.473 -9.298 4.420 1.00 85.81 331 ASP A N 1
ATOM 2630 C CA . ASP A 1 331 ? -22.553 -8.311 4.497 1.00 85.81 331 ASP A CA 1
ATOM 2631 C C . ASP A 1 331 ? -22.069 -6.968 5.084 1.00 85.81 331 ASP A C 1
ATOM 2633 O O . ASP A 1 331 ? -22.476 -5.904 4.617 1.00 85.81 331 ASP A O 1
ATOM 2637 N N . TYR A 1 332 ? -21.123 -7.000 6.030 1.00 85.12 332 TYR A N 1
ATOM 2638 C CA . TYR A 1 332 ? -20.517 -5.804 6.625 1.00 85.12 332 TYR A CA 1
ATOM 2639 C C . TYR A 1 332 ? -19.610 -5.050 5.647 1.00 85.12 332 TYR A C 1
ATOM 2641 O O . TYR A 1 332 ? -19.649 -3.821 5.572 1.00 85.12 332 TYR A O 1
ATOM 2649 N N . SER A 1 333 ? -18.814 -5.768 4.860 1.00 85.25 333 SER A N 1
ATOM 2650 C CA . SER A 1 333 ? -17.963 -5.223 3.805 1.00 85.25 333 SER A CA 1
ATOM 2651 C C . SER A 1 333 ? -18.813 -4.629 2.687 1.00 85.25 333 SER A C 1
ATOM 2653 O O . SER A 1 333 ? -18.464 -3.578 2.155 1.00 85.25 333 SER A O 1
ATOM 2655 N N . ALA A 1 334 ? -19.929 -5.278 2.336 1.00 86.25 334 ALA A N 1
ATOM 2656 C CA . ALA A 1 334 ? -20.864 -4.778 1.337 1.00 86.25 334 ALA A CA 1
ATOM 2657 C C . ALA A 1 334 ? -21.558 -3.490 1.810 1.00 86.25 334 ALA A C 1
ATOM 2659 O O . ALA A 1 334 ? -21.618 -2.525 1.047 1.00 86.25 334 ALA A O 1
ATOM 2660 N N . ASP A 1 335 ? -22.016 -3.426 3.068 1.00 87.62 335 ASP A N 1
ATOM 2661 C CA . ASP A 1 335 ? -22.594 -2.193 3.621 1.00 87.62 335 ASP A CA 1
ATOM 2662 C C . ASP A 1 335 ? -21.545 -1.083 3.755 1.00 87.62 335 ASP A C 1
ATOM 2664 O O . ASP A 1 335 ? -21.807 0.063 3.395 1.00 87.62 335 ASP A O 1
ATOM 2668 N N . SER A 1 336 ? -20.325 -1.422 4.179 1.00 85.44 336 SER A N 1
ATOM 2669 C CA . SER A 1 336 ? -19.214 -0.465 4.230 1.00 85.44 336 SER A CA 1
ATOM 2670 C C . SER A 1 336 ? -18.936 0.115 2.846 1.00 85.44 336 SER A C 1
ATOM 2672 O O . SER A 1 336 ? -18.847 1.330 2.698 1.00 85.44 336 SER A O 1
ATOM 2674 N N . PHE A 1 337 ? -18.892 -0.731 1.811 1.00 88.50 337 PHE A N 1
ATOM 2675 C CA . PHE A 1 337 ? -18.685 -0.282 0.438 1.00 88.50 337 PHE A CA 1
ATOM 2676 C C . PHE A 1 337 ? -19.838 0.618 -0.037 1.00 88.50 337 PHE A C 1
ATOM 2678 O O . PHE A 1 337 ? -19.589 1.676 -0.615 1.00 88.50 337 PHE A O 1
ATOM 2685 N N . ARG A 1 338 ? -21.095 0.279 0.276 1.00 90.81 338 ARG A N 1
ATOM 2686 C CA . ARG A 1 338 ? -22.251 1.144 -0.010 1.00 90.81 338 ARG A CA 1
ATOM 2687 C C . ARG A 1 338 ? -22.080 2.543 0.589 1.00 90.81 338 ARG A C 1
ATOM 2689 O O . ARG A 1 338 ? -22.218 3.529 -0.133 1.00 90.81 338 ARG A O 1
ATOM 2696 N N . ARG A 1 339 ? -21.726 2.630 1.876 1.00 87.62 339 ARG A N 1
ATOM 2697 C CA . ARG A 1 339 ? -21.484 3.910 2.563 1.00 87.62 339 ARG A CA 1
ATOM 2698 C C . ARG A 1 339 ? -20.313 4.670 1.937 1.00 87.62 339 ARG A C 1
ATOM 2700 O O . ARG A 1 339 ? -20.411 5.873 1.714 1.00 87.62 339 ARG A O 1
ATOM 2707 N N . THR A 1 340 ? -19.233 3.982 1.563 1.00 86.06 340 THR A N 1
ATOM 2708 C CA . THR A 1 340 ? -18.106 4.608 0.855 1.00 86.06 340 THR A CA 1
ATOM 2709 C C . THR A 1 340 ? -18.533 5.196 -0.492 1.00 86.06 340 THR A C 1
ATOM 2711 O O . THR A 1 340 ? -18.124 6.307 -0.822 1.00 86.06 340 THR A O 1
ATOM 2714 N N . VAL A 1 341 ? -19.392 4.513 -1.261 1.00 89.00 341 VAL A N 1
ATOM 2715 C CA . VAL A 1 341 ? -19.931 5.031 -2.536 1.00 89.00 341 VAL A CA 1
ATOM 2716 C C . VAL A 1 341 ? -20.719 6.324 -2.327 1.00 89.00 341 VAL A C 1
ATOM 2718 O O . VAL A 1 341 ? -20.614 7.248 -3.134 1.00 89.00 341 VAL A O 1
ATOM 2721 N N . GLU A 1 342 ? -21.498 6.413 -1.251 1.00 88.00 342 GLU A N 1
ATOM 2722 C CA . GLU A 1 342 ? -22.256 7.620 -0.912 1.00 88.00 342 GLU A CA 1
ATOM 2723 C C . GLU A 1 342 ? -21.333 8.809 -0.599 1.00 88.00 342 GLU A C 1
ATOM 2725 O O . GLU A 1 342 ? -21.642 9.930 -1.005 1.00 88.00 342 GLU A O 1
ATOM 2730 N N . LEU A 1 343 ? -20.169 8.543 0.003 1.00 85.88 343 LEU A N 1
ATOM 2731 C CA . LEU A 1 343 ? -19.133 9.530 0.325 1.00 85.88 343 LEU A CA 1
ATOM 2732 C C . LEU A 1 343 ? -18.199 9.879 -0.852 1.00 85.88 343 LEU A C 1
ATOM 2734 O O . LEU A 1 343 ? -17.443 10.842 -0.765 1.00 85.88 343 LEU A O 1
ATOM 2738 N N . SER A 1 344 ? -18.240 9.137 -1.965 1.00 80.69 344 SER A N 1
ATOM 2739 C CA . SER A 1 344 ? -17.213 9.174 -3.029 1.00 80.69 344 SER A CA 1
ATOM 2740 C C . SER A 1 344 ? -17.183 10.436 -3.918 1.00 80.69 344 SER A C 1
ATOM 2742 O O . SER A 1 344 ? -16.490 10.452 -4.931 1.00 80.69 344 SER A O 1
ATOM 2744 N N . GLY A 1 345 ? -17.893 11.517 -3.584 1.00 83.00 345 GLY A N 1
ATOM 2745 C CA . GLY A 1 345 ? -17.796 12.796 -4.306 1.00 83.00 345 GLY A CA 1
ATOM 2746 C C . GLY A 1 345 ? -17.884 12.659 -5.847 1.00 83.00 345 GLY A C 1
ATOM 2747 O O . GLY A 1 345 ? -18.820 12.024 -6.342 1.00 83.00 345 GLY A O 1
ATOM 2748 N N . PRO A 1 346 ? -16.929 13.211 -6.628 1.00 81.56 346 PRO A N 1
ATOM 2749 C CA . PRO A 1 346 ? -16.924 13.127 -8.098 1.00 81.56 346 PRO A CA 1
ATOM 2750 C C . PRO A 1 346 ? -16.767 11.711 -8.677 1.00 81.56 346 PRO A C 1
ATOM 2752 O O . PRO A 1 346 ? -17.260 11.436 -9.769 1.00 81.56 346 PRO A O 1
ATOM 2755 N N . SER A 1 347 ? -16.109 10.788 -7.965 1.00 84.88 347 SER A N 1
ATOM 2756 C CA . SER A 1 347 ? -15.872 9.415 -8.443 1.00 84.88 347 SER A CA 1
ATOM 2757 C C . SER A 1 347 ? -17.052 8.473 -8.175 1.00 84.88 347 SER A C 1
ATOM 2759 O O . SER A 1 347 ? -16.993 7.284 -8.500 1.00 84.88 347 SER A O 1
ATOM 2761 N N . LYS A 1 348 ? -18.163 8.994 -7.635 1.00 89.44 348 LYS A N 1
ATOM 2762 C CA . LYS A 1 348 ? -19.361 8.225 -7.275 1.00 89.44 348 LYS A CA 1
ATOM 2763 C C . LYS A 1 348 ? -19.898 7.356 -8.410 1.00 89.44 348 LYS A C 1
ATOM 2765 O O . LYS A 1 348 ? -20.346 6.247 -8.134 1.00 89.44 348 LYS A O 1
ATOM 2770 N N . PHE A 1 349 ? -19.851 7.804 -9.667 1.00 89.06 349 PHE A N 1
ATOM 2771 C CA . PHE A 1 349 ? -20.336 6.996 -10.796 1.00 89.06 349 PHE A CA 1
ATOM 2772 C C . PHE A 1 349 ? -19.547 5.682 -10.930 1.00 89.06 349 PHE A C 1
ATOM 2774 O O . PHE A 1 349 ? -20.138 4.609 -11.053 1.00 89.06 349 PHE A O 1
ATOM 2781 N N . MET A 1 350 ? -18.219 5.767 -10.828 1.00 88.31 350 MET A N 1
ATOM 2782 C CA . MET A 1 350 ? -17.303 4.641 -10.963 1.00 88.31 350 MET A CA 1
ATOM 2783 C C . MET A 1 350 ? -17.411 3.722 -9.750 1.00 88.31 350 MET A C 1
ATOM 2785 O O . MET A 1 350 ? -17.639 2.524 -9.902 1.00 88.31 350 MET A O 1
ATOM 2789 N N . MET A 1 351 ? -17.352 4.292 -8.543 1.00 89.69 351 MET A N 1
ATOM 2790 C CA . MET A 1 351 ? -17.479 3.521 -7.305 1.00 89.69 351 MET A CA 1
ATOM 2791 C C . MET A 1 351 ? -18.848 2.833 -7.215 1.00 89.69 351 MET A C 1
ATOM 2793 O O . MET A 1 351 ? -18.936 1.679 -6.802 1.00 89.69 351 MET A O 1
ATOM 2797 N N . SER A 1 352 ? -19.920 3.492 -7.671 1.00 91.75 352 SER A N 1
ATOM 2798 C CA . SER A 1 352 ? -21.256 2.893 -7.741 1.00 91.75 352 SER A CA 1
ATOM 2799 C C . SER A 1 352 ? -21.315 1.737 -8.735 1.00 91.75 352 SER A C 1
ATOM 2801 O O . SER A 1 352 ? -21.932 0.718 -8.431 1.00 91.75 352 SER A O 1
ATOM 2803 N N . ALA A 1 353 ? -20.661 1.854 -9.894 1.00 93.12 353 ALA A N 1
ATOM 2804 C CA . ALA A 1 353 ? -20.574 0.761 -10.857 1.00 93.12 353 ALA A CA 1
ATOM 2805 C C . ALA A 1 353 ? -19.819 -0.443 -10.269 1.00 93.12 353 ALA A C 1
ATOM 2807 O O . ALA A 1 353 ? -20.338 -1.558 -10.311 1.00 93.12 353 ALA A O 1
ATOM 2808 N N . MET A 1 354 ? -18.662 -0.215 -9.635 1.00 92.38 354 MET A N 1
ATOM 2809 C CA . MET A 1 354 ? -17.894 -1.259 -8.939 1.00 92.38 354 MET A CA 1
ATOM 2810 C C . MET A 1 354 ? -18.719 -1.942 -7.840 1.00 92.38 354 MET A C 1
ATOM 2812 O O . MET A 1 354 ? -18.744 -3.172 -7.752 1.00 92.38 354 MET A O 1
ATOM 2816 N N . TYR A 1 355 ? -19.432 -1.159 -7.025 1.00 93.00 355 TYR A N 1
ATOM 2817 C CA . TYR A 1 355 ? -20.295 -1.673 -5.963 1.00 93.00 355 TYR A CA 1
ATOM 2818 C C . TYR A 1 355 ? -21.453 -2.504 -6.515 1.00 93.00 355 TYR A C 1
ATOM 2820 O O . TYR A 1 355 ? -21.655 -3.635 -6.081 1.00 93.00 355 TYR A O 1
ATOM 2828 N N . LYS A 1 356 ? -22.189 -1.990 -7.508 1.00 94.00 356 LYS A N 1
ATOM 2829 C CA . LYS A 1 356 ? -23.310 -2.709 -8.132 1.00 94.00 356 LYS A CA 1
ATOM 2830 C C . LYS A 1 356 ? -22.852 -4.022 -8.759 1.00 94.00 356 LYS A C 1
ATOM 2832 O O . LYS A 1 356 ? -23.520 -5.037 -8.579 1.00 94.00 356 LYS A O 1
ATOM 2837 N N . ALA A 1 357 ? -21.713 -4.011 -9.449 1.00 93.50 357 ALA A N 1
ATOM 2838 C CA . ALA A 1 357 ? -21.138 -5.195 -10.073 1.00 93.50 357 ALA A CA 1
ATOM 2839 C C . ALA A 1 357 ? -20.720 -6.240 -9.018 1.00 93.50 357 ALA A C 1
ATOM 2841 O O . ALA A 1 357 ? -21.075 -7.415 -9.134 1.00 93.50 357 ALA A O 1
ATOM 2842 N N . SER A 1 358 ? -20.066 -5.799 -7.937 1.00 92.56 358 SER A N 1
ATOM 2843 C CA . SER A 1 358 ? -19.702 -6.658 -6.799 1.00 92.56 358 SER A CA 1
ATOM 2844 C C . SER A 1 358 ? -20.931 -7.250 -6.108 1.00 92.56 358 SER A C 1
ATOM 2846 O O . SER A 1 358 ? -20.979 -8.450 -5.856 1.00 92.56 358 SER A O 1
ATOM 2848 N N . LEU A 1 359 ? -21.947 -6.429 -5.832 1.00 92.50 359 LEU A N 1
ATOM 2849 C CA . LEU A 1 359 ? -23.162 -6.837 -5.127 1.00 92.50 359 LEU A CA 1
ATOM 2850 C C . LEU A 1 359 ? -24.011 -7.802 -5.962 1.00 92.50 359 LEU A C 1
ATOM 2852 O O . LEU A 1 359 ? -24.526 -8.791 -5.442 1.00 92.50 359 LEU A O 1
ATOM 2856 N N . PHE A 1 360 ? -24.143 -7.536 -7.264 1.00 93.81 360 PHE A N 1
ATOM 2857 C CA . PHE A 1 360 ? -24.833 -8.417 -8.206 1.00 93.81 360 PHE A CA 1
ATOM 2858 C C . PHE A 1 360 ? -24.219 -9.820 -8.207 1.00 93.81 360 PHE A C 1
ATOM 2860 O O . PHE A 1 360 ? -24.947 -10.815 -8.167 1.00 93.81 360 PHE A O 1
ATOM 2867 N N . ALA A 1 361 ? -22.888 -9.887 -8.231 1.00 92.94 361 ALA A N 1
ATOM 2868 C CA . ALA A 1 361 ? -22.136 -11.129 -8.180 1.00 92.94 361 ALA A CA 1
ATOM 2869 C C . ALA A 1 361 ? -22.224 -11.812 -6.807 1.00 92.94 361 ALA A C 1
ATOM 2871 O O . ALA A 1 361 ? -22.490 -13.009 -6.733 1.00 92.94 361 ALA A O 1
ATOM 2872 N N . TYR A 1 362 ? -22.073 -11.049 -5.723 1.00 92.19 362 TYR A N 1
ATOM 2873 C CA . TYR A 1 362 ? -22.178 -11.537 -4.348 1.00 92.19 362 TYR A CA 1
ATOM 2874 C C . TYR A 1 362 ? -23.543 -12.172 -4.062 1.00 92.19 362 TYR A C 1
ATOM 2876 O O . TYR A 1 362 ? -23.619 -13.256 -3.492 1.00 92.19 362 TYR A O 1
ATOM 2884 N N . ASN A 1 363 ? -24.633 -11.554 -4.525 1.00 90.88 363 ASN A N 1
ATOM 2885 C CA . ASN A 1 363 ? -25.983 -12.082 -4.321 1.00 90.88 363 ASN A CA 1
ATOM 2886 C C . ASN A 1 363 ? -26.278 -13.364 -5.109 1.00 90.88 363 ASN A C 1
ATOM 2888 O O . ASN A 1 363 ? -27.162 -14.117 -4.711 1.00 90.88 363 ASN A O 1
ATOM 2892 N N . ARG A 1 364 ? -25.553 -13.622 -6.203 1.00 92.44 364 ARG A N 1
ATOM 2893 C CA . ARG A 1 364 ? -25.642 -14.874 -6.974 1.00 92.44 364 ARG A CA 1
ATOM 2894 C C . ARG A 1 364 ? -24.603 -15.916 -6.559 1.00 92.44 364 ARG A C 1
ATOM 2896 O O . ARG A 1 364 ? -24.633 -17.033 -7.068 1.00 92.44 364 ARG A O 1
ATOM 2903 N N . SER A 1 365 ? -23.672 -15.560 -5.679 1.00 90.88 365 SER A N 1
ATOM 2904 C CA . SER A 1 365 ? -22.574 -16.439 -5.297 1.00 90.88 365 SER A CA 1
ATOM 2905 C C . SER A 1 365 ? -23.053 -17.584 -4.393 1.00 90.88 365 SER A C 1
ATOM 2907 O O . SER A 1 365 ? -23.701 -17.325 -3.377 1.00 90.88 365 SER A O 1
ATOM 2909 N N . PRO A 1 366 ? -22.646 -18.842 -4.656 1.00 87.88 366 PRO A N 1
ATOM 2910 C CA . PRO A 1 366 ? -22.847 -19.951 -3.718 1.00 87.88 366 PRO A CA 1
ATOM 2911 C C . PRO A 1 366 ? -21.941 -19.859 -2.472 1.00 87.88 366 PRO A C 1
ATOM 2913 O O . PRO A 1 366 ? -22.132 -20.594 -1.501 1.00 87.88 366 PRO A O 1
ATOM 2916 N N . LEU A 1 367 ? -20.938 -18.974 -2.500 1.00 88.88 367 LEU A N 1
ATOM 2917 C CA . LEU A 1 367 ? -19.974 -18.730 -1.423 1.00 88.88 367 LEU A CA 1
ATOM 2918 C C . LEU A 1 367 ? -20.326 -17.491 -0.584 1.00 88.88 367 LEU A C 1
ATOM 2920 O O . LEU A 1 367 ? -19.539 -17.095 0.280 1.00 88.88 367 LEU A O 1
ATOM 2924 N N . LYS A 1 368 ? -21.505 -16.896 -0.808 1.00 87.75 368 LYS A N 1
ATOM 2925 C CA . LYS A 1 368 ? -22.021 -15.756 -0.045 1.00 87.75 368 LYS A CA 1
ATOM 2926 C C . LYS A 1 368 ? -21.914 -16.010 1.465 1.00 87.75 368 LYS A C 1
ATOM 2928 O O . LYS A 1 368 ? -22.391 -17.029 1.958 1.00 87.75 368 LYS A O 1
ATOM 2933 N N . GLY A 1 369 ? -21.266 -15.092 2.185 1.00 82.56 369 GLY A N 1
ATOM 2934 C CA . GLY A 1 369 ? -21.155 -15.130 3.647 1.00 82.56 369 GLY A CA 1
ATOM 2935 C C . GLY A 1 369 ? -20.358 -16.302 4.235 1.00 82.56 369 GLY A C 1
ATOM 2936 O O . GLY A 1 369 ? -20.369 -16.476 5.449 1.00 82.56 369 GLY A O 1
ATOM 2937 N N . ARG A 1 370 ? -19.656 -17.115 3.427 1.00 86.31 370 ARG A N 1
ATOM 2938 C CA . ARG A 1 370 ? -18.879 -18.261 3.946 1.00 86.31 370 ARG A CA 1
ATOM 2939 C C . ARG A 1 370 ? -17.571 -17.864 4.627 1.00 86.31 370 ARG A C 1
ATOM 2941 O O . ARG A 1 370 ? -17.071 -18.616 5.460 1.00 86.31 370 ARG A O 1
ATOM 2948 N N . PHE A 1 371 ? -17.017 -16.707 4.270 1.00 88.44 371 PHE A N 1
ATOM 2949 C CA . PHE A 1 371 ? -15.703 -16.255 4.731 1.00 88.44 371 PHE A CA 1
ATOM 2950 C C . PHE A 1 371 ? -15.735 -14.823 5.294 1.00 88.44 371 PHE A C 1
ATOM 2952 O O . PHE A 1 371 ? -15.026 -13.963 4.773 1.00 88.44 371 PHE A O 1
ATOM 2959 N N . PRO A 1 372 ? -16.556 -14.535 6.323 1.00 87.38 372 PRO A N 1
ATOM 2960 C CA . PRO A 1 372 ? -16.588 -13.208 6.929 1.00 87.38 372 PRO A CA 1
ATOM 2961 C C . PRO A 1 372 ? -15.325 -12.936 7.752 1.00 87.38 372 PRO A C 1
ATOM 2963 O O . PRO A 1 372 ? -14.762 -13.862 8.352 1.00 87.38 372 PRO A O 1
ATOM 2966 N N . ILE A 1 373 ? -14.924 -11.663 7.852 1.00 86.75 373 ILE A N 1
ATOM 2967 C CA . ILE A 1 373 ? -13.941 -11.244 8.862 1.00 86.75 373 ILE A CA 1
ATOM 2968 C C . ILE A 1 373 ? -14.534 -11.542 10.237 1.00 86.75 373 ILE A C 1
ATOM 2970 O O . ILE A 1 373 ? -15.569 -10.991 10.619 1.00 86.75 373 ILE A O 1
ATOM 2974 N N . LYS A 1 374 ? -13.892 -12.423 11.006 1.00 87.12 374 LYS A N 1
ATOM 2975 C CA . LYS A 1 374 ? -14.422 -12.795 12.324 1.00 87.12 374 LYS A CA 1
ATOM 2976 C C . LYS A 1 374 ? -14.406 -11.599 13.273 1.00 87.12 374 LYS A C 1
ATOM 2978 O O . LYS A 1 374 ? -13.404 -10.900 13.381 1.00 87.12 374 LYS A O 1
ATOM 2983 N N . GLY A 1 375 ? -15.502 -11.422 14.009 1.00 82.44 375 GLY A N 1
ATOM 2984 C CA . GLY A 1 375 ? -15.664 -10.331 14.972 1.00 82.44 375 GLY A CA 1
ATOM 2985 C C . GLY A 1 375 ? -16.142 -9.012 14.364 1.00 82.44 375 GLY A C 1
ATOM 2986 O O . GLY A 1 375 ? -16.149 -8.007 15.072 1.00 82.44 375 GLY A O 1
ATOM 2987 N N . SER A 1 376 ? -16.560 -8.997 13.092 1.00 83.50 376 SER A N 1
ATOM 2988 C CA . SER A 1 376 ? -17.143 -7.819 12.435 1.00 83.50 376 SER A CA 1
ATOM 2989 C C . SER A 1 376 ? -18.403 -7.298 13.141 1.00 83.50 376 SER A C 1
ATOM 2991 O O . SER A 1 376 ? -18.629 -6.094 13.212 1.00 83.50 376 SER A O 1
ATOM 2993 N N . ASP A 1 377 ? -19.204 -8.191 13.717 1.00 86.62 377 ASP A N 1
ATOM 2994 C CA . ASP A 1 377 ? -20.401 -7.884 14.502 1.00 86.62 377 ASP A CA 1
ATOM 2995 C C . ASP A 1 377 ? -20.067 -7.180 15.826 1.00 86.62 377 ASP A C 1
ATOM 2997 O O . ASP A 1 377 ? -20.697 -6.191 16.202 1.00 86.62 377 ASP A O 1
ATOM 3001 N N . LEU A 1 378 ? -19.039 -7.665 16.522 1.00 87.38 378 LEU A N 1
ATOM 3002 C CA . LEU A 1 378 ? -18.546 -7.080 17.766 1.00 87.38 378 LEU A CA 1
ATOM 3003 C C . LEU A 1 378 ? -17.852 -5.741 17.513 1.00 87.38 378 LEU A C 1
ATOM 3005 O O . LEU A 1 378 ? -18.051 -4.804 18.281 1.00 87.38 378 LEU A O 1
ATOM 3009 N N . ALA A 1 379 ? -17.094 -5.630 16.421 1.00 87.88 379 ALA A N 1
ATOM 3010 C CA . ALA A 1 379 ? -16.518 -4.368 15.973 1.00 87.88 379 ALA A CA 1
ATOM 3011 C C . ALA A 1 379 ? -17.611 -3.336 15.658 1.00 87.88 379 ALA A C 1
ATOM 3013 O O . ALA A 1 379 ? -17.504 -2.188 16.080 1.00 87.88 379 ALA A O 1
ATOM 3014 N N . ALA A 1 380 ? -18.701 -3.740 14.996 1.00 86.88 380 ALA A N 1
ATOM 3015 C CA . ALA A 1 380 ? -19.830 -2.850 14.730 1.00 86.88 380 ALA A CA 1
ATOM 3016 C C . ALA A 1 380 ? -20.495 -2.339 16.023 1.00 86.88 380 ALA A C 1
ATOM 3018 O O . ALA A 1 380 ? -20.859 -1.168 16.097 1.00 86.88 380 ALA A O 1
ATOM 3019 N N . LYS A 1 381 ? -20.606 -3.180 17.063 1.00 89.56 381 LYS A N 1
ATOM 3020 C CA . LYS A 1 381 ? -21.089 -2.747 18.388 1.00 89.56 381 LYS A CA 1
ATOM 3021 C C . LYS A 1 381 ? -20.143 -1.741 19.042 1.00 89.56 381 LYS A C 1
ATOM 3023 O O . LYS A 1 381 ? -20.594 -0.690 19.480 1.00 89.56 381 LYS A O 1
ATOM 3028 N N . GLU A 1 382 ? -18.840 -2.024 19.049 1.00 90.00 382 GLU A N 1
ATOM 3029 C CA . GLU A 1 382 ? -17.833 -1.098 19.587 1.00 90.00 382 GLU A CA 1
ATOM 3030 C C . GLU A 1 382 ? -17.827 0.250 18.844 1.00 90.00 382 GLU A C 1
ATOM 3032 O O . GLU A 1 382 ? -17.613 1.289 19.467 1.00 90.00 382 GLU A O 1
ATOM 3037 N N . ALA A 1 383 ? -18.094 0.249 17.534 1.00 88.00 383 ALA A N 1
ATOM 3038 C CA . ALA A 1 383 ? -18.217 1.468 16.739 1.00 88.00 383 ALA A CA 1
ATOM 3039 C C . ALA A 1 383 ? -19.443 2.304 17.140 1.00 88.00 383 ALA A C 1
ATOM 3041 O O . ALA A 1 383 ? -19.316 3.515 17.302 1.00 88.00 383 ALA A O 1
ATOM 3042 N N . LEU A 1 384 ? -20.600 1.667 17.357 1.00 88.44 384 LEU A N 1
ATOM 3043 C CA . LEU A 1 384 ? -21.816 2.346 17.823 1.00 88.44 384 LEU A CA 1
ATOM 3044 C C . LEU A 1 384 ? -21.639 2.945 19.224 1.00 88.44 384 LEU A C 1
ATOM 3046 O O . LEU A 1 384 ? -22.040 4.079 19.464 1.00 88.44 384 LEU A O 1
ATOM 3050 N N . GLU A 1 385 ? -20.990 2.217 20.134 1.00 90.44 385 GLU A N 1
ATOM 3051 C CA . GLU A 1 385 ? -20.666 2.726 21.474 1.00 90.44 385 GLU A CA 1
ATOM 3052 C C . GLU A 1 385 ? -19.754 3.961 21.408 1.00 90.44 385 GLU A C 1
ATOM 3054 O O . GLU A 1 385 ? -19.924 4.916 22.167 1.00 90.44 385 GLU A O 1
ATOM 3059 N N . LEU A 1 386 ? -18.781 3.956 20.492 1.00 88.25 386 LEU A N 1
ATOM 3060 C CA . LEU A 1 386 ? -17.861 5.074 20.297 1.00 88.25 386 LEU A CA 1
ATOM 3061 C C . LEU A 1 386 ? -18.564 6.289 19.668 1.00 88.25 386 LEU A C 1
ATOM 3063 O O . LEU A 1 386 ? -18.297 7.425 20.057 1.00 88.25 386 LEU A O 1
ATOM 3067 N N . GLU A 1 387 ? -19.494 6.064 18.741 1.00 87.56 387 GLU A N 1
ATOM 3068 C CA . GLU A 1 387 ? -20.350 7.108 18.169 1.00 87.56 387 GLU A CA 1
ATOM 3069 C C . GLU A 1 387 ? -21.263 7.740 19.232 1.00 87.56 387 GLU A C 1
ATOM 3071 O O . GLU A 1 387 ? -21.368 8.966 19.321 1.00 87.56 387 GLU A O 1
ATOM 3076 N N . GLU A 1 388 ? -21.867 6.924 20.099 1.00 87.25 388 GLU A N 1
ATOM 3077 C CA . GLU A 1 388 ? -22.691 7.413 21.203 1.00 87.25 388 GLU A CA 1
ATOM 3078 C C . GLU A 1 388 ? -21.870 8.235 22.206 1.00 87.25 388 GLU A C 1
ATOM 3080 O O . GLU A 1 388 ? -22.302 9.317 22.616 1.00 87.25 388 GLU A O 1
ATOM 3085 N N . PHE A 1 389 ? -20.661 7.775 22.544 1.00 84.75 389 PHE A N 1
ATOM 3086 C CA . PHE A 1 389 ? -19.740 8.512 23.407 1.00 84.75 389 PHE A CA 1
ATOM 3087 C C . PHE A 1 389 ? -19.400 9.896 22.837 1.00 84.75 389 PHE A C 1
ATOM 3089 O O . PHE A 1 389 ? -19.473 10.894 23.559 1.00 84.75 389 PHE A O 1
ATOM 3096 N N . LYS A 1 390 ? -19.101 9.980 21.534 1.00 82.06 390 LYS A N 1
ATOM 3097 C CA . LYS A 1 390 ? -18.840 11.255 20.847 1.00 82.06 390 LYS A CA 1
ATOM 3098 C C . LYS A 1 390 ? -20.041 12.181 20.891 1.00 82.06 390 LYS A C 1
ATOM 3100 O O . LYS A 1 390 ? -19.911 13.322 21.317 1.00 82.06 390 LYS A O 1
ATOM 3105 N N . ARG A 1 391 ? -21.224 11.672 20.539 1.00 81.38 391 ARG A N 1
ATOM 3106 C CA . ARG A 1 391 ? -22.461 12.460 20.554 1.00 81.38 391 ARG A CA 1
ATOM 3107 C C . ARG A 1 391 ? -22.725 13.059 21.937 1.00 81.38 391 ARG A C 1
ATOM 3109 O O . ARG A 1 391 ? -23.110 14.219 22.045 1.00 81.38 391 ARG A O 1
ATOM 3116 N N . LEU A 1 392 ? -22.507 12.286 23.002 1.00 80.56 392 LEU A N 1
ATOM 3117 C CA . LEU A 1 392 ? -22.654 12.768 24.377 1.00 80.56 392 LEU A CA 1
ATOM 3118 C C . LEU A 1 392 ? -21.611 13.834 24.738 1.00 80.56 392 LEU A C 1
ATOM 3120 O O . LEU A 1 392 ? -21.941 14.798 25.432 1.00 80.56 392 LEU A O 1
ATOM 3124 N N . HIS A 1 393 ? -20.369 13.673 24.280 1.00 77.38 393 HIS A N 1
ATOM 3125 C CA . HIS A 1 393 ? -19.296 14.639 24.500 1.00 77.38 393 HIS A CA 1
ATOM 3126 C C . HIS A 1 393 ? -19.551 15.959 23.755 1.00 77.38 393 HIS A C 1
ATOM 3128 O O . HIS A 1 393 ? -19.433 17.030 24.348 1.00 77.38 393 HIS A O 1
ATOM 3134 N N . ASP A 1 394 ? -20.001 15.896 22.503 1.00 76.56 394 ASP A N 1
ATOM 3135 C CA . ASP A 1 394 ? -20.330 17.073 21.695 1.00 76.56 394 ASP A CA 1
ATOM 3136 C C . ASP A 1 394 ? -21.489 17.865 22.305 1.00 76.56 394 ASP A C 1
ATOM 3138 O O . ASP A 1 394 ? -21.398 19.082 22.463 1.00 76.56 394 ASP A O 1
ATOM 3142 N N . VAL A 1 395 ? -22.546 17.180 22.759 1.00 76.06 395 VAL A N 1
ATOM 3143 C CA . VAL A 1 395 ? -23.669 17.824 23.463 1.00 76.06 395 VAL A CA 1
ATOM 3144 C C . VAL A 1 395 ? -23.208 18.510 24.753 1.00 76.06 395 VAL A C 1
ATOM 3146 O O . VAL A 1 395 ? -23.701 19.587 25.086 1.00 76.06 395 VAL A O 1
ATOM 3149 N N . ARG A 1 396 ? -22.262 17.919 25.496 1.00 72.00 396 ARG A N 1
ATOM 3150 C CA . ARG A 1 396 ? -21.692 18.551 26.699 1.00 72.00 396 ARG A CA 1
ATOM 3151 C C . ARG A 1 396 ? -20.876 19.792 26.357 1.00 72.00 396 ARG A C 1
ATOM 3153 O O . ARG A 1 396 ? -21.036 20.800 27.036 1.00 72.00 396 ARG A O 1
ATOM 3160 N N . ASN A 1 397 ? -20.057 19.734 25.312 1.00 71.06 397 ASN A N 1
ATOM 3161 C CA . ASN A 1 397 ? -19.239 20.865 24.881 1.00 71.06 397 ASN A CA 1
ATOM 3162 C C . ASN A 1 397 ? -20.100 22.036 24.402 1.00 71.06 397 ASN A C 1
ATOM 3164 O O . ASN A 1 397 ? -19.846 23.170 24.794 1.00 71.06 397 ASN A O 1
ATOM 3168 N N . VAL A 1 398 ? -21.156 21.769 23.627 1.00 69.00 398 VAL A N 1
ATOM 3169 C CA . VAL A 1 398 ? -22.117 22.802 23.207 1.00 69.00 398 VAL A CA 1
ATOM 3170 C C . VAL A 1 398 ? -22.774 23.451 24.426 1.00 69.00 398 VAL A C 1
ATOM 3172 O O . VAL A 1 398 ? -22.766 24.670 24.541 1.00 69.00 398 VAL A O 1
ATOM 3175 N N . LYS A 1 399 ? -23.234 22.657 25.402 1.00 65.81 399 LYS A N 1
ATOM 3176 C CA . LYS A 1 399 ? -23.802 23.198 26.649 1.00 65.81 399 LYS A CA 1
ATOM 3177 C C . LYS A 1 399 ? -22.800 24.005 27.474 1.00 65.81 399 LYS A C 1
ATOM 3179 O O . LYS A 1 399 ? -23.193 24.942 28.156 1.00 65.81 399 LYS A O 1
ATOM 3184 N N . GLN A 1 400 ? -21.520 23.641 27.474 1.00 63.06 400 GLN A N 1
ATOM 3185 C CA . GLN A 1 400 ? -20.487 24.421 28.162 1.00 63.06 400 GLN A CA 1
ATOM 3186 C C . GLN A 1 400 ? -20.211 25.752 27.456 1.00 63.06 400 GLN A C 1
ATOM 3188 O O . GLN A 1 400 ? -19.986 26.743 28.138 1.00 63.06 400 GLN A O 1
ATOM 3193 N N . LEU A 1 401 ? -20.283 25.783 26.123 1.00 60.91 401 LEU A N 1
ATOM 3194 C CA . LEU A 1 401 ? -20.162 27.005 25.324 1.00 60.91 401 LEU A CA 1
ATOM 3195 C C . LEU A 1 401 ? -21.389 27.920 25.438 1.00 60.91 401 LEU A C 1
ATOM 3197 O O . LEU A 1 401 ? -21.242 29.123 25.311 1.00 60.91 401 LEU A O 1
ATOM 3201 N N . GLU A 1 402 ? -22.584 27.376 25.684 1.00 59.56 402 GLU A N 1
ATOM 3202 C CA . GLU A 1 402 ? -23.796 28.174 25.951 1.00 59.56 402 GLU A CA 1
ATOM 3203 C C . GLU A 1 402 ? -23.801 28.813 27.351 1.00 59.56 402 GLU A C 1
ATOM 3205 O O . GLU A 1 402 ? -24.503 29.796 27.577 1.00 59.56 402 GLU A O 1
ATOM 3210 N N . ASN A 1 403 ? -23.041 28.249 28.295 1.00 54.19 403 ASN A N 1
ATOM 3211 C CA . ASN A 1 403 ? -22.947 28.726 29.680 1.00 54.19 403 ASN A CA 1
ATOM 3212 C C . ASN A 1 403 ? -21.698 29.587 29.958 1.00 54.19 403 ASN A C 1
ATOM 3214 O O . ASN A 1 403 ? -21.526 30.036 31.093 1.00 54.19 403 ASN A O 1
ATOM 3218 N N . ALA A 1 404 ? -20.822 29.772 28.967 1.00 50.94 404 ALA A N 1
ATOM 3219 C CA . ALA A 1 404 ? -19.613 30.596 29.029 1.00 50.94 404 ALA A CA 1
ATOM 3220 C C . ALA A 1 404 ? -19.806 31.867 28.199 1.00 50.94 404 ALA A C 1
ATOM 3222 O O . ALA A 1 404 ? -19.308 32.927 28.644 1.00 50.94 404 ALA A O 1
#

Sequence (404 aa):
MSVGLVLGLYIDDFLAFILAAKLFDKILKGIGLSIGSCVRPNFTRAIAVESLKYGLKTMPAGIYGNVLGFLSFLVTFSILPQYAAWMGMISLARNFTGMINLPGTIKSNTDFSVSESMNNGKYRLSHYYIAMELKWRYFLTVYLWITIIIMIPIALGSMLSIFGKNWLPALGLIPLLSIPEVINIFEKPMSFTQVNHPGYDQAIGLLQSTISFLWYMFLIYVVNVNLTITLFILKDIPIQVGFMAVHWIILHFKIMPIRFRDFAMQAFILPIIPLGIYAAFCWLFGVYIFPLGGRLIGEIPFAIITIAMVLFVWPIIIVCPLMGIFGAWDDYSADSFRRTVELSGPSKFMMSAMYKASLFAYNRSPLKGRFPIKGSDLAAKEALELEEFKRLHDVRNVKQLENA